Protein AF-A0A6I4V858-F1 (afdb_monomer)

Sequence (452 aa):
MNNLSTMLKEIQGYLSPAIIDSAQRCSDRLLAALPDRQQLENNRVLLAYGGGKDSSYMVAYVRYIQGIIWQQRGATFRLRVSTNRHAAMNDSVMENINRVYQSLAMHDDPLAKCLVVDGLQIRPFARHLPMPEAVRQQNRNDVLMNGHRFCADACSTFCNACNLSMVNSFGVAADYDSGVDVIITGDSPQEQAAYVAWARHLSRLFDAPVADKSRGFSGFLQTLDGVAERYFSDIYGADQLTPAHRITHQLARDPLFFNIYQDTAYEAGAHWALLSEFMRFRFDELMFSFSESDCGNPTLMAHLRGLRAETLLQRNYAEGIREYVRFALGLMVKKDFPPQLVDEMAARYQDDAAIQQQRQRAATFAIEAFGLSEDQLICMIYSPFLAHGQQLSHWLTRQRIALDEAAIRDLLDQRSEDSALARVLRFDPHKAVIQVNNGVLNDTVTEVISGR

Structure (mmCIF, N/CA/C/O backbone):
data_AF-A0A6I4V858-F1
#
_entry.id   AF-A0A6I4V858-F1
#
loop_
_atom_site.group_PDB
_atom_site.id
_atom_site.type_symbol
_atom_site.label_atom_id
_atom_site.label_alt_id
_atom_site.label_comp_id
_atom_site.label_asym_id
_atom_site.label_entity_id
_atom_site.label_seq_id
_atom_site.pdbx_PDB_ins_code
_atom_site.Cartn_x
_atom_site.Cartn_y
_atom_site.Cartn_z
_atom_site.occupancy
_atom_site.B_iso_or_equiv
_atom_site.auth_seq_id
_atom_site.auth_comp_id
_atom_site.auth_asym_id
_atom_site.auth_atom_id
_atom_site.pdbx_PDB_model_num
ATOM 1 N N . MET A 1 1 ? -4.911 -13.176 29.991 1.00 47.59 1 MET A N 1
ATOM 2 C CA . MET A 1 1 ? -5.047 -11.947 30.807 1.00 47.59 1 MET A CA 1
ATOM 3 C C . MET A 1 1 ? -5.231 -10.791 29.842 1.00 47.59 1 MET A C 1
ATOM 5 O O . MET A 1 1 ? -4.517 -10.760 28.851 1.00 47.59 1 MET A O 1
ATOM 9 N N . ASN A 1 2 ? -6.222 -9.922 30.054 1.00 64.62 2 ASN A N 1
ATOM 10 C CA . ASN A 1 2 ? -6.472 -8.795 29.154 1.00 64.62 2 ASN A CA 1
ATOM 11 C C . ASN A 1 2 ? -5.395 -7.716 29.377 1.00 64.62 2 ASN A C 1
ATOM 13 O O . ASN A 1 2 ? -5.450 -6.989 30.368 1.00 64.62 2 ASN A O 1
ATOM 17 N N . ASN A 1 3 ? -4.410 -7.639 28.479 1.00 84.00 3 ASN A N 1
ATOM 18 C CA . ASN A 1 3 ? -3.297 -6.685 28.565 1.00 84.00 3 ASN A CA 1
ATOM 19 C C . ASN A 1 3 ? -3.697 -5.253 28.157 1.00 84.00 3 ASN A C 1
ATOM 21 O O . ASN A 1 3 ? -2.893 -4.331 28.301 1.00 84.00 3 ASN A O 1
ATOM 25 N N . LEU A 1 4 ? -4.940 -5.047 27.702 1.00 87.44 4 LEU A N 1
ATOM 26 C CA . LEU A 1 4 ? -5.459 -3.755 27.247 1.00 87.44 4 LEU A CA 1
ATOM 27 C C . LEU A 1 4 ? -5.356 -2.667 28.324 1.00 87.44 4 LEU A C 1
ATOM 29 O O . LEU A 1 4 ? -4.954 -1.550 28.021 1.00 87.44 4 LEU A O 1
ATOM 33 N N . SER A 1 5 ? -5.651 -2.991 29.588 1.00 87.94 5 SER A N 1
ATOM 34 C CA . SER A 1 5 ? -5.566 -2.039 30.708 1.00 87.94 5 SER A CA 1
ATOM 35 C C . SER A 1 5 ? -4.149 -1.539 30.975 1.00 87.94 5 SER A C 1
ATOM 37 O O . SER A 1 5 ? -3.966 -0.378 31.334 1.00 87.94 5 SER A O 1
ATOM 39 N N . THR A 1 6 ? -3.158 -2.424 30.854 1.00 90.62 6 THR A N 1
ATOM 40 C CA . THR A 1 6 ? -1.747 -2.080 31.056 1.00 90.62 6 THR A CA 1
ATOM 41 C C . THR A 1 6 ? -1.259 -1.228 29.895 1.00 90.62 6 THR A C 1
ATOM 43 O O . THR A 1 6 ? -0.775 -0.124 30.123 1.00 90.62 6 THR A O 1
ATOM 46 N N . MET A 1 7 ? -1.512 -1.678 28.662 1.00 94.44 7 MET A N 1
ATOM 47 C CA . MET A 1 7 ? -1.173 -0.938 27.446 1.00 94.44 7 MET A CA 1
ATOM 48 C C . MET A 1 7 ? -1.775 0.473 27.454 1.00 94.44 7 MET A C 1
ATOM 50 O O . MET A 1 7 ? -1.073 1.433 27.156 1.00 94.44 7 MET A O 1
ATOM 54 N N . LEU A 1 8 ? -3.039 0.627 27.876 1.00 94.50 8 LEU A N 1
ATOM 55 C CA . LEU A 1 8 ? -3.699 1.933 27.950 1.00 94.50 8 LEU A CA 1
ATOM 56 C C . LEU A 1 8 ? -2.994 2.903 28.913 1.00 94.50 8 LEU A C 1
ATOM 58 O O . LEU A 1 8 ? -2.882 4.089 28.617 1.00 94.50 8 LEU A O 1
ATOM 62 N N . LYS A 1 9 ? -2.515 2.416 30.063 1.00 92.75 9 LYS A N 1
ATOM 63 C CA . LYS A 1 9 ? -1.767 3.251 31.016 1.00 92.75 9 LYS A CA 1
ATOM 64 C C . LYS A 1 9 ? -0.403 3.652 30.463 1.00 92.75 9 LYS A C 1
ATOM 66 O O . LYS A 1 9 ? 0.028 4.778 30.672 1.00 92.75 9 LYS A O 1
ATOM 71 N N . GLU A 1 10 ? 0.269 2.736 29.773 1.00 95.25 10 GLU A N 1
ATOM 72 C CA . GLU A 1 10 ? 1.595 2.980 29.207 1.00 95.25 10 GLU A CA 1
ATOM 73 C C . GLU A 1 10 ? 1.536 3.976 28.046 1.00 95.25 10 GLU A C 1
ATOM 75 O O . GLU A 1 10 ? 2.277 4.958 28.049 1.00 95.25 10 GLU A O 1
ATOM 80 N N . ILE A 1 11 ? 0.613 3.783 27.095 1.00 96.00 11 ILE A N 1
ATOM 81 C CA . ILE A 1 11 ? 0.484 4.663 25.928 1.00 96.00 11 ILE A CA 1
ATOM 82 C C . ILE A 1 11 ? 0.128 6.100 26.331 1.00 96.00 11 ILE A C 1
ATOM 84 O O . ILE A 1 11 ? 0.642 7.031 25.720 1.00 96.00 11 ILE A O 1
ATOM 88 N N . GLN A 1 12 ? -0.671 6.303 27.391 1.00 93.88 12 GLN A N 1
ATOM 89 C CA . GLN A 1 12 ? -1.050 7.635 27.889 1.00 93.88 12 GLN A CA 1
ATOM 90 C C . GLN A 1 12 ? 0.147 8.531 28.215 1.00 93.88 12 GLN A C 1
ATOM 92 O O . GLN A 1 12 ? 0.061 9.736 27.995 1.00 93.88 12 GLN A O 1
ATOM 97 N N . GLY A 1 13 ? 1.266 7.962 28.677 1.00 93.94 13 GLY A N 1
ATOM 98 C CA . GLY A 1 13 ? 2.492 8.720 28.950 1.00 93.94 13 GLY A CA 1
ATOM 99 C C . GLY A 1 13 ? 3.110 9.374 27.708 1.00 93.94 13 GLY A C 1
ATOM 100 O O . GLY A 1 13 ? 3.918 10.289 27.839 1.00 93.94 13 GLY A O 1
ATOM 101 N N . TYR A 1 14 ? 2.706 8.933 26.516 1.00 93.75 14 TYR A N 1
ATOM 102 C CA . TYR A 1 14 ? 3.199 9.400 25.221 1.00 93.75 14 TYR A CA 1
ATOM 103 C C . TYR A 1 14 ? 2.154 10.203 24.433 1.00 93.75 14 TYR A C 1
ATOM 105 O O . TYR A 1 14 ? 2.416 10.593 23.294 1.00 93.75 14 TYR A O 1
ATOM 113 N N . LEU A 1 15 ? 0.966 10.442 25.002 1.00 91.56 15 LEU A N 1
ATOM 114 C CA . LEU A 1 15 ? -0.102 11.216 24.369 1.00 91.56 15 LEU A CA 1
ATOM 115 C C . LEU A 1 15 ? -0.174 12.616 24.981 1.00 91.56 15 LEU A C 1
ATOM 117 O O . LEU A 1 15 ? -0.161 12.782 26.199 1.00 91.56 15 LEU A O 1
ATOM 121 N N . SER A 1 16 ? -0.309 13.639 24.137 1.00 89.56 16 SER A N 1
ATOM 122 C CA . SER A 1 16 ? -0.588 14.994 24.612 1.00 89.56 16 SER A CA 1
ATOM 123 C C . SER A 1 16 ? -2.021 15.099 25.162 1.00 89.56 16 SER A C 1
ATOM 125 O O . SER A 1 16 ? -2.900 14.337 24.738 1.00 89.56 16 SER A O 1
ATOM 127 N N . PRO A 1 17 ? -2.313 16.076 26.044 1.00 90.25 17 PRO A N 1
ATOM 128 C CA . PRO A 1 17 ? -3.675 16.319 26.522 1.00 90.25 17 PRO A CA 1
ATOM 129 C C . PRO A 1 17 ? -4.690 16.499 25.384 1.00 90.25 17 PRO A C 1
ATOM 131 O O . PRO A 1 17 ? -5.769 15.919 25.421 1.00 90.25 17 PRO A O 1
ATOM 134 N N . ALA A 1 18 ? -4.309 17.207 24.315 1.00 88.62 18 ALA A N 1
ATOM 135 C CA . ALA A 1 18 ? -5.162 17.403 23.143 1.00 88.62 18 ALA A CA 1
ATOM 136 C C . ALA A 1 18 ? -5.518 16.079 22.440 1.00 88.62 18 ALA A C 1
ATOM 138 O O . ALA A 1 18 ? -6.660 15.886 22.014 1.00 88.62 18 ALA A O 1
ATOM 139 N N . ILE A 1 19 ? -4.562 15.146 22.346 1.00 89.12 19 ILE A N 1
ATOM 140 C CA . ILE A 1 19 ? -4.803 13.817 21.771 1.00 89.12 19 ILE A CA 1
ATOM 141 C C . ILE A 1 19 ? -5.740 13.014 22.674 1.00 89.12 19 ILE A C 1
ATOM 143 O O . ILE A 1 19 ? -6.684 12.409 22.169 1.00 89.12 19 ILE A O 1
ATOM 147 N N . ILE A 1 20 ? -5.530 13.039 23.991 1.00 92.38 20 ILE A N 1
ATOM 148 C CA . ILE A 1 20 ? -6.396 12.346 24.955 1.00 92.38 20 ILE A CA 1
ATOM 149 C C . ILE A 1 20 ? -7.838 12.866 24.857 1.00 92.38 20 ILE A C 1
ATOM 151 O O . ILE A 1 20 ? -8.764 12.068 24.708 1.00 92.38 20 ILE A O 1
ATOM 155 N N . ASP A 1 21 ? -8.028 14.186 24.840 1.00 92.12 21 ASP A N 1
ATOM 156 C CA . ASP A 1 21 ? -9.349 14.809 24.718 1.00 92.12 21 ASP A CA 1
ATOM 157 C C . ASP A 1 21 ? -10.025 14.470 23.382 1.00 92.12 21 ASP A C 1
ATOM 159 O O . ASP A 1 21 ? -11.227 14.194 23.334 1.00 92.12 21 ASP A O 1
ATOM 163 N N . SER A 1 22 ? -9.259 14.466 22.283 1.00 91.38 22 SER A N 1
ATOM 164 C CA . SER A 1 22 ? -9.772 14.045 20.973 1.00 91.38 22 SER A CA 1
ATOM 165 C C . SER A 1 22 ? -10.219 12.587 20.974 1.00 91.38 22 SER A C 1
ATOM 167 O O . SER A 1 22 ? -11.292 12.279 20.458 1.00 91.38 22 SER A O 1
ATOM 169 N N . ALA A 1 23 ? -9.437 11.701 21.599 1.00 93.25 23 ALA A N 1
ATOM 170 C CA . ALA A 1 23 ? -9.737 10.279 21.664 1.00 93.25 23 ALA A CA 1
ATOM 171 C C . ALA A 1 23 ? -11.005 10.028 22.478 1.00 93.25 23 ALA A C 1
ATOM 173 O O . ALA A 1 23 ? -11.806 9.176 22.102 1.00 93.25 23 ALA A O 1
ATOM 174 N N . GLN A 1 24 ? -11.232 10.810 23.538 1.00 94.31 24 GLN A N 1
ATOM 175 C CA . GLN A 1 24 ? -12.459 10.729 24.318 1.00 94.31 24 GLN A CA 1
ATOM 176 C C . GLN A 1 24 ? -13.687 11.092 23.470 1.00 94.31 24 GLN A C 1
ATOM 178 O O . GLN A 1 24 ? -14.607 10.282 23.359 1.00 94.31 24 GLN A O 1
ATOM 183 N N . ARG A 1 25 ? -13.671 12.240 22.778 1.00 94.31 25 ARG A N 1
ATOM 184 C CA . ARG A 1 25 ? -14.773 12.637 21.877 1.00 94.31 25 ARG A CA 1
ATOM 185 C C . ARG A 1 25 ? -15.000 11.625 20.753 1.00 94.31 25 ARG A C 1
ATOM 187 O O . ARG A 1 25 ? -16.138 11.254 20.465 1.00 94.31 25 ARG A O 1
ATOM 194 N N . CYS A 1 26 ? -13.914 11.147 20.150 1.00 94.69 26 CYS A N 1
ATOM 195 C CA . CYS A 1 26 ? -13.964 10.150 19.088 1.00 94.69 26 CYS A CA 1
ATOM 196 C C . CYS A 1 26 ? -14.546 8.821 19.598 1.00 94.69 26 CYS A C 1
ATOM 198 O O . CYS A 1 26 ? -15.353 8.202 18.907 1.00 94.69 26 CYS A O 1
ATOM 200 N N . SER A 1 27 ? -14.223 8.417 20.833 1.00 95.38 27 SER A N 1
ATOM 201 C CA . SER A 1 27 ? -14.791 7.222 21.465 1.00 95.38 27 SER A CA 1
ATOM 202 C C . SER A 1 27 ? -16.308 7.321 21.655 1.00 95.38 27 SER A C 1
ATOM 204 O O . SER A 1 27 ? -17.023 6.376 21.318 1.00 95.38 27 SER A O 1
ATOM 206 N N . ASP A 1 28 ? -16.816 8.482 22.082 1.00 95.44 28 ASP A N 1
ATOM 207 C CA . ASP A 1 28 ? -18.252 8.722 22.253 1.00 95.44 28 ASP A CA 1
ATOM 208 C C . ASP A 1 28 ? -18.988 8.697 20.905 1.00 95.44 28 ASP A C 1
ATOM 210 O O . ASP A 1 28 ? -20.054 8.087 20.769 1.00 95.44 28 ASP A O 1
ATOM 214 N N . ARG A 1 29 ? -18.392 9.303 19.870 1.00 95.88 29 ARG A N 1
ATOM 215 C CA . ARG A 1 29 ? -18.940 9.297 18.507 1.00 95.88 29 ARG A CA 1
ATOM 216 C C . ARG A 1 29 ? -18.920 7.901 17.888 1.00 95.88 29 ARG A C 1
ATOM 218 O O . ARG A 1 29 ? -19.897 7.515 17.248 1.00 95.88 29 ARG A O 1
ATOM 225 N N . LEU A 1 30 ? -17.848 7.134 18.095 1.00 96.00 30 LEU A N 1
ATOM 226 C CA . LEU A 1 30 ? -17.758 5.755 17.618 1.00 96.00 30 LEU A CA 1
ATOM 227 C C . LEU A 1 30 ? -18.817 4.887 18.295 1.00 96.00 30 LEU A C 1
ATOM 229 O O . LEU A 1 30 ? -19.556 4.204 17.596 1.00 96.00 30 LEU A O 1
ATOM 233 N N . LEU A 1 31 ? -18.974 4.981 19.619 1.00 95.62 31 LEU A N 1
ATOM 234 C CA . LEU A 1 31 ? -20.040 4.293 20.355 1.00 95.62 31 LEU A CA 1
ATOM 235 C C . LEU A 1 31 ? -21.437 4.611 19.806 1.00 95.62 31 LEU A C 1
ATOM 237 O O . LEU A 1 31 ? -22.276 3.718 19.695 1.00 95.62 31 LEU A O 1
ATOM 241 N N . ALA A 1 32 ? -21.689 5.868 19.435 1.00 95.62 32 ALA A N 1
ATOM 242 C CA . ALA A 1 32 ? -22.945 6.260 18.806 1.00 95.62 32 ALA A CA 1
ATOM 243 C C . ALA A 1 32 ? -23.101 5.700 17.378 1.00 95.62 32 ALA A C 1
ATOM 245 O O . ALA A 1 32 ? -24.225 5.471 16.933 1.00 95.62 32 ALA A O 1
ATOM 246 N N . ALA A 1 33 ? -22.009 5.467 16.654 1.00 95.81 33 ALA A N 1
ATOM 247 C CA . ALA A 1 33 ? -22.030 4.956 15.285 1.00 95.81 33 ALA A CA 1
ATOM 248 C C . ALA A 1 33 ? -22.103 3.420 15.190 1.00 95.81 33 ALA A C 1
ATOM 250 O O . ALA A 1 33 ? -22.548 2.907 14.164 1.00 95.81 33 ALA A O 1
ATOM 251 N N . LEU A 1 34 ? -21.688 2.689 16.232 1.00 96.88 34 LEU A N 1
ATOM 252 C CA . LEU A 1 34 ? -21.724 1.224 16.248 1.00 96.88 34 LEU A CA 1
ATOM 253 C C . LEU A 1 34 ? -23.163 0.693 16.062 1.00 96.88 34 LEU A C 1
ATOM 255 O O . LEU A 1 34 ? -24.076 1.178 16.744 1.00 96.88 34 LEU A O 1
ATOM 259 N N . PRO A 1 35 ? -23.378 -0.305 15.180 1.00 95.25 35 PRO A N 1
ATOM 260 C CA . PRO A 1 35 ? -24.704 -0.886 14.961 1.00 95.25 35 PRO A CA 1
ATOM 261 C C . PRO A 1 35 ? -25.321 -1.549 16.199 1.00 95.25 35 PRO A C 1
ATOM 263 O O . PRO A 1 35 ? -26.494 -1.314 16.488 1.00 95.25 35 PRO A O 1
ATOM 266 N N . ASP A 1 36 ? -24.549 -2.339 16.952 1.00 95.94 36 ASP A N 1
ATOM 267 C CA . ASP A 1 36 ? -25.006 -2.964 18.198 1.00 95.94 36 ASP A CA 1
ATOM 268 C C . ASP A 1 36 ? -24.487 -2.185 19.410 1.00 95.94 36 ASP A C 1
ATOM 270 O O . ASP A 1 36 ? -23.359 -2.357 19.872 1.00 95.94 36 ASP A O 1
ATOM 274 N N . ARG A 1 37 ? -25.326 -1.296 19.938 1.00 94.12 37 ARG A N 1
ATOM 275 C CA . ARG A 1 37 ? -24.977 -0.459 21.095 1.00 94.12 37 ARG A CA 1
ATOM 276 C C . ARG A 1 37 ? -25.182 -1.159 22.438 1.00 94.12 37 ARG A C 1
ATOM 278 O O . ARG A 1 37 ? -24.780 -0.611 23.461 1.00 94.12 37 ARG A O 1
ATOM 285 N N . GLN A 1 38 ? -25.853 -2.312 22.454 1.00 92.06 38 GLN A N 1
ATOM 286 C CA . GLN A 1 38 ? -26.165 -3.044 23.683 1.00 92.06 38 GLN A CA 1
ATOM 287 C C . GLN A 1 38 ? -25.103 -4.103 23.980 1.00 92.06 38 GLN A C 1
ATOM 289 O O . GLN A 1 38 ? -24.687 -4.234 25.128 1.00 92.06 38 GLN A O 1
ATOM 294 N N . GLN A 1 39 ? -24.646 -4.817 22.951 1.00 95.69 39 GLN A N 1
ATOM 295 C CA . GLN A 1 39 ? -23.599 -5.835 23.031 1.00 95.69 39 GLN A CA 1
ATOM 296 C C . GLN A 1 39 ? -22.430 -5.411 22.142 1.00 95.69 39 GLN A C 1
ATOM 298 O O . GLN A 1 39 ? -22.326 -5.774 20.968 1.00 95.69 39 GLN A O 1
ATOM 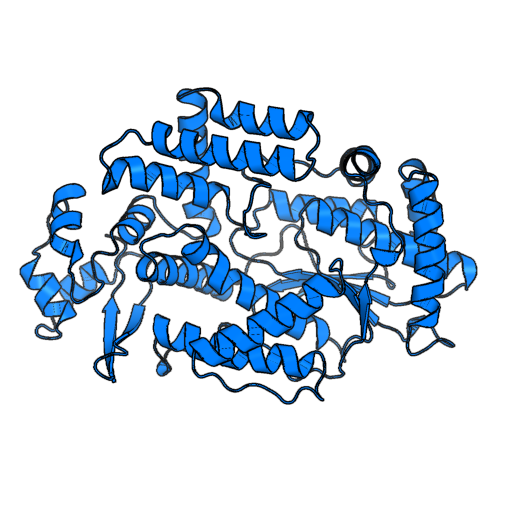303 N N . LEU A 1 40 ? -21.543 -4.588 22.704 1.00 96.88 40 LEU A N 1
ATOM 304 C CA . LEU A 1 40 ? -20.457 -3.956 21.954 1.00 96.88 40 LEU A CA 1
ATOM 305 C C . LEU A 1 40 ? -19.541 -4.984 21.274 1.00 96.88 40 LEU A C 1
ATOM 307 O O . LEU A 1 40 ? -19.065 -4.736 20.168 1.00 96.88 40 LEU A O 1
ATOM 311 N N . GLU A 1 41 ? -19.355 -6.147 21.891 1.00 95.75 41 GLU A N 1
ATOM 312 C CA . GLU A 1 41 ? -18.546 -7.269 21.417 1.00 95.75 41 GLU A CA 1
ATOM 313 C C . GLU A 1 41 ? -19.049 -7.928 20.124 1.00 95.75 41 GLU A C 1
ATOM 315 O O . GLU A 1 41 ? -18.290 -8.681 19.500 1.00 95.75 41 GLU A O 1
ATOM 320 N N . ASN A 1 42 ? -20.297 -7.658 19.722 1.00 95.88 42 ASN A N 1
ATOM 321 C CA . ASN A 1 42 ? -20.859 -8.126 18.456 1.00 95.88 42 ASN A CA 1
ATOM 322 C C . ASN A 1 42 ? -20.369 -7.293 17.270 1.00 95.8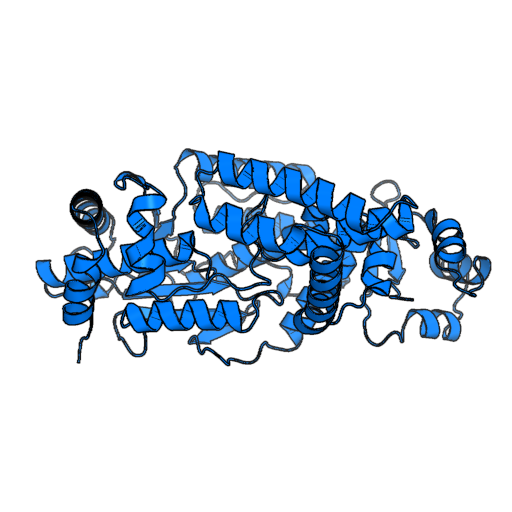8 42 ASN A C 1
ATOM 324 O O . ASN A 1 42 ? -20.331 -7.801 16.150 1.00 95.88 42 ASN A O 1
ATOM 328 N N . ASN A 1 43 ? -19.953 -6.047 17.513 1.00 97.62 43 ASN A N 1
ATOM 329 C CA . ASN A 1 43 ? -19.460 -5.175 16.457 1.00 97.62 43 ASN A CA 1
ATOM 330 C C . ASN A 1 43 ? -18.036 -5.554 16.055 1.00 97.62 43 ASN A C 1
ATOM 332 O O . ASN A 1 43 ? -17.148 -5.727 16.900 1.00 97.62 43 ASN A O 1
ATOM 336 N N . ARG A 1 44 ? -17.796 -5.598 14.747 1.00 97.94 44 ARG A N 1
ATOM 337 C CA . ARG A 1 44 ? -16.475 -5.788 14.148 1.00 97.94 44 ARG A CA 1
ATOM 338 C C . ARG A 1 44 ? -16.039 -4.527 13.426 1.00 97.94 44 ARG A C 1
ATOM 340 O O . ARG A 1 44 ? -16.703 -4.066 12.499 1.00 97.94 44 ARG A O 1
ATOM 347 N N . VAL A 1 45 ? -14.886 -4.014 13.828 1.00 98.19 45 VAL A N 1
ATOM 348 C CA . VAL A 1 45 ? -14.301 -2.788 13.286 1.00 98.19 45 VAL A CA 1
ATOM 349 C C . VAL A 1 45 ? -13.026 -3.143 12.532 1.00 98.19 45 VAL A C 1
ATOM 351 O O . VAL A 1 45 ? -12.115 -3.729 13.113 1.00 98.19 45 VAL A O 1
ATOM 354 N N . LEU A 1 46 ? -12.960 -2.807 11.246 1.00 98.19 46 LEU A N 1
ATOM 355 C CA . LEU A 1 46 ? -11.795 -2.999 10.386 1.00 98.19 46 LEU A CA 1
ATOM 356 C C . LEU A 1 46 ? -10.958 -1.722 10.311 1.00 98.19 46 LEU A C 1
ATOM 358 O O . LEU A 1 46 ? -11.486 -0.630 10.120 1.00 98.19 46 LEU A O 1
ATOM 362 N N . LEU A 1 47 ? -9.643 -1.887 10.386 1.00 96.56 47 LEU A N 1
ATOM 363 C CA . LEU A 1 47 ? -8.655 -0.856 10.114 1.00 96.56 47 LEU A CA 1
ATOM 364 C C . LEU A 1 47 ? -7.577 -1.421 9.180 1.00 96.56 47 LEU A C 1
ATOM 366 O O . LEU A 1 47 ? -7.002 -2.476 9.453 1.00 96.56 47 LEU A O 1
ATOM 370 N N . ALA A 1 48 ? -7.291 -0.725 8.082 1.00 93.69 48 ALA A N 1
ATOM 371 C CA . ALA A 1 48 ? -6.164 -1.071 7.221 1.00 93.69 48 ALA A CA 1
ATOM 372 C C . ALA A 1 48 ? -4.849 -0.557 7.817 1.00 93.69 48 ALA A C 1
ATOM 374 O O . ALA A 1 48 ? -4.789 0.554 8.345 1.00 93.69 48 ALA A O 1
ATOM 375 N N . TYR A 1 49 ? -3.788 -1.357 7.714 1.00 92.31 49 TYR A N 1
ATOM 376 C CA . TYR A 1 49 ? -2.477 -1.018 8.253 1.00 92.31 49 TYR A CA 1
ATOM 377 C C . TYR A 1 49 ? -1.346 -1.393 7.293 1.00 92.31 49 TYR A C 1
ATOM 379 O O . TYR A 1 49 ? -1.009 -2.565 7.143 1.00 92.31 49 TYR A O 1
ATOM 387 N N . GLY A 1 50 ? -0.739 -0.384 6.663 1.00 86.81 50 GLY A N 1
ATOM 388 C CA . GLY A 1 50 ? 0.343 -0.555 5.685 1.00 86.81 50 GLY A CA 1
ATOM 389 C C . GLY A 1 50 ? 1.760 -0.567 6.269 1.00 86.81 50 GLY A C 1
ATOM 390 O O . GLY A 1 50 ? 2.719 -0.689 5.518 1.00 86.81 50 GLY A O 1
ATOM 391 N N . GLY A 1 51 ? 1.930 -0.403 7.586 1.00 86.69 51 GLY A N 1
ATOM 392 C CA . GLY A 1 51 ? 3.255 -0.375 8.223 1.00 86.69 51 GLY A CA 1
ATOM 393 C C . GLY A 1 51 ? 4.019 0.948 8.095 1.00 86.69 51 GLY A C 1
ATOM 394 O O . GLY A 1 51 ? 5.159 1.033 8.538 1.00 86.69 51 GLY A O 1
ATOM 395 N N . GLY A 1 52 ? 3.408 1.992 7.528 1.00 83.44 52 GLY A N 1
ATOM 396 C CA . GLY A 1 52 ? 3.966 3.349 7.497 1.00 83.44 52 GLY A CA 1
ATOM 397 C C . GLY A 1 52 ? 3.689 4.141 8.781 1.00 83.44 52 GLY A C 1
ATOM 398 O O . GLY A 1 52 ? 2.871 3.723 9.609 1.00 83.44 52 GLY A O 1
ATOM 399 N N . LYS A 1 53 ? 4.320 5.318 8.926 1.00 82.25 53 LYS A N 1
ATOM 400 C CA . LYS A 1 53 ? 4.197 6.190 10.116 1.00 82.25 53 LYS A CA 1
ATOM 401 C C . LYS A 1 53 ? 2.741 6.541 10.454 1.00 82.25 53 LYS A C 1
ATOM 403 O O . LYS A 1 53 ? 2.315 6.367 11.592 1.00 82.25 53 LYS A O 1
ATOM 408 N N . ASP A 1 54 ? 1.969 6.950 9.448 1.00 81.25 54 ASP A N 1
ATOM 409 C CA . ASP A 1 54 ? 0.604 7.457 9.627 1.00 81.25 54 ASP A CA 1
ATOM 410 C C . ASP A 1 54 ? -0.350 6.325 9.964 1.00 81.25 54 ASP A C 1
ATOM 412 O O . ASP A 1 54 ? -1.070 6.373 10.957 1.00 81.25 54 ASP A O 1
ATOM 416 N N . SER A 1 55 ? -0.255 5.233 9.207 1.00 86.38 55 SER A N 1
ATOM 417 C CA . SER A 1 55 ? -1.032 4.033 9.489 1.00 86.38 55 SER A CA 1
ATOM 418 C C . SER A 1 55 ? -0.698 3.436 10.868 1.00 86.38 55 SER A C 1
ATOM 420 O O . SER A 1 55 ? -1.602 2.975 11.552 1.00 86.38 55 SER A O 1
ATOM 422 N N . SER A 1 56 ? 0.558 3.519 11.338 1.00 90.81 56 SER A N 1
ATOM 423 C CA . SER A 1 56 ? 0.943 3.059 12.687 1.00 90.81 56 SER A CA 1
ATOM 424 C C . SER A 1 56 ? 0.300 3.916 13.776 1.00 90.81 56 SER A C 1
ATOM 426 O O . SER A 1 56 ? -0.227 3.382 14.751 1.00 90.81 56 SER A O 1
ATOM 428 N N . TYR A 1 57 ? 0.275 5.239 13.583 1.00 89.12 57 TYR A N 1
ATOM 429 C CA . TYR A 1 57 ? -0.455 6.148 14.464 1.00 89.12 57 TYR A CA 1
ATOM 430 C C . TYR A 1 57 ? -1.952 5.819 14.505 1.00 89.12 57 TYR A C 1
ATOM 432 O O . TYR A 1 57 ? -2.522 5.732 15.591 1.00 89.12 57 TYR A O 1
ATOM 440 N N . MET A 1 58 ? -2.583 5.566 13.352 1.00 90.06 58 MET A N 1
ATOM 441 C CA . MET A 1 58 ? -3.999 5.190 13.300 1.00 90.06 58 MET A CA 1
ATOM 442 C C . MET A 1 58 ? -4.286 3.914 14.098 1.00 90.06 58 MET A C 1
ATOM 444 O O . MET A 1 58 ? -5.255 3.886 14.858 1.00 90.06 58 MET A O 1
ATOM 448 N N . VAL A 1 59 ? -3.446 2.875 13.976 1.00 94.81 59 VAL A N 1
ATOM 449 C CA . VAL A 1 59 ? -3.605 1.646 14.775 1.00 94.81 59 VAL A CA 1
ATOM 450 C C . VAL A 1 59 ? -3.512 1.958 16.265 1.00 94.81 59 VAL A C 1
ATOM 452 O O . VAL A 1 59 ? -4.392 1.546 17.022 1.00 94.81 59 VAL A O 1
ATOM 455 N N . ALA A 1 60 ? -2.505 2.725 16.687 1.00 95.44 60 ALA A N 1
ATOM 456 C CA . ALA A 1 60 ? -2.343 3.115 18.084 1.00 95.44 60 ALA A CA 1
ATOM 457 C C . ALA A 1 60 ? -3.543 3.912 18.612 1.00 95.44 60 ALA A C 1
ATOM 459 O O . ALA A 1 60 ? -4.045 3.630 19.698 1.00 95.44 60 ALA A O 1
ATOM 460 N N . TYR A 1 61 ? -4.047 4.860 17.824 1.00 94.44 61 TYR A N 1
ATOM 461 C CA . TYR A 1 61 ? -5.168 5.713 18.199 1.00 94.44 61 TYR A CA 1
ATOM 462 C C . TYR A 1 61 ? -6.486 4.934 18.312 1.00 94.44 61 TYR A C 1
ATOM 464 O O . TYR A 1 61 ? -7.197 5.050 19.310 1.00 94.44 61 TYR A O 1
ATOM 472 N N . VAL A 1 62 ? -6.795 4.066 17.343 1.00 96.06 62 VAL A N 1
ATOM 473 C CA . VAL A 1 62 ? -7.994 3.207 17.390 1.00 96.06 62 VAL A CA 1
ATOM 474 C C . VAL A 1 62 ? -7.907 2.206 18.537 1.00 96.06 62 VAL A C 1
ATOM 476 O O . VAL A 1 62 ? -8.895 1.967 19.233 1.00 96.06 62 VAL A O 1
ATOM 479 N N . ARG A 1 63 ? -6.721 1.645 18.779 1.00 97.00 63 ARG A N 1
ATOM 480 C CA . ARG A 1 63 ? -6.480 0.745 19.906 1.00 97.00 63 ARG A CA 1
ATOM 481 C C . ARG A 1 63 ? -6.632 1.460 21.253 1.00 97.00 63 ARG A C 1
ATOM 483 O O . ARG A 1 63 ? -7.196 0.886 22.184 1.0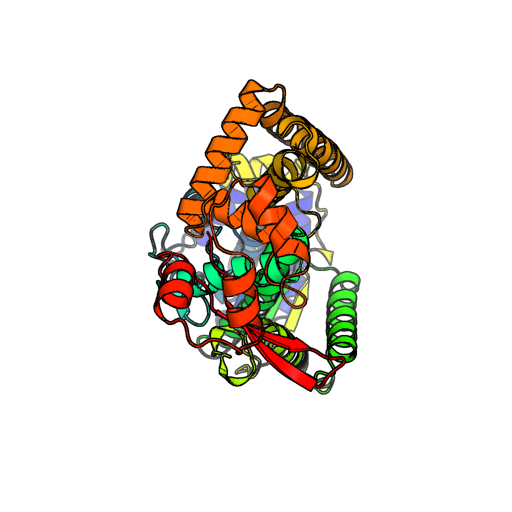0 97.00 63 ARG A O 1
ATOM 490 N N . TYR A 1 64 ? -6.200 2.716 21.342 1.00 96.75 64 TYR A N 1
ATOM 491 C CA . TYR A 1 64 ? -6.419 3.572 22.506 1.00 96.75 64 TYR A CA 1
ATOM 492 C C . TYR A 1 64 ? -7.918 3.830 22.742 1.00 96.75 64 TYR A C 1
ATOM 494 O O . TYR A 1 64 ? -8.411 3.596 23.845 1.00 96.75 64 TYR A O 1
ATOM 502 N N . ILE A 1 65 ? -8.675 4.185 21.695 1.00 96.12 65 ILE A N 1
ATOM 503 C CA . ILE A 1 65 ? -10.143 4.338 21.747 1.00 96.12 65 ILE A CA 1
ATOM 504 C C . ILE A 1 65 ? -10.830 3.047 22.209 1.00 96.12 65 ILE A C 1
ATOM 506 O O . ILE A 1 65 ? -11.714 3.088 23.067 1.00 96.12 65 ILE A O 1
ATOM 510 N N . GLN A 1 66 ? -10.414 1.893 21.679 1.00 97.31 66 GLN A N 1
ATOM 511 C CA . GLN A 1 66 ? -10.953 0.593 22.077 1.00 97.31 66 GLN A CA 1
ATOM 512 C C . GLN A 1 66 ? -10.798 0.363 23.589 1.00 97.31 66 GLN A C 1
ATOM 514 O O . GLN A 1 66 ? -11.727 -0.137 24.232 1.00 97.31 66 GLN A O 1
ATOM 519 N N . GLY A 1 67 ? -9.652 0.756 24.155 1.00 96.75 67 GLY A N 1
ATOM 520 C CA . GLY A 1 67 ? -9.378 0.670 25.586 1.00 96.75 67 GLY A CA 1
ATOM 521 C C . GLY A 1 67 ? -10.132 1.699 26.436 1.00 96.75 67 GLY A C 1
ATOM 522 O O . GLY A 1 67 ? -10.617 1.324 27.502 1.00 96.75 67 GLY A O 1
ATOM 523 N N . ILE A 1 68 ? -10.324 2.938 25.959 1.00 96.44 68 ILE A N 1
ATOM 524 C CA . ILE A 1 68 ? -11.205 3.930 26.612 1.00 96.44 68 ILE A CA 1
ATOM 525 C C . ILE A 1 68 ? -12.617 3.357 26.756 1.00 96.44 68 ILE A C 1
ATOM 527 O O . ILE A 1 68 ? -13.167 3.314 27.856 1.00 96.44 68 ILE A O 1
ATOM 531 N N . ILE A 1 69 ? -13.186 2.853 25.658 1.00 96.56 69 ILE A N 1
ATOM 532 C CA . ILE A 1 69 ? -14.538 2.279 25.649 1.00 96.56 69 ILE A CA 1
ATOM 533 C C . ILE A 1 69 ? -14.628 1.101 26.619 1.00 96.56 69 ILE A C 1
ATOM 535 O O . ILE A 1 69 ? -15.569 1.019 27.411 1.00 96.56 69 ILE A O 1
ATOM 539 N N . TRP A 1 70 ? -13.626 0.219 26.604 1.00 95.94 70 TRP A N 1
ATOM 540 C CA . TRP A 1 70 ? -13.572 -0.918 27.515 1.00 95.94 70 TRP A CA 1
ATOM 541 C C . TRP A 1 70 ? -13.557 -0.480 28.987 1.00 95.94 70 TRP A C 1
ATOM 543 O O . TRP A 1 70 ? -14.306 -1.035 29.787 1.00 95.94 70 TRP A O 1
ATOM 553 N N . GLN A 1 71 ? -12.777 0.546 29.350 1.00 94.50 71 GLN A N 1
ATOM 554 C CA . GLN A 1 71 ? -12.762 1.080 30.718 1.00 94.50 71 GLN A CA 1
ATOM 555 C C . GLN A 1 71 ? -14.106 1.686 31.138 1.00 94.50 71 GLN A C 1
ATOM 557 O O . GLN A 1 71 ? -14.499 1.559 32.295 1.00 94.50 71 GLN A O 1
ATOM 562 N N . GLN A 1 72 ? -14.814 2.331 30.211 1.00 93.69 72 GLN A N 1
ATOM 563 C CA . GLN A 1 72 ? -16.087 2.996 30.491 1.00 93.69 72 GLN A CA 1
ATOM 564 C C . GLN A 1 72 ? -17.279 2.038 30.562 1.00 93.69 72 GLN A C 1
ATOM 566 O O . GLN A 1 72 ? -18.232 2.293 31.298 1.00 93.69 72 GLN A O 1
ATOM 571 N N . ARG A 1 73 ? -17.269 0.967 29.759 1.00 94.56 73 ARG A N 1
ATOM 572 C CA . ARG A 1 73 ? -18.432 0.085 29.553 1.00 94.56 73 ARG A CA 1
ATOM 573 C C . ARG A 1 73 ? -18.228 -1.344 30.051 1.00 94.56 73 ARG A C 1
ATOM 575 O O . ARG A 1 73 ? -19.198 -2.086 30.132 1.00 94.56 73 ARG A O 1
ATOM 582 N N . GLY A 1 74 ? -16.994 -1.753 30.346 1.00 93.44 74 GLY A N 1
ATOM 583 C CA . GLY A 1 74 ? -16.638 -3.140 30.678 1.00 93.44 74 GLY A CA 1
ATOM 584 C C . GLY A 1 74 ? -16.606 -4.095 29.473 1.00 93.44 74 GLY A C 1
ATOM 585 O O . GLY A 1 74 ? -16.147 -5.228 29.603 1.00 93.44 74 GLY A O 1
ATOM 586 N N . ALA A 1 75 ? -17.043 -3.633 28.300 1.00 95.31 75 ALA A N 1
ATOM 587 C CA . ALA A 1 75 ? -17.033 -4.340 27.023 1.00 95.31 75 ALA A CA 1
ATOM 588 C C . ALA A 1 75 ? -16.639 -3.372 25.895 1.00 95.31 75 ALA A C 1
ATOM 590 O O . ALA A 1 75 ? -16.700 -2.154 26.061 1.00 95.31 75 ALA A O 1
ATOM 591 N N . THR A 1 76 ? -16.202 -3.903 24.754 1.00 97.31 76 THR A N 1
ATOM 592 C CA . THR A 1 76 ? -15.799 -3.104 23.587 1.00 97.31 76 THR A CA 1
ATOM 593 C C . THR A 1 76 ? -15.925 -3.925 22.303 1.00 97.31 76 THR A C 1
ATOM 595 O O . THR A 1 76 ? -16.115 -5.141 22.353 1.00 97.31 76 THR A O 1
ATOM 598 N N . PHE A 1 77 ? -15.820 -3.259 21.157 1.00 97.75 77 PHE A N 1
ATOM 599 C CA . PHE A 1 77 ? -15.879 -3.891 19.841 1.00 97.75 77 PHE A CA 1
ATOM 600 C C . PHE A 1 77 ? -14.661 -4.781 19.564 1.00 97.75 77 PHE A C 1
ATOM 602 O O . PHE A 1 77 ? -13.591 -4.613 20.156 1.00 97.75 77 PHE A O 1
ATOM 609 N N . ARG A 1 78 ? -14.797 -5.708 18.609 1.00 97.69 78 ARG A N 1
ATOM 610 C CA . ARG A 1 78 ? -13.685 -6.532 18.116 1.00 97.69 78 ARG A CA 1
ATOM 611 C C . ARG A 1 78 ? -12.951 -5.794 17.004 1.00 97.69 78 ARG A C 1
ATOM 613 O O . ARG A 1 78 ? -13.527 -5.516 15.952 1.00 97.69 78 ARG A O 1
ATOM 620 N N . LEU A 1 79 ? -11.677 -5.499 17.228 1.00 98.00 79 LEU A N 1
ATOM 621 C CA . LEU A 1 79 ? -10.817 -4.836 16.257 1.00 98.00 79 LEU A CA 1
ATOM 622 C C . LEU A 1 79 ? -10.209 -5.867 15.300 1.00 98.00 79 LEU A C 1
ATOM 624 O O . LEU A 1 79 ? -9.685 -6.899 15.716 1.00 98.00 79 LEU A O 1
ATOM 628 N N . ARG A 1 80 ? -10.244 -5.573 14.005 1.00 97.81 80 ARG A N 1
ATOM 629 C CA . ARG A 1 80 ? -9.534 -6.294 12.952 1.00 97.81 80 ARG A CA 1
ATOM 630 C C . ARG A 1 80 ? -8.577 -5.319 12.289 1.00 97.81 80 ARG A C 1
ATOM 632 O O . ARG A 1 80 ? -9.017 -4.334 11.708 1.00 97.81 80 ARG A O 1
ATOM 639 N N . VAL A 1 81 ? -7.286 -5.608 12.350 1.00 97.94 81 VAL A N 1
ATOM 640 C CA . VAL A 1 81 ? -6.268 -4.856 11.619 1.00 97.94 81 VAL A CA 1
ATOM 641 C C . VAL A 1 81 ? -5.766 -5.706 10.468 1.00 97.94 81 VAL A C 1
ATOM 643 O O . VAL A 1 81 ? -5.413 -6.867 10.670 1.00 97.94 81 VAL A O 1
ATOM 646 N N . SER A 1 82 ? -5.786 -5.148 9.261 1.00 96.88 82 SER A N 1
ATOM 647 C CA . SER A 1 82 ? -5.457 -5.864 8.031 1.00 96.88 82 SER A CA 1
ATOM 648 C C . SER A 1 82 ? -4.331 -5.174 7.273 1.00 96.88 82 SER A C 1
ATOM 650 O O . SER A 1 82 ? -4.443 -3.999 6.925 1.00 96.88 82 SER A O 1
ATOM 652 N N . THR A 1 83 ? -3.267 -5.915 6.987 1.00 95.69 83 THR A N 1
ATOM 653 C CA . THR A 1 83 ? -2.135 -5.453 6.181 1.00 95.69 83 THR A CA 1
ATOM 654 C C . THR A 1 83 ? -2.211 -6.047 4.781 1.00 95.69 83 THR A C 1
ATOM 656 O O . THR A 1 83 ? -2.093 -7.261 4.626 1.00 95.69 83 THR A O 1
ATOM 659 N N . ASN A 1 84 ? -2.368 -5.199 3.760 1.00 93.38 84 ASN A N 1
ATOM 660 C CA . ASN A 1 84 ? -2.181 -5.611 2.369 1.00 93.38 84 ASN A CA 1
ATOM 661 C C . ASN A 1 84 ? -0.695 -5.806 2.095 1.00 93.38 84 ASN A C 1
ATOM 663 O O . ASN A 1 84 ? 0.046 -4.825 2.030 1.00 93.38 84 ASN A O 1
ATOM 667 N N . ARG A 1 85 ? -0.256 -7.052 1.947 1.00 91.62 85 ARG A N 1
ATOM 668 C CA . ARG A 1 85 ? 1.153 -7.345 1.747 1.00 91.62 85 ARG A CA 1
ATOM 669 C C . ARG A 1 85 ? 1.483 -7.452 0.267 1.00 91.62 85 ARG A C 1
ATOM 671 O O . ARG A 1 85 ? 0.948 -8.291 -0.450 1.00 91.62 85 ARG A O 1
ATOM 678 N N . HIS A 1 86 ? 2.427 -6.622 -0.159 1.00 88.62 86 HIS A N 1
ATOM 679 C CA . HIS A 1 86 ? 3.013 -6.650 -1.496 1.00 88.62 86 HIS A CA 1
ATOM 680 C C . HIS A 1 86 ? 4.510 -6.967 -1.433 1.00 88.62 86 HIS A C 1
ATOM 682 O O . HIS A 1 86 ? 5.150 -6.795 -0.395 1.00 88.62 86 HIS A O 1
ATOM 688 N N . ALA A 1 87 ? 5.083 -7.392 -2.560 1.00 88.44 87 ALA A N 1
ATOM 689 C CA . ALA A 1 87 ? 6.490 -7.775 -2.717 1.00 88.44 87 ALA A CA 1
ATOM 690 C C . ALA A 1 87 ? 7.494 -6.760 -2.138 1.00 88.44 87 ALA A C 1
ATOM 692 O O . ALA A 1 87 ? 8.500 -7.145 -1.551 1.00 88.44 87 ALA A O 1
ATOM 693 N N . ALA A 1 88 ? 7.190 -5.464 -2.237 1.00 86.19 88 ALA A N 1
ATOM 694 C CA . ALA A 1 88 ? 8.059 -4.408 -1.715 1.00 86.19 88 ALA A CA 1
ATOM 695 C C . ALA A 1 88 ? 8.077 -4.255 -0.179 1.00 86.19 88 ALA A C 1
ATOM 697 O O . ALA A 1 88 ? 8.907 -3.516 0.348 1.00 86.19 88 ALA A O 1
ATOM 698 N N . MET A 1 89 ? 7.178 -4.919 0.556 1.00 88.44 89 MET A N 1
ATOM 699 C CA . MET A 1 89 ? 7.206 -4.921 2.022 1.00 88.44 89 MET A CA 1
ATOM 700 C C . MET A 1 89 ? 8.312 -5.859 2.520 1.00 88.44 89 MET A C 1
ATOM 702 O O . MET A 1 89 ? 8.090 -7.054 2.721 1.00 88.44 89 MET A O 1
ATOM 706 N N . ASN A 1 90 ? 9.512 -5.308 2.698 1.00 85.94 90 ASN A N 1
ATOM 707 C CA . ASN A 1 90 ? 10.687 -6.031 3.188 1.00 85.94 90 ASN A CA 1
ATOM 708 C C . ASN A 1 90 ? 10.580 -6.413 4.685 1.00 85.94 90 ASN A C 1
ATOM 710 O O . ASN A 1 90 ? 9.634 -6.026 5.380 1.00 85.94 90 ASN A O 1
ATOM 714 N N . ASP A 1 91 ? 11.569 -7.160 5.203 1.00 88.56 91 ASP A N 1
ATOM 715 C CA . ASP A 1 91 ? 11.586 -7.572 6.620 1.00 88.56 91 ASP A CA 1
ATOM 716 C C . ASP A 1 91 ? 11.547 -6.366 7.566 1.00 88.56 91 ASP A C 1
ATOM 718 O O . ASP A 1 91 ? 10.842 -6.420 8.567 1.00 88.56 91 ASP A O 1
ATOM 722 N N . SER A 1 92 ? 12.206 -5.249 7.227 1.00 88.56 92 SER A N 1
ATOM 723 C CA . SER A 1 92 ? 12.181 -4.022 8.035 1.00 88.56 92 SER A CA 1
ATOM 724 C C . SER A 1 92 ? 10.760 -3.471 8.223 1.00 88.56 92 SER A C 1
ATOM 726 O O . SER A 1 92 ? 10.401 -3.075 9.336 1.00 88.56 92 SER A O 1
ATOM 728 N N . VAL A 1 93 ? 9.927 -3.473 7.173 1.00 89.19 93 VAL A N 1
ATOM 729 C CA . VAL A 1 93 ? 8.516 -3.054 7.264 1.00 89.19 93 VAL A CA 1
ATOM 730 C C . VAL A 1 93 ? 7.712 -4.043 8.109 1.00 89.19 93 VAL A C 1
ATOM 732 O O . VAL A 1 93 ? 6.988 -3.630 9.016 1.00 89.19 93 VAL A O 1
ATOM 735 N N . MET A 1 94 ? 7.865 -5.347 7.865 1.00 92.56 94 MET A N 1
ATOM 736 C CA . MET A 1 94 ? 7.164 -6.385 8.634 1.00 92.56 94 MET A CA 1
ATOM 737 C C . MET A 1 94 ? 7.547 -6.358 10.119 1.00 92.56 94 MET A C 1
ATOM 739 O O . MET A 1 94 ? 6.710 -6.548 10.998 1.00 92.56 94 MET A O 1
ATOM 743 N N . GLU A 1 95 ? 8.804 -6.060 10.416 1.00 94.31 95 GLU A N 1
ATOM 744 C CA . GLU A 1 95 ? 9.320 -5.904 11.766 1.00 94.31 95 GLU A CA 1
ATOM 745 C C . GLU A 1 95 ? 8.815 -4.608 12.433 1.00 94.31 95 GLU A C 1
ATOM 747 O O . GLU A 1 95 ? 8.516 -4.619 13.625 1.00 94.31 95 GLU A O 1
ATOM 752 N N . ASN A 1 96 ? 8.636 -3.506 11.693 1.00 93.12 96 ASN A N 1
ATOM 753 C CA . ASN A 1 96 ? 7.945 -2.314 12.208 1.00 93.12 96 ASN A CA 1
ATOM 754 C C . ASN A 1 96 ? 6.496 -2.622 12.605 1.00 93.12 96 ASN A C 1
ATOM 756 O O . ASN A 1 96 ? 6.082 -2.265 13.707 1.00 93.12 96 ASN A O 1
ATOM 760 N N . ILE A 1 97 ? 5.752 -3.322 11.744 1.00 94.81 97 ILE A N 1
ATOM 761 C CA . ILE A 1 97 ? 4.380 -3.765 12.035 1.00 94.81 97 ILE A CA 1
ATOM 762 C C . ILE A 1 97 ? 4.360 -4.631 13.299 1.00 94.81 97 ILE A C 1
ATOM 764 O O . ILE A 1 97 ? 3.539 -4.419 14.190 1.00 94.81 97 ILE A O 1
ATOM 768 N N . ASN A 1 98 ? 5.304 -5.569 13.408 1.00 97.12 98 ASN A N 1
ATOM 769 C CA . ASN A 1 98 ? 5.440 -6.432 14.575 1.00 97.12 98 ASN A CA 1
ATOM 770 C C . ASN A 1 98 ? 5.722 -5.635 15.862 1.00 97.12 98 ASN A C 1
ATOM 772 O O . ASN A 1 98 ? 5.045 -5.849 16.864 1.00 97.12 98 ASN A O 1
ATOM 776 N N . ARG A 1 99 ? 6.661 -4.678 15.846 1.00 96.75 99 ARG A N 1
ATOM 777 C CA . ARG A 1 99 ? 6.936 -3.807 17.005 1.00 96.75 99 ARG A CA 1
ATOM 778 C C . ARG A 1 99 ? 5.704 -3.023 17.444 1.00 96.75 99 ARG A C 1
ATOM 780 O O . ARG A 1 99 ? 5.412 -2.974 18.635 1.00 96.75 99 ARG A O 1
ATOM 787 N N . VAL A 1 100 ? 4.951 -2.475 16.491 1.00 96.75 100 VAL A N 1
ATOM 788 C CA . VAL A 1 100 ? 3.709 -1.743 16.770 1.00 96.75 100 VAL A CA 1
ATOM 789 C C . VAL A 1 100 ? 2.672 -2.659 17.424 1.00 96.75 100 VAL A C 1
ATOM 791 O O . VAL A 1 100 ? 2.134 -2.313 18.475 1.00 96.75 100 VAL A O 1
ATOM 794 N N . TYR A 1 101 ? 2.430 -3.853 16.877 1.00 97.44 101 TYR A N 1
ATOM 795 C CA . TYR A 1 101 ? 1.508 -4.821 17.482 1.00 97.44 101 TYR A CA 1
ATOM 796 C C . TYR A 1 101 ? 1.945 -5.287 18.875 1.00 97.44 101 TYR A C 1
ATOM 798 O O . TYR A 1 101 ? 1.092 -5.470 19.749 1.00 97.44 101 TYR A O 1
ATOM 806 N N . GLN A 1 102 ? 3.249 -5.444 19.109 1.00 96.69 102 GLN A N 1
ATOM 807 C CA . GLN A 1 102 ? 3.800 -5.766 20.425 1.00 96.69 102 GLN A CA 1
ATOM 808 C C . GLN A 1 102 ? 3.559 -4.637 21.432 1.00 96.69 102 GLN A C 1
ATOM 810 O O . GLN A 1 102 ? 2.990 -4.895 22.492 1.00 96.69 102 GLN A O 1
ATOM 815 N N . SER A 1 103 ? 3.916 -3.393 21.095 1.00 96.88 103 SER A N 1
ATOM 816 C CA . SER A 1 103 ? 3.703 -2.228 21.968 1.00 96.88 103 SER A CA 1
ATOM 817 C C . SER A 1 103 ? 2.222 -1.986 22.274 1.00 96.88 103 SER A C 1
ATOM 819 O O . SER A 1 103 ? 1.869 -1.554 23.365 1.00 96.88 103 SER A O 1
ATOM 821 N N . LEU A 1 104 ? 1.334 -2.314 21.334 1.00 97.25 104 LEU A N 1
ATOM 822 C CA . LEU A 1 104 ? -0.117 -2.176 21.483 1.00 97.25 104 LEU A CA 1
ATOM 823 C C . LEU A 1 104 ? -0.808 -3.406 22.102 1.00 97.25 104 LEU A C 1
ATOM 825 O O . LEU A 1 104 ? -2.045 -3.453 22.178 1.00 97.25 104 LEU A O 1
ATOM 829 N N . ALA A 1 105 ? -0.022 -4.390 22.552 1.00 96.06 105 ALA A N 1
ATOM 830 C CA . ALA A 1 105 ? -0.486 -5.640 23.145 1.00 96.06 105 ALA A CA 1
ATOM 831 C C . ALA A 1 105 ? -1.579 -6.327 22.303 1.00 96.06 105 ALA A C 1
ATOM 833 O O . ALA A 1 105 ? -2.624 -6.711 22.827 1.00 96.06 105 ALA A O 1
ATOM 834 N N . MET A 1 106 ? -1.376 -6.400 20.984 1.00 95.81 106 MET A N 1
ATOM 835 C CA . MET A 1 106 ? -2.368 -6.916 20.030 1.00 95.81 106 MET A CA 1
ATOM 836 C C . MET A 1 106 ? -2.165 -8.390 19.674 1.00 95.81 106 MET A C 1
ATOM 838 O O . MET A 1 106 ? -3.090 -9.033 19.182 1.00 95.81 106 MET A O 1
ATOM 842 N N . HIS A 1 107 ? -0.971 -8.936 19.909 1.00 92.94 107 HIS A N 1
ATOM 843 C CA . HIS A 1 107 ? -0.741 -10.371 19.759 1.00 92.94 107 HIS A CA 1
ATOM 844 C C . HIS A 1 107 ? -1.537 -11.149 20.810 1.00 92.94 107 HIS A C 1
ATOM 846 O O . HIS A 1 107 ? -1.557 -10.771 21.981 1.00 92.94 107 HIS A O 1
ATOM 852 N N . ASP A 1 108 ? -2.186 -12.227 20.367 1.00 88.44 108 ASP A N 1
ATOM 853 C CA . ASP A 1 108 ? -2.970 -13.148 21.200 1.00 88.44 108 ASP A CA 1
ATOM 854 C C . ASP A 1 108 ? -4.094 -12.488 22.027 1.00 88.44 108 ASP A C 1
ATOM 856 O O . ASP A 1 108 ? -4.585 -13.064 23.002 1.00 88.44 108 ASP A O 1
ATOM 860 N N . ASP A 1 109 ? -4.541 -11.291 21.635 1.00 93.25 109 ASP A N 1
ATOM 861 C CA . ASP A 1 109 ? -5.664 -10.611 22.274 1.00 93.25 109 ASP A CA 1
ATOM 862 C C . ASP A 1 109 ? -7.001 -11.024 21.627 1.00 93.25 109 ASP A C 1
ATOM 864 O O . ASP A 1 109 ? -7.213 -10.774 20.440 1.00 93.25 109 ASP A O 1
ATOM 868 N N . PRO A 1 110 ? -7.967 -11.589 22.379 1.00 92.56 110 PRO A N 1
ATOM 869 C CA . PRO A 1 110 ? -9.294 -11.901 21.842 1.00 92.56 110 PRO A CA 1
ATOM 870 C C . PRO A 1 110 ? -10.060 -10.682 21.293 1.00 92.56 110 PRO A C 1
ATOM 872 O O . PRO A 1 110 ? -10.986 -10.862 20.498 1.00 92.56 110 PRO A O 1
ATOM 875 N N . LEU A 1 111 ? -9.706 -9.458 21.700 1.00 95.19 111 LEU A N 1
ATOM 876 C CA . LEU A 1 111 ? -10.326 -8.217 21.226 1.00 95.19 111 LEU A CA 1
ATOM 877 C C . LEU A 1 111 ? -9.673 -7.652 19.956 1.00 95.19 111 LEU A C 1
ATOM 879 O O . LEU A 1 111 ? -10.220 -6.708 19.380 1.00 95.19 111 LEU A O 1
ATOM 883 N N . ALA A 1 112 ? -8.538 -8.199 19.507 1.00 96.12 112 ALA A N 1
ATOM 884 C CA . ALA A 1 112 ? -7.814 -7.717 18.336 1.00 96.12 112 ALA A CA 1
ATOM 885 C C . ALA A 1 112 ? -7.313 -8.864 17.444 1.00 96.12 112 ALA A C 1
ATOM 887 O O . ALA A 1 112 ? -6.526 -9.709 17.853 1.00 96.12 112 ALA A O 1
ATOM 888 N N . LYS A 1 113 ? -7.716 -8.862 16.171 1.00 96.62 113 LYS A N 1
ATOM 889 C CA . LYS A 1 113 ? -7.166 -9.755 15.142 1.00 96.62 113 LYS A CA 1
ATOM 890 C C . LYS A 1 113 ? -6.181 -8.986 14.266 1.00 96.62 113 LYS A C 1
ATOM 892 O O . LYS A 1 113 ? -6.586 -8.042 13.593 1.00 96.62 113 LYS A O 1
ATOM 897 N N . CYS A 1 114 ? -4.926 -9.426 14.230 1.00 97.88 114 CYS A N 1
ATOM 898 C CA . CYS A 1 114 ? -3.901 -8.918 13.315 1.00 97.88 114 CYS A CA 1
ATOM 899 C C . CYS A 1 114 ? -3.807 -9.843 12.096 1.00 97.88 114 CYS A C 1
ATOM 901 O O . CYS A 1 114 ? -3.507 -11.029 12.250 1.00 97.88 114 CYS A O 1
ATOM 903 N N . LEU A 1 115 ? -4.082 -9.328 10.900 1.00 97.75 115 LEU A N 1
ATOM 904 C CA . LEU A 1 115 ? -4.193 -10.106 9.667 1.00 97.75 115 LEU A CA 1
ATOM 905 C C . LEU A 1 115 ? -3.260 -9.576 8.578 1.00 97.75 115 LEU A C 1
ATOM 907 O O . LEU A 1 115 ? -2.957 -8.385 8.515 1.00 97.75 115 LEU A O 1
ATOM 911 N N . VAL A 1 116 ? -2.859 -10.479 7.690 1.00 96.94 116 VAL A N 1
ATOM 912 C CA . VAL A 1 116 ? -2.160 -10.188 6.438 1.00 96.94 116 VAL A CA 1
ATOM 913 C C . VAL A 1 116 ? -3.012 -10.692 5.281 1.00 96.94 116 VAL A C 1
ATOM 915 O O . VAL A 1 116 ? -3.527 -11.812 5.335 1.00 96.94 116 VAL A O 1
ATOM 918 N N . VAL A 1 117 ? -3.140 -9.863 4.250 1.00 96.38 117 VAL A N 1
ATOM 919 C CA . VAL A 1 117 ? -3.753 -10.195 2.965 1.00 96.38 117 VAL A CA 1
ATOM 920 C C . VAL A 1 117 ? -2.634 -10.351 1.941 1.00 96.38 117 VAL A C 1
ATOM 922 O O . VAL A 1 117 ? -1.945 -9.385 1.628 1.00 96.38 117 VAL A O 1
ATOM 925 N N . ASP A 1 118 ? -2.451 -11.566 1.432 1.00 93.56 118 ASP A N 1
ATOM 926 C CA . ASP A 1 118 ? -1.530 -11.888 0.343 1.00 93.56 118 ASP A CA 1
ATOM 927 C C . ASP A 1 118 ? -2.364 -12.259 -0.894 1.00 93.56 118 ASP A C 1
ATOM 929 O O . ASP A 1 118 ? -2.794 -13.405 -1.065 1.00 93.56 118 ASP A O 1
ATOM 933 N N . GLY A 1 119 ? -2.652 -11.269 -1.743 1.00 90.50 119 GLY A N 1
ATOM 934 C CA . GLY A 1 119 ? -3.595 -11.427 -2.853 1.00 90.50 119 GLY A CA 1
ATOM 935 C C . GLY A 1 119 ? -5.012 -11.705 -2.343 1.00 90.50 119 GLY A C 1
ATOM 936 O O . GLY A 1 119 ? -5.635 -10.839 -1.740 1.00 90.50 119 GLY A O 1
ATOM 937 N N . LEU A 1 120 ? -5.521 -12.919 -2.566 1.00 92.12 120 LEU A N 1
ATOM 938 C CA . LEU A 1 120 ? -6.834 -13.358 -2.063 1.00 92.12 120 LEU A CA 1
ATOM 939 C C . LEU A 1 120 ? -6.747 -14.147 -0.747 1.00 92.12 120 LEU A C 1
ATOM 941 O O . LEU A 1 120 ? -7.769 -14.536 -0.185 1.00 92.12 120 LEU A O 1
ATOM 945 N N . GLN A 1 121 ? -5.537 -14.428 -0.258 1.00 94.12 121 GLN A N 1
ATOM 946 C CA . GLN A 1 121 ? -5.342 -15.230 0.942 1.00 94.12 121 GLN A CA 1
ATOM 947 C C . GLN A 1 121 ? -5.274 -14.339 2.185 1.00 94.12 121 GLN A C 1
ATOM 949 O O . GLN A 1 121 ? -4.421 -13.461 2.271 1.00 94.12 121 GLN A O 1
ATOM 954 N N . ILE A 1 122 ? -6.109 -14.624 3.187 1.00 96.31 122 ILE A N 1
ATOM 955 C CA . ILE A 1 122 ? -6.022 -14.000 4.514 1.00 96.31 122 ILE A CA 1
ATOM 956 C C . ILE A 1 122 ? -5.368 -14.963 5.493 1.00 96.31 122 ILE A C 1
ATOM 958 O O . ILE A 1 122 ? -5.759 -16.127 5.594 1.00 96.31 122 ILE A O 1
ATOM 962 N N . ARG A 1 123 ? -4.386 -14.467 6.247 1.00 96.12 123 ARG A N 1
ATOM 963 C CA . ARG A 1 123 ? -3.685 -15.229 7.287 1.00 96.12 123 ARG A CA 1
ATOM 964 C C . ARG A 1 123 ? -3.487 -14.378 8.542 1.00 96.12 123 ARG A C 1
ATOM 966 O O . ARG A 1 123 ? -3.397 -13.156 8.432 1.00 96.12 123 ARG A O 1
ATOM 973 N N . PRO A 1 124 ? -3.393 -14.987 9.737 1.00 96.75 124 PRO A N 1
ATOM 974 C CA . PRO A 1 124 ? -2.897 -14.286 10.915 1.00 96.75 124 PRO A CA 1
ATOM 975 C C . PRO A 1 124 ? -1.514 -13.688 10.649 1.00 96.75 124 PRO A C 1
ATOM 977 O O . PRO A 1 124 ? -0.671 -14.315 10.002 1.00 96.75 124 PRO A O 1
ATOM 980 N N . PHE A 1 125 ? -1.282 -12.477 11.148 1.00 97.06 125 PHE A N 1
ATOM 981 C CA . PHE A 1 125 ? 0.016 -11.834 11.031 1.00 97.06 125 PHE A CA 1
ATOM 982 C C . PHE A 1 125 ? 1.084 -12.622 11.797 1.00 97.06 125 PHE A C 1
ATOM 984 O O . PHE A 1 125 ? 0.920 -12.947 12.972 1.00 97.06 125 PHE A O 1
ATOM 991 N N . ALA A 1 126 ? 2.214 -12.851 11.136 1.00 95.44 126 ALA A N 1
ATOM 992 C CA . ALA A 1 126 ? 3.458 -13.272 11.758 1.00 95.44 126 ALA A CA 1
ATOM 993 C C . ALA A 1 126 ? 4.611 -12.546 11.060 1.00 95.44 126 ALA A C 1
ATOM 995 O O . ALA A 1 126 ? 4.610 -12.440 9.832 1.00 95.44 126 ALA A O 1
ATOM 996 N N . ARG A 1 127 ? 5.606 -12.077 11.827 1.00 93.50 127 ARG A N 1
ATOM 997 C CA . ARG A 1 127 ? 6.750 -11.316 11.293 1.00 93.50 127 ARG A CA 1
ATOM 998 C C . ARG A 1 127 ? 7.415 -12.024 10.108 1.00 93.50 127 ARG A C 1
ATOM 1000 O O . ARG A 1 127 ? 7.601 -11.426 9.058 1.00 93.50 127 ARG A O 1
ATOM 1007 N N . HIS A 1 128 ? 7.729 -13.309 10.274 1.00 94.44 128 HIS A N 1
ATOM 1008 C CA . HIS A 1 128 ? 8.452 -14.113 9.282 1.00 94.44 128 HIS A CA 1
ATOM 1009 C C . HIS A 1 128 ? 7.527 -15.001 8.439 1.00 94.44 128 HIS A C 1
ATOM 1011 O O . HIS A 1 128 ? 7.884 -16.116 8.064 1.00 94.44 128 HIS A O 1
ATOM 1017 N N . LEU A 1 129 ? 6.309 -14.534 8.156 1.00 92.06 129 LEU A N 1
ATOM 1018 C CA . LEU A 1 129 ? 5.368 -15.264 7.314 1.00 92.06 129 LEU A CA 1
ATOM 1019 C C . LEU A 1 129 ? 5.888 -15.315 5.861 1.00 92.06 129 LEU A C 1
ATOM 1021 O O . LEU A 1 129 ? 6.021 -14.257 5.241 1.00 92.06 129 LEU A O 1
ATOM 1025 N N . PRO A 1 130 ? 6.139 -16.488 5.251 1.00 91.88 130 PRO A N 1
ATOM 1026 C CA . PRO A 1 130 ? 6.590 -16.550 3.862 1.00 91.88 130 PRO A CA 1
ATOM 1027 C C . PRO A 1 130 ? 5.511 -16.024 2.903 1.00 91.88 130 PRO A C 1
ATOM 1029 O O . PRO A 1 130 ? 4.313 -16.292 3.078 1.00 91.88 130 PRO A O 1
ATOM 1032 N N . MET A 1 131 ? 5.936 -15.250 1.901 1.00 91.44 131 MET A N 1
ATOM 1033 C CA . MET A 1 131 ? 5.045 -14.768 0.842 1.00 91.44 131 MET A CA 1
ATOM 1034 C C . MET A 1 131 ? 4.666 -15.950 -0.051 1.00 91.44 131 MET A C 1
ATOM 1036 O O . MET A 1 131 ? 5.556 -16.724 -0.412 1.00 91.44 131 MET A O 1
ATOM 1040 N N . PRO A 1 132 ? 3.388 -16.119 -0.425 1.00 92.81 132 PRO A N 1
ATOM 1041 C CA . PRO A 1 132 ? 3.013 -17.144 -1.385 1.00 92.81 132 PRO A CA 1
ATOM 1042 C C . PRO A 1 132 ? 3.689 -16.877 -2.732 1.00 92.81 132 PRO A C 1
ATOM 1044 O O . PRO A 1 132 ? 3.666 -15.751 -3.229 1.00 92.81 132 PRO A O 1
ATOM 1047 N N . GLU A 1 133 ? 4.246 -17.919 -3.350 1.00 91.25 133 GLU A N 1
ATOM 1048 C CA . GLU A 1 133 ? 4.986 -17.776 -4.610 1.00 91.25 133 GLU A CA 1
ATOM 1049 C C . GLU A 1 133 ? 4.135 -17.154 -5.721 1.00 91.25 133 GLU A C 1
ATOM 1051 O O . GLU A 1 133 ? 4.610 -16.296 -6.457 1.00 91.25 133 GLU A O 1
ATOM 1056 N N . ALA A 1 134 ? 2.853 -17.521 -5.792 1.00 90.94 134 ALA A N 1
ATOM 1057 C CA . ALA A 1 134 ? 1.919 -16.951 -6.757 1.00 90.94 134 ALA A CA 1
ATOM 1058 C C . ALA A 1 134 ? 1.778 -15.425 -6.614 1.00 90.94 134 ALA A C 1
ATOM 1060 O O . ALA A 1 134 ? 1.715 -14.724 -7.617 1.00 90.94 134 ALA A O 1
ATOM 1061 N N . VAL A 1 135 ? 1.787 -14.897 -5.385 1.00 91.75 135 VAL A N 1
ATOM 1062 C CA . VAL A 1 135 ? 1.702 -13.449 -5.127 1.00 91.75 135 VAL A CA 1
ATOM 1063 C C . VAL A 1 135 ? 3.002 -12.757 -5.523 1.00 91.75 135 VAL A C 1
ATOM 1065 O O . VAL A 1 135 ? 2.968 -11.701 -6.151 1.00 91.75 135 VAL A O 1
ATOM 1068 N N . ARG A 1 136 ? 4.151 -13.378 -5.228 1.00 91.06 136 ARG A N 1
ATOM 1069 C CA . ARG A 1 136 ? 5.464 -12.870 -5.645 1.00 91.06 136 ARG A CA 1
ATOM 1070 C C . ARG A 1 136 ? 5.571 -12.781 -7.169 1.00 91.06 136 ARG A C 1
ATOM 1072 O O . ARG A 1 136 ? 5.958 -11.739 -7.693 1.00 91.06 136 ARG A O 1
ATOM 1079 N N . GLN A 1 137 ? 5.182 -13.844 -7.874 1.00 90.69 137 GLN A N 1
ATOM 1080 C CA . GLN A 1 137 ? 5.172 -13.877 -9.339 1.00 90.69 137 GLN A CA 1
ATOM 1081 C C . GLN A 1 137 ? 4.180 -12.873 -9.925 1.00 90.69 137 GLN A C 1
ATOM 1083 O O . GLN A 1 137 ? 4.519 -12.162 -10.865 1.00 90.69 137 GLN A O 1
ATOM 1088 N N . GLN A 1 138 ? 2.992 -12.745 -9.332 1.00 90.75 138 GLN A N 1
ATOM 1089 C CA . GLN A 1 138 ? 2.005 -11.755 -9.751 1.00 90.75 138 GLN A CA 1
ATOM 1090 C C . GLN A 1 138 ? 2.553 -10.327 -9.630 1.00 90.75 138 GLN A C 1
ATOM 1092 O O . GLN A 1 138 ? 2.540 -9.579 -10.598 1.00 90.75 138 GLN A O 1
ATOM 1097 N N . ASN A 1 139 ? 3.110 -9.957 -8.473 1.00 91.81 139 ASN A N 1
ATOM 1098 C CA . ASN A 1 139 ? 3.679 -8.623 -8.261 1.00 91.81 139 ASN A CA 1
ATOM 1099 C C . ASN A 1 139 ? 4.863 -8.336 -9.190 1.00 91.81 139 ASN A C 1
ATOM 1101 O O . ASN A 1 139 ? 4.994 -7.219 -9.688 1.00 91.81 139 ASN A O 1
ATOM 1105 N N . ARG A 1 140 ? 5.718 -9.335 -9.436 1.00 92.88 140 ARG A N 1
ATOM 1106 C CA . ARG A 1 140 ? 6.793 -9.242 -10.427 1.00 92.88 140 ARG A CA 1
ATOM 1107 C C . ARG A 1 140 ? 6.232 -8.934 -11.812 1.00 92.88 140 ARG A C 1
ATOM 1109 O O . ARG A 1 140 ? 6.707 -8.005 -12.466 1.00 92.88 140 ARG A O 1
ATOM 1116 N N . ASN A 1 141 ? 5.262 -9.730 -12.256 1.00 91.69 141 ASN A N 1
ATOM 1117 C CA . ASN A 1 141 ? 4.657 -9.576 -13.569 1.00 91.69 141 ASN A CA 1
ATOM 1118 C C . ASN A 1 141 ? 4.013 -8.198 -13.673 1.00 91.69 141 ASN A C 1
ATOM 1120 O O . ASN A 1 141 ? 4.348 -7.459 -14.584 1.00 91.69 141 ASN A O 1
ATOM 1124 N N . ASP A 1 142 ? 3.231 -7.773 -12.685 1.00 91.50 142 ASP A N 1
ATOM 1125 C CA . ASP A 1 142 ? 2.585 -6.461 -12.706 1.00 91.50 142 ASP A CA 1
ATOM 1126 C C . ASP A 1 142 ? 3.576 -5.308 -12.889 1.00 91.50 142 ASP A C 1
ATOM 1128 O O . ASP A 1 142 ? 3.296 -4.393 -13.664 1.00 91.50 142 ASP A O 1
ATOM 1132 N N . VAL A 1 143 ? 4.742 -5.365 -12.235 1.00 92.50 143 VAL A N 1
ATOM 1133 C CA . VAL A 1 143 ? 5.804 -4.363 -12.413 1.00 92.50 143 VAL A CA 1
ATOM 1134 C C . VAL A 1 143 ? 6.383 -4.408 -13.824 1.00 92.50 143 VAL A C 1
ATOM 1136 O O . VAL A 1 143 ? 6.486 -3.359 -14.453 1.00 92.50 143 VAL A O 1
ATOM 1139 N N . LEU A 1 144 ? 6.731 -5.591 -14.341 1.00 91.75 144 LEU A N 1
ATOM 1140 C CA . LEU A 1 144 ? 7.267 -5.738 -15.701 1.00 91.75 144 LEU A CA 1
ATOM 1141 C C . LEU A 1 144 ? 6.286 -5.203 -16.743 1.00 91.75 144 LEU A C 1
ATOM 1143 O O . LEU A 1 144 ? 6.634 -4.408 -17.611 1.00 91.75 144 LEU A O 1
ATOM 1147 N N . MET A 1 145 ? 5.037 -5.619 -16.622 1.00 88.31 145 MET A N 1
ATOM 1148 C CA . MET A 1 145 ? 3.987 -5.358 -17.590 1.00 88.31 145 MET A CA 1
ATOM 1149 C C . MET A 1 145 ? 3.628 -3.874 -17.618 1.00 88.31 145 MET A C 1
ATOM 1151 O O . MET A 1 145 ? 3.579 -3.260 -18.683 1.00 88.31 145 MET A O 1
ATOM 1155 N N . ASN A 1 146 ? 3.470 -3.262 -16.442 1.00 90.81 146 ASN A N 1
ATOM 1156 C CA . ASN A 1 146 ? 3.268 -1.821 -16.346 1.00 90.81 146 ASN A CA 1
ATOM 1157 C C . ASN A 1 146 ? 4.494 -1.029 -16.770 1.00 90.81 146 ASN A C 1
ATOM 1159 O O . ASN A 1 146 ? 4.364 -0.031 -17.475 1.00 90.81 146 ASN A O 1
ATOM 1163 N N . GLY A 1 147 ? 5.685 -1.457 -16.363 1.00 91.62 147 GLY A N 1
ATOM 1164 C CA . GLY A 1 147 ? 6.910 -0.771 -16.728 1.00 91.62 147 GLY A CA 1
ATOM 1165 C C . GLY A 1 147 ? 7.109 -0.749 -18.236 1.00 91.62 147 GLY A C 1
ATOM 1166 O O . GLY A 1 147 ? 7.407 0.306 -18.779 1.00 91.62 147 GLY A O 1
ATOM 1167 N N . HIS A 1 148 ? 6.838 -1.845 -18.939 1.00 90.31 148 HIS A N 1
ATOM 1168 C CA . HIS A 1 148 ? 6.831 -1.824 -20.398 1.00 90.31 148 HIS A CA 1
ATOM 1169 C C . HIS A 1 148 ? 5.703 -0.958 -20.963 1.00 90.31 148 HIS A C 1
ATOM 1171 O O . HIS A 1 148 ? 5.945 -0.116 -21.817 1.00 90.31 148 HIS A O 1
ATOM 1177 N N . ARG A 1 149 ? 4.470 -1.083 -20.460 1.00 88.00 149 ARG A N 1
ATOM 1178 C CA . ARG A 1 149 ? 3.334 -0.304 -20.978 1.00 88.00 149 ARG A CA 1
ATOM 1179 C C . ARG A 1 149 ? 3.533 1.211 -20.863 1.00 88.00 149 ARG A C 1
ATOM 1181 O O . ARG A 1 149 ? 3.070 1.953 -21.727 1.00 88.00 149 ARG A O 1
ATOM 1188 N N . PHE A 1 150 ? 4.206 1.661 -19.808 1.00 88.94 150 PHE A N 1
ATOM 1189 C CA . PHE A 1 150 ? 4.384 3.075 -19.480 1.00 88.94 150 PHE A CA 1
ATOM 1190 C C . PHE A 1 150 ? 5.833 3.558 -19.625 1.00 88.94 150 PHE A C 1
ATOM 1192 O O . PHE A 1 150 ? 6.193 4.588 -19.052 1.00 88.94 150 PHE A O 1
ATOM 1199 N N . CYS A 1 151 ? 6.679 2.831 -20.361 1.00 90.19 151 CYS A N 1
ATOM 1200 C CA . CYS A 1 151 ? 8.089 3.175 -20.574 1.00 90.19 151 CYS A CA 1
ATOM 1201 C C . CYS A 1 151 ? 8.846 3.481 -19.272 1.00 90.19 151 CYS A C 1
ATOM 1203 O O . CYS A 1 151 ? 9.622 4.437 -19.195 1.00 90.19 151 CYS A O 1
ATOM 1205 N N . ALA A 1 152 ? 8.572 2.697 -18.230 1.00 91.25 152 ALA A N 1
ATOM 1206 C CA . ALA A 1 152 ? 9.054 2.802 -16.860 1.00 91.25 152 ALA A CA 1
ATOM 1207 C C . ALA A 1 152 ? 8.729 4.140 -16.173 1.00 91.25 152 ALA A C 1
ATOM 1209 O O . ALA A 1 152 ? 9.525 4.643 -15.366 1.00 91.25 152 ALA A O 1
ATOM 1210 N N . ASP A 1 153 ? 7.621 4.802 -16.523 1.00 89.56 153 ASP A N 1
ATOM 1211 C CA . ASP A 1 153 ? 7.118 5.910 -15.709 1.00 89.56 153 ASP A CA 1
ATOM 1212 C C . ASP A 1 153 ? 6.917 5.420 -14.270 1.00 89.56 153 ASP A C 1
ATOM 1214 O O . ASP A 1 153 ? 6.223 4.433 -14.027 1.00 89.56 153 ASP A O 1
ATOM 1218 N N . ALA A 1 154 ? 7.571 6.080 -13.317 1.00 84.50 154 ALA A N 1
ATOM 1219 C CA . ALA A 1 154 ? 7.781 5.527 -11.985 1.00 84.50 154 ALA A CA 1
ATOM 1220 C C . ALA A 1 154 ? 6.457 5.296 -11.236 1.00 84.50 154 ALA A C 1
ATOM 1222 O O . ALA A 1 154 ? 6.259 4.239 -10.637 1.00 84.50 154 ALA A O 1
ATOM 1223 N N . CYS A 1 155 ? 5.532 6.255 -11.307 1.00 82.69 155 CYS A N 1
ATOM 1224 C CA . CYS A 1 155 ? 4.224 6.127 -10.674 1.00 82.69 155 CYS A CA 1
ATOM 1225 C C . CYS A 1 155 ? 3.400 5.033 -11.357 1.00 82.69 155 CYS A C 1
ATOM 1227 O O . CYS A 1 155 ? 2.925 4.120 -10.687 1.00 82.69 155 CYS A O 1
ATOM 1229 N N . SER A 1 156 ? 3.297 5.059 -12.684 1.00 87.06 156 SER A N 1
ATOM 1230 C CA . SER A 1 156 ? 2.486 4.082 -13.420 1.00 87.06 156 SER A CA 1
ATOM 1231 C C . SER A 1 156 ? 3.003 2.644 -13.262 1.00 87.06 156 SER A C 1
ATOM 1233 O O . SER A 1 156 ? 2.212 1.719 -13.094 1.00 87.06 156 SER A O 1
ATOM 1235 N N . THR A 1 157 ? 4.329 2.469 -13.231 1.00 89.81 157 THR A N 1
ATOM 1236 C CA . THR A 1 157 ? 5.011 1.169 -13.092 1.00 89.81 157 THR A CA 1
ATOM 1237 C C . THR A 1 157 ? 4.698 0.486 -11.764 1.00 89.81 157 THR A C 1
ATOM 1239 O O . THR A 1 157 ? 4.426 -0.711 -11.733 1.00 89.81 157 THR A O 1
ATOM 1242 N N . PHE A 1 158 ? 4.728 1.237 -10.659 1.00 87.94 158 PHE A N 1
ATOM 1243 C CA . PHE A 1 158 ? 4.643 0.654 -9.317 1.00 87.94 158 PHE A CA 1
ATOM 1244 C C . PHE A 1 158 ? 3.297 0.861 -8.616 1.00 87.94 158 PHE A C 1
ATOM 1246 O O . PHE A 1 158 ? 2.995 0.126 -7.677 1.00 87.94 158 PHE A O 1
ATOM 1253 N N . CYS A 1 159 ? 2.495 1.850 -9.023 1.00 85.19 159 CYS A N 1
ATOM 1254 C CA . CYS A 1 159 ? 1.306 2.254 -8.267 1.00 85.19 159 CYS A CA 1
ATOM 1255 C C . CYS A 1 159 ? 0.008 1.685 -8.830 1.00 85.19 159 CYS A C 1
ATOM 1257 O O . CYS A 1 159 ? -0.886 1.395 -8.047 1.00 85.19 159 CYS A O 1
ATOM 1259 N N . ASN A 1 160 ? -0.131 1.522 -10.150 1.00 87.69 160 ASN A N 1
ATOM 1260 C CA . ASN A 1 160 ? -1.430 1.195 -10.750 1.00 87.69 160 ASN A CA 1
ATOM 1261 C C . ASN A 1 160 ? -1.975 -0.155 -10.251 1.00 87.69 160 ASN A C 1
ATOM 1263 O O . ASN A 1 160 ? -3.027 -0.200 -9.611 1.00 87.69 160 ASN A O 1
ATOM 1267 N N . ALA A 1 161 ? -1.217 -1.238 -10.448 1.00 90.12 161 ALA A N 1
ATOM 1268 C CA . ALA A 1 161 ? -1.587 -2.559 -9.938 1.00 90.12 161 ALA A CA 1
ATOM 1269 C C . ALA A 1 161 ? -1.612 -2.608 -8.398 1.00 90.12 161 ALA A C 1
ATOM 1271 O O . ALA A 1 161 ? -2.494 -3.232 -7.809 1.00 90.12 161 ALA A O 1
ATOM 1272 N N . CYS A 1 162 ? -0.689 -1.903 -7.732 1.00 88.19 162 CYS A N 1
ATOM 1273 C CA . CYS A 1 162 ? -0.633 -1.838 -6.270 1.00 88.19 162 CYS A CA 1
ATOM 1274 C C . CYS A 1 162 ? -1.897 -1.200 -5.667 1.00 88.19 162 CYS A C 1
ATOM 1276 O O . CYS A 1 162 ? -2.449 -1.729 -4.706 1.00 88.19 162 CYS A O 1
ATOM 1278 N N . ASN A 1 163 ? -2.409 -0.120 -6.263 1.00 86.88 163 ASN A N 1
ATOM 1279 C CA . ASN A 1 163 ? -3.624 0.560 -5.819 1.00 86.88 163 ASN A CA 1
ATOM 1280 C C . ASN A 1 163 ? -4.866 -0.319 -6.006 1.00 86.88 163 ASN A C 1
ATOM 1282 O O . ASN A 1 163 ? -5.701 -0.390 -5.107 1.00 86.88 163 ASN A O 1
ATOM 1286 N N . LEU A 1 164 ? -4.981 -1.029 -7.135 1.00 92.12 164 LEU A N 1
ATOM 1287 C CA . LEU A 1 164 ? -6.077 -1.981 -7.357 1.00 92.12 164 LEU A CA 1
ATOM 1288 C C . LEU A 1 164 ? -6.008 -3.160 -6.374 1.00 92.12 164 LEU A C 1
ATOM 1290 O O . LEU A 1 164 ? -7.024 -3.539 -5.794 1.00 92.12 164 LEU A O 1
ATOM 1294 N N . SER A 1 165 ? -4.806 -3.685 -6.123 1.00 91.81 165 SER A N 1
ATOM 1295 C CA . SER A 1 165 ? -4.561 -4.711 -5.102 1.00 91.81 165 SER A CA 1
ATOM 1296 C C . SER A 1 165 ? -4.924 -4.218 -3.697 1.00 91.81 165 SER A C 1
ATOM 1298 O O . SER A 1 165 ? -5.596 -4.918 -2.941 1.00 91.81 165 SER A O 1
ATOM 1300 N N . MET A 1 166 ? -4.568 -2.976 -3.361 1.00 90.88 166 MET A N 1
ATOM 1301 C CA . MET A 1 166 ? -4.943 -2.338 -2.101 1.00 90.88 166 MET A CA 1
ATOM 1302 C C . MET A 1 166 ? -6.465 -2.234 -1.955 1.00 90.88 166 MET A C 1
ATOM 1304 O O . MET A 1 166 ? -6.996 -2.638 -0.922 1.00 90.88 166 MET A O 1
ATOM 1308 N N . VAL A 1 167 ? -7.188 -1.808 -2.992 1.00 92.69 167 VAL A N 1
ATOM 1309 C CA . VAL A 1 167 ? -8.659 -1.781 -2.971 1.00 92.69 167 VAL A CA 1
ATOM 1310 C C . VAL A 1 167 ? -9.237 -3.188 -2.794 1.00 92.69 167 VAL A C 1
ATOM 1312 O O . VAL A 1 167 ? -10.123 -3.382 -1.960 1.00 92.69 167 VAL A O 1
ATOM 1315 N N . ASN A 1 168 ? -8.715 -4.187 -3.515 1.00 95.44 168 ASN A N 1
ATOM 1316 C CA . ASN A 1 168 ? -9.135 -5.578 -3.338 1.00 95.44 168 ASN A CA 1
ATOM 1317 C C . ASN A 1 168 ? -8.917 -6.053 -1.897 1.00 95.44 168 ASN A C 1
ATOM 1319 O O . ASN A 1 168 ? -9.791 -6.696 -1.323 1.00 95.44 168 ASN A O 1
ATOM 1323 N N . SER A 1 169 ? -7.792 -5.683 -1.280 1.00 95.25 169 SER A N 1
ATOM 1324 C CA . SER A 1 169 ? -7.486 -6.063 0.098 1.00 95.25 169 SER A CA 1
ATOM 1325 C C . SER A 1 169 ? -8.528 -5.554 1.099 1.00 95.25 169 SER A C 1
ATOM 1327 O O . SER A 1 169 ? -8.833 -6.262 2.059 1.00 95.25 169 SER A O 1
ATOM 1329 N N . PHE A 1 170 ? -9.130 -4.380 0.859 1.00 94.44 170 PHE A N 1
ATOM 1330 C CA . PHE A 1 170 ? -10.247 -3.895 1.667 1.00 94.44 170 PHE A CA 1
ATOM 1331 C C . PHE A 1 170 ? -11.489 -4.761 1.482 1.00 94.44 170 PHE A C 1
ATOM 1333 O O . PHE A 1 170 ? -12.116 -5.109 2.476 1.00 94.44 170 PHE A O 1
ATOM 1340 N N . GLY A 1 171 ? -11.831 -5.138 0.247 1.00 95.75 171 GLY A N 1
ATOM 1341 C CA . GLY A 1 171 ? -12.955 -6.037 -0.031 1.00 95.75 171 GLY A CA 1
ATOM 1342 C C . GLY A 1 171 ? -12.777 -7.409 0.622 1.00 95.75 171 GLY A C 1
ATOM 1343 O O . GLY A 1 171 ? -13.634 -7.861 1.378 1.00 95.75 171 GLY A O 1
ATOM 1344 N N . VAL A 1 172 ? -11.609 -8.023 0.419 1.00 96.62 172 VAL A N 1
ATOM 1345 C CA . VAL A 1 172 ? -11.216 -9.314 1.004 1.00 96.62 172 VAL A CA 1
ATOM 1346 C C . VAL A 1 172 ? -11.248 -9.255 2.537 1.00 96.62 172 VAL A C 1
ATOM 1348 O O . VAL A 1 172 ? -11.867 -10.101 3.185 1.00 96.62 172 VAL A O 1
ATOM 1351 N N . ALA A 1 173 ? -10.645 -8.229 3.145 1.00 96.62 173 ALA A N 1
ATOM 1352 C CA . ALA A 1 173 ? -10.622 -8.075 4.599 1.00 96.62 173 ALA A CA 1
ATOM 1353 C C . ALA A 1 173 ? -11.984 -7.701 5.200 1.00 96.62 173 ALA A C 1
ATOM 1355 O O . ALA A 1 173 ? -12.247 -8.057 6.353 1.00 96.62 173 ALA A O 1
ATOM 1356 N N . ALA A 1 174 ? -12.832 -6.986 4.456 1.00 96.44 174 ALA A N 1
ATOM 1357 C CA . ALA A 1 174 ? -14.176 -6.629 4.885 1.00 96.44 174 ALA A CA 1
ATOM 1358 C C . ALA A 1 174 ? -15.108 -7.840 4.869 1.00 96.44 174 ALA A C 1
ATOM 1360 O O . ALA A 1 174 ? -15.849 -8.006 5.828 1.00 96.44 174 ALA A O 1
ATOM 1361 N N . ASP A 1 175 ? -15.038 -8.701 3.849 1.00 96.44 175 ASP A N 1
ATOM 1362 C CA . ASP A 1 175 ? -15.894 -9.889 3.718 1.00 96.44 175 ASP A CA 1
ATOM 1363 C C . ASP A 1 175 ? -15.521 -11.027 4.690 1.00 96.44 175 ASP A C 1
ATOM 1365 O O . ASP A 1 175 ? -16.373 -11.763 5.194 1.00 96.44 175 ASP A O 1
ATOM 1369 N N . TYR A 1 176 ? -14.235 -11.135 5.028 1.00 96.12 176 TYR A N 1
ATOM 1370 C CA . TYR A 1 176 ? -13.687 -12.224 5.834 1.00 96.12 176 TYR A CA 1
ATOM 1371 C C . TYR A 1 176 ? -14.434 -12.496 7.151 1.00 96.12 176 TYR A C 1
ATOM 1373 O O . TYR A 1 176 ? -14.754 -11.576 7.909 1.00 96.12 176 TYR A O 1
ATOM 1381 N N . ASP A 1 177 ? -14.625 -13.778 7.483 1.00 93.44 177 ASP A N 1
ATOM 1382 C CA . ASP A 1 177 ? -15.188 -14.236 8.764 1.00 93.44 177 ASP A CA 1
ATOM 1383 C C . ASP A 1 177 ? -16.523 -13.532 9.104 1.00 93.44 177 ASP A C 1
ATOM 1385 O O . ASP A 1 177 ? -16.696 -12.935 10.169 1.00 93.44 177 ASP A O 1
ATOM 1389 N N . SER A 1 178 ? -17.477 -13.621 8.167 1.00 91.06 178 SER A N 1
ATOM 1390 C CA . SER A 1 178 ? -18.853 -13.091 8.249 1.00 91.06 178 SER A CA 1
ATOM 1391 C C . SER A 1 178 ? -18.998 -11.563 8.183 1.00 91.06 178 SER A C 1
ATOM 1393 O O . SER A 1 178 ? -19.973 -11.021 8.721 1.00 91.06 178 SER A O 1
ATOM 1395 N N . GLY A 1 179 ? -18.065 -10.865 7.541 1.00 95.25 179 GLY A N 1
ATOM 1396 C CA . GLY A 1 179 ? -18.165 -9.423 7.347 1.00 95.25 179 GLY A CA 1
ATOM 1397 C C . GLY A 1 179 ? -17.660 -8.575 8.521 1.00 95.25 179 GLY A C 1
ATOM 1398 O O . GLY A 1 179 ? -17.438 -9.071 9.636 1.00 95.25 179 GLY A O 1
ATOM 1399 N N . VAL A 1 180 ? -17.553 -7.268 8.280 1.00 97.25 180 VAL A N 1
ATOM 1400 C CA . VAL A 1 180 ? -17.314 -6.226 9.294 1.00 97.25 180 VAL A CA 1
ATOM 1401 C C . VAL A 1 180 ? -18.429 -5.187 9.274 1.00 97.25 180 VAL A C 1
ATOM 1403 O O . VAL A 1 180 ? -19.092 -5.005 8.257 1.00 97.25 180 VAL A O 1
ATOM 1406 N N . ASP A 1 181 ? -18.644 -4.517 10.401 1.00 97.31 181 ASP A N 1
ATOM 1407 C CA . ASP A 1 181 ? -19.733 -3.552 10.567 1.00 97.31 181 ASP A CA 1
ATOM 1408 C C . ASP A 1 181 ? -19.266 -2.116 10.306 1.00 97.31 181 ASP A C 1
ATOM 1410 O O . ASP A 1 181 ? -20.026 -1.287 9.806 1.00 97.31 181 ASP A O 1
ATOM 1414 N N . VAL A 1 182 ? -18.002 -1.821 10.627 1.00 97.50 182 VAL A N 1
ATOM 1415 C CA . VAL A 1 182 ? -17.403 -0.490 10.477 1.00 97.50 182 VAL A CA 1
ATOM 1416 C C . VAL A 1 182 ? -16.006 -0.605 9.874 1.00 97.50 182 VAL A C 1
ATOM 1418 O O . VAL A 1 182 ? -15.219 -1.450 10.295 1.00 97.50 182 VAL A O 1
ATOM 1421 N N . ILE A 1 183 ? -15.676 0.278 8.933 1.00 96.69 183 ILE A N 1
ATOM 1422 C CA . ILE A 1 183 ? -14.309 0.537 8.470 1.00 96.69 183 ILE A CA 1
ATOM 1423 C C . ILE A 1 183 ? -13.866 1.888 9.026 1.00 96.69 183 ILE A C 1
ATOM 1425 O O . ILE A 1 183 ? -14.517 2.910 8.804 1.00 96.69 183 ILE A O 1
ATOM 1429 N N . ILE A 1 184 ? -12.741 1.894 9.734 1.00 94.94 184 ILE A N 1
ATOM 1430 C CA . ILE A 1 184 ? -12.079 3.122 10.159 1.00 94.94 184 ILE A CA 1
ATOM 1431 C C . ILE A 1 184 ? -11.269 3.678 8.991 1.00 94.94 184 ILE A C 1
ATOM 1433 O O . ILE A 1 184 ? -10.436 2.974 8.421 1.00 94.94 184 ILE A O 1
ATOM 1437 N N . THR A 1 185 ? -11.477 4.954 8.674 1.00 89.38 185 THR A N 1
ATOM 1438 C CA . THR A 1 185 ? -10.694 5.670 7.663 1.00 89.38 185 THR A CA 1
ATOM 1439 C C . THR A 1 185 ? -10.074 6.941 8.227 1.00 89.38 185 THR A C 1
ATOM 1441 O O . THR A 1 185 ? -10.619 7.586 9.132 1.00 89.38 185 THR A O 1
ATOM 1444 N N . GLY A 1 186 ? -8.908 7.276 7.675 1.00 82.31 186 GLY A N 1
ATOM 1445 C CA . GLY A 1 186 ? -8.251 8.547 7.900 1.00 82.31 186 GLY A CA 1
ATOM 1446 C C . GLY A 1 186 ? -8.790 9.682 7.019 1.00 82.31 186 GLY A C 1
ATOM 1447 O O . GLY A 1 186 ? -8.617 10.856 7.330 1.00 82.31 186 GLY A O 1
ATOM 1448 N N . ASP A 1 187 ? -9.477 9.321 5.938 1.00 82.44 187 ASP A N 1
ATOM 1449 C CA . ASP A 1 187 ? -9.810 10.219 4.842 1.00 82.44 187 ASP A CA 1
ATOM 1450 C C . ASP A 1 187 ? -10.953 11.163 5.213 1.00 82.44 187 ASP A C 1
ATOM 1452 O O . ASP A 1 187 ? -12.028 10.743 5.669 1.00 82.44 187 ASP A O 1
ATOM 1456 N N . SER A 1 188 ? -10.760 12.451 4.947 1.00 79.69 188 SER A N 1
ATOM 1457 C CA . SER A 1 188 ? -11.797 13.478 5.003 1.00 79.69 188 SER A CA 1
ATOM 1458 C C . SER A 1 188 ? -12.989 13.134 4.092 1.00 79.69 188 SER A C 1
ATOM 1460 O O . SER A 1 188 ? -12.842 12.424 3.093 1.00 79.69 188 SER A O 1
ATOM 1462 N N . PRO A 1 189 ? -14.197 13.661 4.371 1.00 82.25 189 PRO A N 1
ATOM 1463 C CA . PRO A 1 189 ? -15.332 13.506 3.459 1.00 82.25 189 PRO A CA 1
ATOM 1464 C C . PRO A 1 189 ? -15.029 13.978 2.027 1.00 82.25 189 PRO A C 1
ATOM 1466 O O . PRO A 1 189 ? -15.566 13.425 1.068 1.00 82.25 189 PRO A O 1
ATOM 1469 N N . GLN A 1 190 ? -14.158 14.982 1.872 1.00 81.81 190 GLN A N 1
ATOM 1470 C CA . GLN A 1 190 ? -13.702 15.474 0.575 1.00 81.81 190 GLN A CA 1
ATOM 1471 C C . GLN A 1 190 ? -12.834 14.440 -0.155 1.00 81.81 190 GLN A C 1
ATOM 1473 O O . GLN A 1 190 ? -13.065 14.196 -1.338 1.00 81.81 190 GLN A O 1
ATOM 1478 N N . GLU A 1 191 ? -11.886 13.800 0.533 1.00 81.50 191 GLU A N 1
ATOM 1479 C CA . GLU A 1 191 ? -11.051 12.727 -0.031 1.00 81.50 191 GLU A CA 1
ATOM 1480 C C . GLU A 1 191 ? -11.892 11.505 -0.408 1.00 81.50 191 GLU A C 1
ATOM 1482 O O . GLU A 1 191 ? -11.779 10.995 -1.522 1.00 81.50 191 GLU A O 1
ATOM 1487 N N . GLN A 1 192 ? -12.833 11.100 0.448 1.00 83.75 192 GLN A N 1
ATOM 1488 C CA . GLN A 1 192 ? -13.771 10.016 0.136 1.00 83.75 192 GLN A CA 1
ATOM 1489 C C . GLN A 1 192 ? -14.604 10.325 -1.118 1.00 83.75 192 GLN A C 1
ATOM 1491 O O . GLN A 1 192 ? -14.744 9.485 -2.012 1.00 83.75 192 GLN A O 1
ATOM 1496 N N . ALA A 1 193 ? -15.125 11.552 -1.233 1.00 86.31 193 ALA A N 1
ATOM 1497 C CA . ALA A 1 193 ? -15.845 11.989 -2.426 1.00 86.31 193 ALA A CA 1
ATOM 1498 C C . ALA A 1 193 ? -14.940 12.013 -3.671 1.00 86.31 193 ALA A C 1
ATOM 1500 O O . ALA A 1 193 ? -15.392 11.649 -4.762 1.00 86.31 193 ALA A O 1
ATOM 1501 N N . ALA A 1 194 ? -13.669 12.394 -3.511 1.00 85.44 194 ALA A N 1
ATOM 1502 C CA . ALA A 1 194 ? -12.677 12.375 -4.577 1.00 85.44 194 ALA A CA 1
ATOM 1503 C C . ALA A 1 194 ? -12.394 10.946 -5.065 1.00 85.44 194 ALA A C 1
ATOM 1505 O O . ALA A 1 194 ? -12.403 10.731 -6.276 1.00 85.44 194 ALA A O 1
ATOM 1506 N N . TYR A 1 195 ? -12.256 9.955 -4.175 1.00 85.50 195 TYR A N 1
ATOM 1507 C CA . TYR A 1 195 ? -12.093 8.547 -4.567 1.00 85.50 195 TYR A CA 1
ATOM 1508 C C . TYR A 1 195 ? -13.289 8.022 -5.366 1.00 85.50 195 TYR A C 1
ATOM 1510 O O . TYR A 1 195 ? -13.116 7.370 -6.397 1.00 85.50 195 TYR A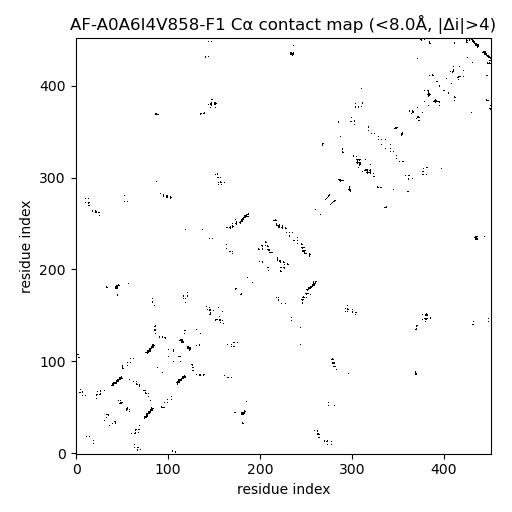 O 1
ATOM 1518 N N . VAL A 1 196 ? -14.515 8.352 -4.952 1.00 88.06 196 VAL A N 1
ATOM 1519 C CA . VAL A 1 196 ? -15.728 7.963 -5.691 1.00 88.06 196 VAL A CA 1
ATOM 1520 C C . VAL A 1 196 ? -15.787 8.642 -7.064 1.00 88.06 196 VAL A C 1
ATOM 1522 O O . VAL A 1 196 ? -16.157 8.013 -8.060 1.00 88.06 196 VAL A O 1
ATOM 1525 N N . ALA A 1 197 ? -15.439 9.928 -7.144 1.00 88.06 197 ALA A N 1
ATOM 1526 C CA . ALA A 1 197 ? -15.386 10.654 -8.409 1.00 88.06 197 ALA A CA 1
ATOM 1527 C C . ALA A 1 197 ? -14.306 10.087 -9.344 1.00 88.06 197 ALA A C 1
ATOM 1529 O O . ALA A 1 197 ? -14.561 9.914 -10.538 1.00 88.06 197 ALA A O 1
ATOM 1530 N N . TRP A 1 198 ? -13.143 9.742 -8.792 1.00 87.38 198 TRP A N 1
ATOM 1531 C CA . TRP A 1 198 ? -12.036 9.106 -9.495 1.00 87.38 198 TRP A CA 1
ATOM 1532 C C . TRP A 1 198 ? -12.424 7.730 -10.043 1.00 87.38 198 TRP A C 1
ATOM 1534 O O . TRP A 1 198 ? -12.267 7.503 -11.239 1.00 87.38 198 TRP A O 1
ATOM 1544 N N . ALA A 1 199 ? -13.052 6.860 -9.245 1.00 88.50 199 ALA A N 1
ATOM 1545 C CA . ALA A 1 199 ? -13.526 5.551 -9.708 1.00 88.50 199 ALA A CA 1
ATOM 1546 C C . ALA A 1 199 ? -14.514 5.669 -10.887 1.00 88.50 199 ALA A C 1
ATOM 1548 O O . ALA A 1 199 ? -14.411 4.946 -11.880 1.00 88.50 199 ALA A O 1
ATOM 1549 N N . ARG A 1 200 ? -15.438 6.640 -10.834 1.00 89.56 200 ARG A N 1
ATOM 1550 C CA . ARG A 1 200 ? -16.367 6.931 -11.945 1.00 89.56 200 ARG A CA 1
ATOM 1551 C C . ARG A 1 200 ? -15.671 7.522 -13.166 1.00 89.56 200 ARG A C 1
ATOM 1553 O O . ARG A 1 200 ? -16.113 7.309 -14.293 1.00 89.56 200 ARG A O 1
ATOM 1560 N N . HIS A 1 201 ? -14.636 8.331 -12.962 1.00 89.19 201 HIS A N 1
ATOM 1561 C CA . HIS A 1 201 ? -13.827 8.849 -14.057 1.00 89.19 201 HIS A CA 1
ATOM 1562 C C . HIS A 1 201 ? -13.080 7.713 -14.761 1.00 89.19 201 HIS A C 1
ATOM 1564 O O . HIS A 1 201 ? -13.210 7.599 -15.976 1.00 89.19 201 HIS A O 1
ATOM 1570 N N . LEU A 1 202 ? -12.413 6.835 -14.007 1.00 88.56 202 LEU A N 1
ATOM 1571 C CA . LEU A 1 202 ? -11.751 5.650 -14.550 1.00 88.56 202 LEU A CA 1
ATOM 1572 C C . LEU A 1 202 ? -12.727 4.735 -15.283 1.00 88.56 202 LEU A C 1
ATOM 1574 O O . LEU A 1 202 ? -12.435 4.306 -16.390 1.00 88.56 202 LEU A O 1
ATOM 1578 N N . SER A 1 203 ? -13.918 4.508 -14.728 1.00 90.69 203 SER A N 1
ATOM 1579 C CA . SER A 1 203 ? -14.917 3.670 -15.400 1.00 90.69 203 SER A CA 1
ATOM 1580 C C . SER A 1 203 ? -15.307 4.218 -16.772 1.00 90.69 203 SER A C 1
ATOM 1582 O O . SER A 1 203 ? -15.428 3.460 -17.723 1.00 90.69 203 SER A O 1
ATOM 1584 N N . ARG A 1 204 ? -15.439 5.544 -16.909 1.00 91.31 204 ARG A N 1
ATOM 1585 C CA . ARG A 1 204 ? -15.687 6.178 -18.215 1.00 91.31 204 ARG A CA 1
ATOM 1586 C C . ARG A 1 204 ? -14.481 6.102 -19.146 1.00 91.31 204 ARG A C 1
ATOM 1588 O O . ARG A 1 204 ? -14.671 5.962 -20.345 1.00 91.31 204 ARG A O 1
ATOM 1595 N N . LEU A 1 205 ? -13.269 6.225 -18.607 1.00 89.25 205 LEU A N 1
ATOM 1596 C CA . LEU A 1 205 ? -12.035 6.153 -19.388 1.00 89.25 205 LEU A CA 1
ATOM 1597 C C . LEU A 1 205 ? -11.819 4.756 -19.989 1.00 89.25 205 LEU A C 1
ATOM 1599 O O . LEU A 1 205 ? -11.378 4.655 -21.126 1.00 89.25 205 LEU A O 1
ATOM 1603 N N . PHE A 1 206 ? -12.154 3.707 -19.236 1.00 87.06 206 PHE A N 1
ATOM 1604 C CA . PHE A 1 206 ? -11.961 2.305 -19.620 1.00 87.06 206 PHE A CA 1
ATOM 1605 C C . PHE A 1 206 ? -13.215 1.629 -20.200 1.00 87.06 206 PHE A C 1
ATOM 1607 O O . PHE A 1 206 ? -13.200 0.419 -20.413 1.00 87.06 206 PHE A O 1
ATOM 1614 N N . ASP A 1 207 ? -14.309 2.371 -20.408 1.00 90.38 207 ASP A N 1
ATOM 1615 C CA . ASP A 1 207 ? -15.622 1.814 -20.782 1.00 90.38 207 ASP A CA 1
ATOM 1616 C C . ASP A 1 207 ? -16.020 0.602 -19.904 1.00 90.38 207 ASP A C 1
ATOM 1618 O O . ASP A 1 207 ? -16.371 -0.496 -20.355 1.00 90.38 207 ASP A O 1
ATOM 1622 N N . ALA A 1 208 ? -15.869 0.794 -18.592 1.00 90.44 208 ALA A N 1
ATOM 1623 C CA . ALA A 1 208 ? -16.170 -0.189 -17.565 1.00 90.44 208 ALA A CA 1
ATOM 1624 C C . ALA A 1 208 ? -17.553 0.069 -16.940 1.00 90.44 208 ALA A C 1
ATOM 1626 O O . ALA A 1 208 ? -17.977 1.225 -16.801 1.00 90.44 208 ALA A O 1
ATOM 1627 N N . PRO A 1 209 ? -18.267 -0.991 -16.520 1.00 86.12 209 PRO A N 1
ATOM 1628 C CA . PRO A 1 209 ? -19.571 -0.847 -15.891 1.00 86.12 209 PRO A CA 1
ATOM 1629 C C . PRO A 1 209 ? -19.468 -0.092 -14.560 1.00 86.12 209 PRO A C 1
ATOM 1631 O O . PRO A 1 209 ? -18.582 -0.337 -13.746 1.00 86.12 209 PRO A O 1
ATOM 1634 N N . VAL A 1 210 ? -20.432 0.796 -14.313 1.00 85.06 210 VAL A N 1
ATOM 1635 C CA . VAL A 1 210 ? -20.571 1.508 -13.037 1.00 85.06 210 VAL A CA 1
ATOM 1636 C C . VAL A 1 210 ? -21.699 0.867 -12.239 1.00 85.06 210 VAL A C 1
ATOM 1638 O O . VAL A 1 210 ? -22.806 0.696 -12.750 1.00 85.06 210 VAL A O 1
ATOM 1641 N N . ALA A 1 211 ? -21.432 0.523 -10.981 1.00 84.12 211 ALA A N 1
ATOM 1642 C CA . ALA A 1 211 ? -22.450 -0.040 -10.102 1.00 84.12 211 ALA A CA 1
ATOM 1643 C C . ALA A 1 211 ? -23.488 1.011 -9.672 1.00 84.12 211 ALA A C 1
ATOM 1645 O O . ALA A 1 211 ? -23.229 2.219 -9.670 1.00 84.12 211 ALA A O 1
ATOM 1646 N N . ASP A 1 212 ? -24.665 0.544 -9.247 1.00 75.88 212 ASP A N 1
ATOM 1647 C CA . ASP A 1 212 ? -25.678 1.423 -8.666 1.00 75.88 212 ASP A CA 1
ATOM 1648 C C . ASP A 1 212 ? -25.163 2.062 -7.362 1.00 75.88 212 ASP A C 1
ATOM 1650 O O . ASP A 1 212 ? -24.588 1.399 -6.495 1.00 75.88 212 ASP A O 1
ATOM 1654 N N . LYS A 1 213 ? -25.410 3.368 -7.209 1.00 69.81 213 LYS A N 1
ATOM 1655 C CA . LYS A 1 213 ? -25.032 4.166 -6.036 1.00 69.81 213 LYS A CA 1
ATOM 1656 C C . LYS A 1 213 ? -25.669 3.649 -4.744 1.00 69.81 213 LYS A C 1
ATOM 1658 O O . LYS A 1 213 ? -25.132 3.917 -3.674 1.00 69.81 213 LYS A O 1
ATOM 1663 N N . SER A 1 214 ? -26.792 2.935 -4.836 1.00 70.38 214 SER A N 1
ATOM 1664 C CA . SER A 1 214 ? -27.507 2.365 -3.687 1.00 70.38 214 SER A CA 1
ATOM 1665 C C . SER A 1 214 ? -26.702 1.302 -2.919 1.00 70.38 214 SER A C 1
ATOM 1667 O O . SER A 1 214 ? -27.009 1.036 -1.761 1.00 70.38 214 SER A O 1
ATOM 1669 N N . ARG A 1 215 ? -25.649 0.729 -3.523 1.00 77.69 215 ARG A N 1
ATOM 1670 C CA . ARG A 1 215 ? -24.864 -0.396 -2.978 1.00 77.69 215 ARG A CA 1
ATOM 1671 C C . ARG A 1 215 ? -23.682 -0.002 -2.082 1.00 77.69 215 ARG A C 1
ATOM 1673 O O . ARG A 1 215 ? -22.801 -0.823 -1.858 1.00 77.69 215 ARG A O 1
ATOM 1680 N N . GLY A 1 216 ? -23.609 1.251 -1.628 1.00 87.62 216 GLY A N 1
ATOM 1681 C CA . GLY A 1 216 ? -22.591 1.697 -0.669 1.00 87.62 216 GLY A CA 1
ATOM 1682 C C . GLY A 1 216 ? -21.157 1.315 -1.066 1.00 87.62 216 GLY A C 1
ATOM 1683 O O . GLY A 1 216 ? -20.709 1.605 -2.180 1.00 87.62 216 GLY A O 1
ATOM 1684 N N . PHE A 1 217 ? -20.440 0.660 -0.149 1.00 91.62 217 PHE A N 1
ATOM 1685 C CA . PHE A 1 217 ? -19.054 0.247 -0.360 1.00 91.62 217 PHE A CA 1
ATOM 1686 C C . PHE A 1 217 ? -18.920 -0.897 -1.369 1.00 91.62 217 PHE A C 1
ATOM 1688 O O . PHE A 1 217 ? -18.061 -0.833 -2.248 1.00 91.62 217 PHE A O 1
ATOM 1695 N N . SER A 1 218 ? -19.813 -1.887 -1.329 1.00 93.50 218 SER A N 1
ATOM 1696 C CA . SER A 1 218 ? -19.867 -2.964 -2.325 1.00 93.50 218 SER A CA 1
ATOM 1697 C C . SER A 1 218 ? -20.036 -2.417 -3.747 1.00 93.50 218 SER A C 1
ATOM 1699 O O . SER A 1 218 ? -19.410 -2.905 -4.686 1.00 93.50 218 SER A O 1
ATOM 1701 N N . GLY A 1 219 ? -20.823 -1.349 -3.923 1.00 93.06 219 GLY A N 1
ATOM 1702 C CA . GLY A 1 219 ? -20.966 -0.651 -5.205 1.00 93.06 219 GLY A CA 1
ATOM 1703 C C . GLY A 1 219 ? -19.681 0.047 -5.665 1.00 93.06 219 GLY A C 1
ATOM 1704 O O . GLY A 1 219 ? -19.333 0.007 -6.849 1.00 93.06 219 GLY A O 1
ATOM 1705 N N . PHE A 1 220 ? -18.939 0.658 -4.737 1.00 93.00 220 PHE A N 1
ATOM 1706 C CA . PHE A 1 220 ? -17.623 1.231 -5.032 1.00 93.00 220 PHE A CA 1
ATOM 1707 C C . PHE A 1 220 ? -16.628 0.151 -5.484 1.00 93.00 220 PHE A C 1
ATOM 1709 O O . PHE A 1 220 ? -16.008 0.303 -6.538 1.00 93.00 220 PHE A O 1
ATOM 1716 N N . LEU A 1 221 ? -16.547 -0.964 -4.753 1.00 95.25 221 LEU A N 1
ATOM 1717 C CA . LEU A 1 221 ? -15.695 -2.105 -5.101 1.00 95.25 221 LEU A CA 1
ATOM 1718 C C . LEU A 1 221 ? -16.084 -2.717 -6.451 1.00 95.25 221 LEU A C 1
ATOM 1720 O O . LEU A 1 221 ? -15.210 -2.982 -7.265 1.00 95.25 221 LEU A O 1
ATOM 1724 N N . GLN A 1 222 ? -17.382 -2.869 -6.730 1.00 95.56 222 GLN A N 1
ATOM 1725 C CA . GLN A 1 222 ? -17.878 -3.399 -8.004 1.00 95.56 222 GLN A CA 1
ATOM 1726 C C . GLN A 1 222 ? -17.496 -2.495 -9.186 1.00 95.56 222 GLN A C 1
ATOM 1728 O O . GLN A 1 222 ? -17.141 -2.980 -10.256 1.00 95.56 222 GLN A O 1
ATOM 1733 N N . THR A 1 223 ? -17.559 -1.176 -8.996 1.00 94.62 223 THR A N 1
ATOM 1734 C CA . THR A 1 223 ? -17.148 -0.208 -10.024 1.00 94.62 223 THR A CA 1
ATOM 1735 C C . THR A 1 223 ? -15.652 -0.338 -10.321 1.00 94.62 223 THR A C 1
ATOM 1737 O O . THR A 1 223 ? -15.246 -0.358 -11.481 1.00 94.62 223 THR A O 1
ATOM 1740 N N . LEU A 1 224 ? -14.821 -0.471 -9.282 1.00 95.38 224 LEU A N 1
ATOM 1741 C CA . LEU A 1 224 ? -13.384 -0.661 -9.460 1.00 95.38 224 LEU A CA 1
ATOM 1742 C C . LEU A 1 224 ? -13.020 -2.053 -9.984 1.00 95.38 224 LEU A C 1
ATOM 1744 O O . LEU A 1 224 ? -12.035 -2.151 -10.706 1.00 95.38 224 LEU A O 1
ATOM 1748 N N . ASP A 1 225 ? -13.795 -3.101 -9.692 1.00 96.44 225 ASP A N 1
ATOM 1749 C CA . ASP A 1 225 ? -13.595 -4.429 -10.291 1.00 96.44 225 ASP A CA 1
ATOM 1750 C C . ASP A 1 225 ? -13.728 -4.372 -11.816 1.00 96.44 225 ASP A C 1
ATOM 1752 O O . ASP A 1 225 ? -12.869 -4.886 -12.527 1.00 96.44 225 ASP A O 1
ATOM 1756 N N . GLY A 1 226 ? -14.744 -3.667 -12.327 1.00 95.19 226 GLY A N 1
ATOM 1757 C CA . GLY A 1 226 ? -14.897 -3.449 -13.767 1.00 95.19 226 GLY A CA 1
ATOM 1758 C C . GLY A 1 226 ? -13.712 -2.689 -14.374 1.00 95.19 226 GLY A C 1
ATOM 1759 O O . GLY A 1 226 ? -13.247 -3.029 -15.461 1.00 95.19 226 GLY A O 1
ATOM 1760 N N . VAL A 1 227 ? -13.187 -1.683 -13.666 1.00 94.69 227 VAL A N 1
ATOM 1761 C CA . VAL A 1 227 ? -11.967 -0.972 -14.085 1.00 94.69 227 VAL A CA 1
ATOM 1762 C C . VAL A 1 227 ? -10.759 -1.907 -14.082 1.00 94.69 227 VAL A C 1
ATOM 1764 O O . VAL A 1 227 ? -10.007 -1.907 -15.052 1.00 94.69 227 VAL A O 1
ATOM 1767 N N . ALA A 1 228 ? -10.575 -2.706 -13.028 1.00 95.00 228 ALA A N 1
ATOM 1768 C CA . ALA A 1 228 ? -9.469 -3.649 -12.906 1.00 95.00 228 ALA A CA 1
ATOM 1769 C C . ALA A 1 228 ? -9.503 -4.687 -14.034 1.00 95.00 228 ALA A C 1
ATOM 1771 O O . ALA A 1 228 ? -8.490 -4.909 -14.690 1.00 95.00 228 ALA A O 1
ATOM 1772 N N . GLU A 1 229 ? -10.677 -5.249 -14.326 1.00 95.31 229 GLU A N 1
ATOM 1773 C CA . GLU A 1 229 ? -10.888 -6.180 -15.434 1.00 95.31 229 GLU A CA 1
ATOM 1774 C C . GLU A 1 229 ? -10.460 -5.581 -16.778 1.00 95.31 229 GLU A C 1
ATOM 1776 O O . GLU A 1 229 ? -9.695 -6.212 -17.506 1.00 95.31 229 GLU A O 1
ATOM 1781 N N . ARG A 1 230 ? -10.896 -4.356 -17.101 1.00 93.88 230 ARG A N 1
ATOM 1782 C CA . ARG A 1 230 ? -10.511 -3.673 -18.349 1.00 93.88 230 ARG A CA 1
ATOM 1783 C C . ARG A 1 230 ? -9.020 -3.371 -18.400 1.00 93.88 230 ARG A C 1
ATOM 1785 O O . ARG A 1 230 ? -8.349 -3.734 -19.358 1.00 93.88 230 ARG A O 1
ATOM 1792 N N . TYR A 1 231 ? -8.498 -2.774 -17.338 1.00 92.50 231 TYR A N 1
ATOM 1793 C CA . TYR A 1 231 ? -7.098 -2.390 -17.239 1.00 92.50 231 TYR A CA 1
ATOM 1794 C C . TYR A 1 231 ? -6.149 -3.592 -17.359 1.00 92.50 231 TYR A C 1
ATOM 1796 O O . TYR A 1 231 ? -5.184 -3.541 -18.120 1.00 92.50 231 TYR A O 1
ATOM 1804 N N . PHE A 1 232 ? -6.423 -4.692 -16.654 1.00 91.88 232 PHE A N 1
ATOM 1805 C CA . PHE A 1 232 ? -5.593 -5.888 -16.754 1.00 91.88 232 PHE A CA 1
ATOM 1806 C C . PHE A 1 232 ? -5.818 -6.637 -18.072 1.00 91.88 232 PHE A C 1
ATOM 1808 O O . PHE A 1 232 ? -4.863 -7.221 -18.573 1.00 91.88 232 PHE A O 1
ATOM 1815 N N . SER A 1 233 ? -7.014 -6.585 -18.676 1.00 91.06 233 SER A N 1
ATOM 1816 C CA . SER A 1 233 ? -7.242 -7.151 -20.019 1.00 91.06 233 SER A CA 1
ATOM 1817 C C . SER A 1 233 ? -6.403 -6.442 -21.077 1.00 91.06 233 SER A C 1
ATOM 1819 O O . SER A 1 233 ? -5.844 -7.102 -21.944 1.00 91.06 233 SER A O 1
ATOM 1821 N N . ASP A 1 234 ? -6.278 -5.116 -20.989 1.00 87.50 234 ASP A N 1
ATOM 1822 C CA . ASP A 1 234 ? -5.474 -4.319 -21.924 1.00 87.50 234 ASP A CA 1
ATOM 1823 C C . ASP A 1 234 ? -3.968 -4.600 -21.808 1.00 87.50 234 ASP A C 1
ATOM 1825 O O . ASP A 1 234 ? -3.216 -4.358 -22.753 1.00 87.50 234 ASP A O 1
ATOM 1829 N N . ILE A 1 235 ? -3.524 -5.066 -20.637 1.00 86.44 235 ILE A N 1
ATOM 1830 C CA . ILE A 1 235 ? -2.118 -5.349 -20.335 1.00 86.44 235 ILE A CA 1
ATOM 1831 C C . ILE A 1 235 ? -1.767 -6.816 -20.615 1.00 86.44 235 ILE A C 1
ATOM 1833 O O . ILE A 1 235 ? -0.733 -7.099 -21.217 1.00 86.44 235 ILE A O 1
ATOM 1837 N N . TYR A 1 236 ? -2.586 -7.751 -20.138 1.00 85.31 236 TYR A N 1
ATOM 1838 C CA . TYR A 1 236 ? -2.299 -9.187 -20.163 1.00 85.31 236 TYR A CA 1
ATOM 1839 C C . TYR A 1 236 ? -3.029 -9.941 -21.276 1.00 85.31 236 TYR A C 1
ATOM 1841 O O . TYR A 1 236 ? -2.578 -11.021 -21.652 1.00 85.31 236 TYR A O 1
ATOM 1849 N N . GLY A 1 237 ? -4.128 -9.396 -21.797 1.00 86.38 237 GLY A N 1
ATOM 1850 C CA . GLY A 1 237 ? -5.111 -10.138 -22.583 1.00 86.38 237 GLY A CA 1
ATOM 1851 C C . GLY A 1 237 ? -6.277 -10.620 -21.736 1.00 86.38 237 GLY A C 1
ATOM 1852 O O . GLY A 1 237 ? -6.116 -11.017 -20.580 1.00 86.38 237 GLY A O 1
ATOM 1853 N N . ALA A 1 238 ? -7.476 -10.594 -22.317 1.00 86.06 238 ALA A N 1
ATOM 1854 C CA . ALA A 1 238 ? -8.707 -10.973 -21.621 1.00 86.06 238 ALA A CA 1
ATOM 1855 C C . ALA A 1 238 ? -8.734 -12.460 -21.207 1.00 86.06 238 ALA A C 1
ATOM 1857 O O . ALA A 1 238 ? -9.347 -12.814 -20.202 1.00 86.06 238 ALA A O 1
ATOM 1858 N N . ASP A 1 239 ? -8.052 -13.332 -21.952 1.00 85.94 239 ASP A N 1
ATOM 1859 C CA . ASP A 1 239 ? -7.914 -14.771 -21.689 1.00 85.94 239 ASP A CA 1
ATOM 1860 C C . ASP A 1 239 ? -6.870 -15.099 -20.604 1.00 85.94 239 ASP A C 1
ATOM 1862 O O . ASP A 1 239 ? -6.859 -16.215 -20.085 1.00 85.94 239 ASP A O 1
ATOM 1866 N N . GLN A 1 240 ? -6.013 -14.139 -20.241 1.00 84.94 240 GLN A N 1
ATOM 1867 C CA . GLN A 1 240 ? -4.949 -14.296 -19.241 1.00 84.94 240 GLN A CA 1
ATOM 1868 C C . GLN A 1 240 ? -5.322 -13.720 -17.866 1.00 84.94 240 GLN A C 1
ATOM 1870 O O . GLN A 1 240 ? -4.501 -13.697 -16.942 1.00 84.94 240 GLN A O 1
ATOM 1875 N N . LEU A 1 241 ? -6.558 -13.243 -17.693 1.00 88.25 241 LEU A N 1
ATOM 1876 C CA . LEU A 1 241 ? -7.011 -12.739 -16.404 1.00 88.25 241 LEU A CA 1
ATOM 1877 C C . LEU A 1 241 ? -7.139 -13.858 -15.369 1.00 88.25 241 LEU A C 1
ATOM 1879 O O . LEU A 1 241 ? -7.778 -14.885 -15.589 1.00 88.25 241 LEU A O 1
ATOM 1883 N N . THR A 1 242 ? -6.586 -13.611 -14.184 1.00 90.06 242 THR A N 1
ATOM 1884 C CA . THR A 1 242 ? -6.715 -14.495 -13.025 1.00 90.06 242 THR A CA 1
ATOM 1885 C C . THR A 1 242 ? -7.603 -13.839 -11.964 1.00 90.06 242 THR A C 1
ATOM 1887 O O . THR A 1 242 ? -7.787 -12.618 -11.981 1.00 90.06 242 THR A O 1
ATOM 1890 N N . PRO A 1 243 ? -8.111 -14.597 -10.974 1.00 92.12 243 PRO A N 1
ATOM 1891 C CA . PRO A 1 243 ? -8.820 -14.011 -9.836 1.00 92.12 243 PRO A CA 1
ATOM 1892 C C . PRO A 1 243 ? -8.007 -12.957 -9.065 1.00 92.12 243 PRO A C 1
ATOM 1894 O O . PRO A 1 243 ? -8.595 -12.102 -8.413 1.00 92.12 243 PRO A O 1
ATOM 1897 N N . ALA A 1 244 ? -6.671 -12.981 -9.147 1.00 88.94 244 ALA A N 1
ATOM 1898 C CA . ALA A 1 244 ? -5.814 -11.987 -8.500 1.00 88.94 244 ALA A CA 1
ATOM 1899 C C . ALA A 1 244 ? -5.900 -10.591 -9.152 1.00 88.94 244 ALA A C 1
ATOM 1901 O O . ALA A 1 244 ? -5.569 -9.604 -8.502 1.00 88.94 244 ALA A O 1
ATOM 1902 N N . HIS A 1 245 ? -6.378 -10.503 -10.400 1.00 93.00 245 HIS A N 1
ATOM 1903 C CA . HIS A 1 245 ? -6.637 -9.245 -11.111 1.00 93.00 245 HIS A CA 1
ATOM 1904 C C . HIS A 1 245 ? -8.031 -8.659 -10.825 1.00 93.00 245 HIS A C 1
ATOM 1906 O O . HIS A 1 245 ? -8.383 -7.614 -11.369 1.00 93.00 245 HIS A O 1
ATOM 1912 N N . ARG A 1 246 ? -8.847 -9.340 -10.012 1.00 94.94 246 ARG A N 1
ATOM 1913 C CA . ARG A 1 246 ? -10.231 -8.958 -9.704 1.00 94.94 246 ARG A CA 1
ATOM 1914 C C . ARG A 1 246 ? -10.348 -8.370 -8.303 1.00 94.94 246 ARG A C 1
ATOM 1916 O O . ARG A 1 246 ? -9.501 -8.609 -7.442 1.00 94.94 246 ARG A O 1
ATOM 1923 N N . ILE A 1 247 ? -11.418 -7.615 -8.075 1.00 96.25 247 ILE A N 1
ATOM 1924 C CA . ILE A 1 247 ? -11.743 -6.998 -6.789 1.00 96.25 247 ILE A CA 1
ATOM 1925 C C . ILE A 1 247 ? -12.945 -7.709 -6.164 1.00 96.25 247 ILE A C 1
ATOM 1927 O O . ILE A 1 247 ? -14.030 -7.795 -6.738 1.00 96.25 247 ILE A O 1
ATOM 1931 N N . THR A 1 248 ? -12.759 -8.182 -4.935 1.00 95.50 248 THR A N 1
ATOM 1932 C CA . THR A 1 248 ? -13.819 -8.777 -4.118 1.00 95.50 248 THR A CA 1
ATOM 1933 C C . THR A 1 248 ? -14.825 -7.699 -3.746 1.00 95.50 248 THR A C 1
ATOM 1935 O O . THR A 1 248 ? -14.506 -6.800 -2.978 1.00 95.50 248 THR A O 1
ATOM 1938 N N . HIS A 1 249 ? -16.038 -7.784 -4.290 1.00 94.06 249 HIS A N 1
ATOM 1939 C CA . HIS A 1 249 ? -17.059 -6.743 -4.132 1.00 94.06 249 HIS A CA 1
ATOM 1940 C C . HIS A 1 249 ? -18.392 -7.252 -3.560 1.00 94.06 249 HIS A C 1
ATOM 1942 O O . HIS A 1 249 ? -19.272 -6.450 -3.256 1.00 94.06 249 HIS A O 1
ATOM 1948 N N . GLN A 1 250 ? -18.581 -8.571 -3.452 1.00 91.81 250 GLN A N 1
ATOM 1949 C CA . GLN A 1 250 ? -19.783 -9.178 -2.872 1.00 91.81 250 GLN A CA 1
ATOM 1950 C C . GLN A 1 250 ? -19.546 -9.418 -1.385 1.00 91.81 250 GLN A C 1
ATOM 1952 O O . GLN A 1 250 ? -19.137 -10.503 -0.989 1.00 91.81 250 GLN A O 1
ATOM 1957 N N . LEU A 1 251 ? -19.746 -8.376 -0.582 1.00 94.06 251 LEU A N 1
ATOM 1958 C CA . LEU A 1 251 ? -19.491 -8.438 0.852 1.00 94.06 251 LEU A CA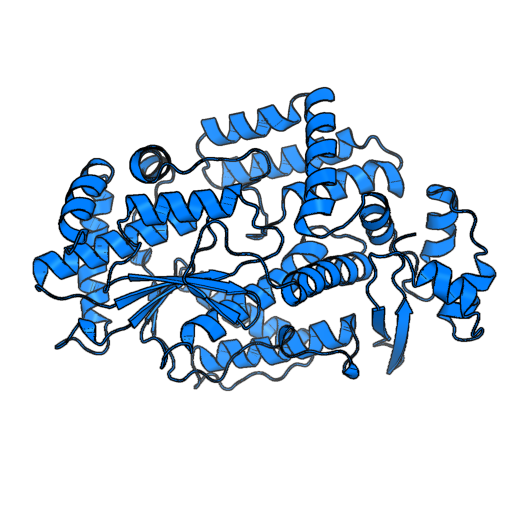 1
ATOM 1959 C C . LEU A 1 251 ? -20.667 -9.091 1.587 1.00 94.06 251 LEU A C 1
ATOM 1961 O O . LEU A 1 251 ? -21.829 -8.838 1.265 1.00 94.06 251 LEU A O 1
ATOM 1965 N N . ALA A 1 252 ? -20.379 -9.854 2.643 1.00 92.44 252 ALA A N 1
ATOM 1966 C CA . ALA A 1 252 ? -21.387 -10.430 3.536 1.00 92.44 252 ALA A CA 1
ATOM 1967 C C . ALA A 1 252 ? -22.329 -9.374 4.149 1.00 92.44 252 ALA A C 1
ATOM 1969 O O . ALA A 1 252 ? -23.466 -9.684 4.508 1.00 92.44 252 ALA A O 1
ATOM 1970 N N . ARG A 1 253 ? -21.845 -8.135 4.299 1.00 91.25 253 ARG A N 1
ATOM 1971 C CA . ARG A 1 253 ? -22.609 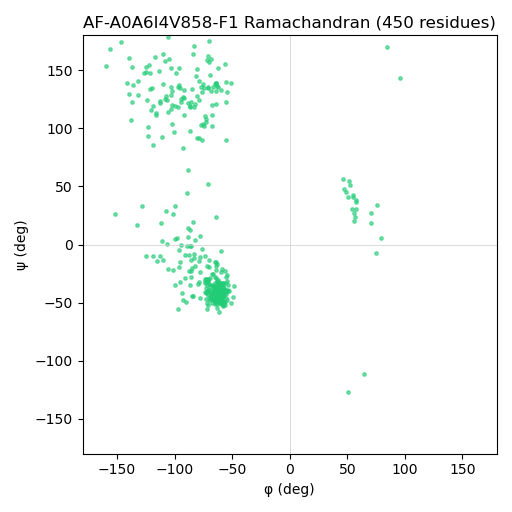-6.934 4.657 1.00 91.25 253 ARG A CA 1
ATOM 1972 C C . ARG A 1 253 ? -21.832 -5.685 4.237 1.00 91.25 253 ARG A C 1
ATOM 1974 O O . ARG A 1 253 ? -20.603 -5.720 4.203 1.00 91.25 253 ARG A O 1
ATOM 1981 N N . ASP A 1 254 ? -22.535 -4.588 3.973 1.00 92.56 254 ASP A N 1
ATOM 1982 C CA . ASP A 1 254 ? -21.902 -3.298 3.687 1.00 92.56 254 ASP A CA 1
ATOM 1983 C C . ASP A 1 254 ? -21.509 -2.572 4.987 1.00 92.56 254 ASP A C 1
ATOM 1985 O O . ASP A 1 254 ? -22.386 -2.291 5.810 1.00 92.56 254 ASP A O 1
ATOM 1989 N N . PRO A 1 255 ? -20.219 -2.246 5.189 1.00 95.06 255 PRO A N 1
ATOM 1990 C CA . PRO A 1 255 ? -19.765 -1.572 6.398 1.00 95.06 255 PRO A CA 1
ATOM 1991 C C . PRO A 1 255 ? -20.014 -0.059 6.367 1.00 95.06 255 PRO A C 1
ATOM 1993 O O . PRO A 1 255 ? -19.953 0.593 5.321 1.00 95.06 255 PRO A O 1
ATOM 1996 N N . LEU A 1 256 ? -20.202 0.524 7.552 1.00 93.69 256 LEU A N 1
ATOM 1997 C CA . LEU A 1 256 ? -20.185 1.972 7.758 1.00 93.69 256 LEU A CA 1
ATOM 1998 C C . LEU A 1 256 ? -18.742 2.499 7.705 1.00 93.69 256 LEU A C 1
ATOM 2000 O O . LEU A 1 256 ? -17.858 1.962 8.366 1.00 93.69 256 LEU A O 1
ATOM 2004 N N . PHE A 1 257 ? -18.507 3.600 6.995 1.00 91.75 257 PHE A N 1
ATOM 2005 C CA . PHE A 1 257 ? -17.231 4.316 7.054 1.00 91.75 257 PHE A CA 1
ATOM 2006 C C . PHE A 1 257 ? -17.228 5.310 8.213 1.00 91.75 257 PHE A C 1
ATOM 2008 O O . PHE A 1 257 ? -18.062 6.213 8.278 1.00 91.75 257 PHE A O 1
ATOM 2015 N N . PHE A 1 258 ? -16.264 5.160 9.117 1.00 93.69 258 PHE A N 1
ATOM 2016 C CA . PHE A 1 258 ? -16.080 6.046 10.257 1.00 93.69 258 PHE A CA 1
ATOM 2017 C C . PHE A 1 258 ? -14.740 6.775 10.142 1.00 93.69 258 PHE A C 1
ATOM 2019 O O . PHE A 1 258 ? -13.671 6.178 10.264 1.00 93.69 258 PHE A O 1
ATOM 2026 N N . ASN A 1 259 ? -14.802 8.085 9.910 1.00 90.44 259 ASN A N 1
ATOM 2027 C CA . ASN A 1 259 ? -13.620 8.942 9.890 1.00 90.44 259 ASN A CA 1
ATOM 2028 C C . ASN A 1 259 ? -13.185 9.254 11.331 1.00 90.44 259 ASN A C 1
ATOM 2030 O O . ASN A 1 259 ? -13.994 9.772 12.102 1.00 90.44 259 ASN A O 1
ATOM 2034 N N . ILE A 1 260 ? -11.929 8.968 11.686 1.00 85.88 260 ILE A N 1
ATOM 2035 C CA . ILE A 1 260 ? -11.366 9.252 13.021 1.00 85.88 260 ILE A CA 1
ATOM 2036 C C . ILE A 1 260 ? -10.762 10.655 13.170 1.00 85.88 260 ILE A C 1
ATOM 2038 O O . ILE A 1 260 ? -10.695 11.152 14.292 1.00 85.88 260 ILE A O 1
ATOM 2042 N N . TYR A 1 261 ? -10.366 11.308 12.073 1.00 75.50 261 TYR A N 1
ATOM 2043 C CA . TYR A 1 261 ? -9.669 12.596 12.104 1.00 75.50 261 TYR A CA 1
ATOM 2044 C C . TYR A 1 261 ? -10.565 13.825 12.242 1.00 75.50 261 TYR A C 1
ATOM 2046 O O . TYR A 1 261 ? -10.060 14.918 12.480 1.00 75.50 261 TYR A O 1
ATOM 2054 N N . GLN A 1 262 ? -11.890 13.669 12.157 1.00 75.25 262 GLN A N 1
ATOM 2055 C CA . GLN A 1 262 ? -12.824 14.769 12.440 1.00 75.25 262 GLN A CA 1
ATOM 2056 C C . GLN A 1 262 ? -12.597 15.406 13.823 1.00 75.25 262 GLN A C 1
ATOM 2058 O O . GLN A 1 262 ? -12.909 16.579 14.006 1.00 75.25 262 GLN A O 1
ATOM 2063 N N . ASP A 1 263 ? -12.041 14.648 14.775 1.00 67.81 263 ASP A N 1
ATOM 2064 C CA . ASP A 1 263 ? -11.869 15.071 16.166 1.00 67.81 263 ASP A CA 1
ATOM 2065 C C . ASP A 1 263 ? -10.404 15.320 16.576 1.00 67.81 263 ASP A C 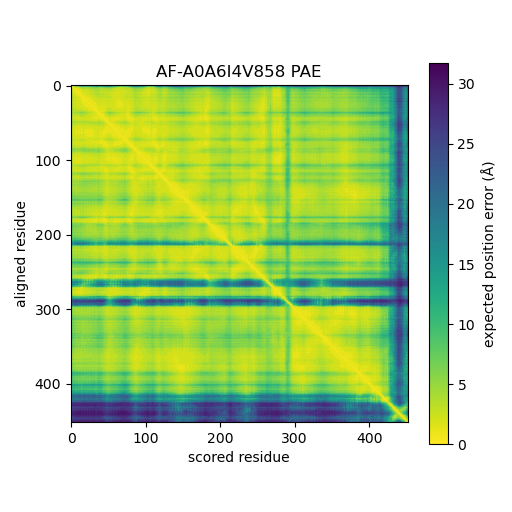1
ATOM 2067 O O . ASP A 1 263 ? -10.167 15.891 17.648 1.00 67.81 263 ASP A O 1
ATOM 2071 N N . THR A 1 264 ? -9.427 14.892 15.766 1.00 63.06 264 THR A N 1
ATOM 2072 C CA . THR A 1 264 ? -7.988 14.938 16.087 1.00 63.06 264 THR A CA 1
ATOM 2073 C C . THR A 1 264 ? -7.320 16.218 15.599 1.00 63.06 264 THR A C 1
ATOM 2075 O O . THR A 1 264 ? -7.404 16.561 14.421 1.00 63.06 264 THR A O 1
ATOM 2078 N N . ALA A 1 265 ? -6.529 16.843 16.467 1.00 58.72 265 ALA A N 1
ATOM 2079 C CA . ALA A 1 265 ? -5.475 17.757 16.046 1.00 58.72 265 ALA A CA 1
ATOM 2080 C C . ALA A 1 265 ? -4.258 16.919 15.618 1.00 58.72 265 ALA A C 1
ATOM 2082 O O . ALA A 1 265 ? -3.464 16.507 16.462 1.00 58.72 265 ALA A O 1
ATOM 2083 N N . TYR A 1 266 ? -4.160 16.575 14.331 1.00 61.69 266 TYR A N 1
ATOM 2084 C CA . TYR A 1 266 ? -2.964 15.915 13.807 1.00 61.69 266 TYR A CA 1
ATOM 2085 C C . TYR A 1 266 ? -1.855 16.964 13.671 1.00 61.69 266 TYR A C 1
ATOM 2087 O O . TYR A 1 266 ? -1.872 17.782 12.755 1.00 61.69 266 TYR A O 1
ATOM 2095 N N . GLU A 1 267 ? -0.907 16.948 14.603 1.00 64.56 267 GLU A N 1
ATOM 2096 C CA . GLU A 1 267 ? 0.314 17.750 14.544 1.00 64.56 267 GLU A CA 1
ATOM 2097 C C . GLU A 1 267 ? 1.493 16.781 14.446 1.00 64.56 267 GLU A C 1
ATOM 2099 O O . GLU A 1 267 ? 1.757 16.022 15.380 1.00 64.56 267 GLU A O 1
ATOM 2104 N N . ALA A 1 268 ? 2.203 16.779 13.313 1.00 56.09 268 ALA A N 1
ATOM 2105 C CA . ALA A 1 268 ? 3.217 15.767 12.998 1.00 56.09 268 ALA A CA 1
ATOM 2106 C C . ALA A 1 268 ? 4.290 15.615 14.098 1.00 56.09 268 ALA A C 1
ATOM 2108 O O . ALA A 1 268 ? 4.740 14.502 14.381 1.00 56.09 268 ALA A O 1
ATOM 2109 N N . GLY A 1 269 ? 4.654 16.714 14.771 1.00 60.97 269 GLY A N 1
ATOM 2110 C CA . GLY A 1 269 ? 5.596 16.710 15.894 1.00 60.97 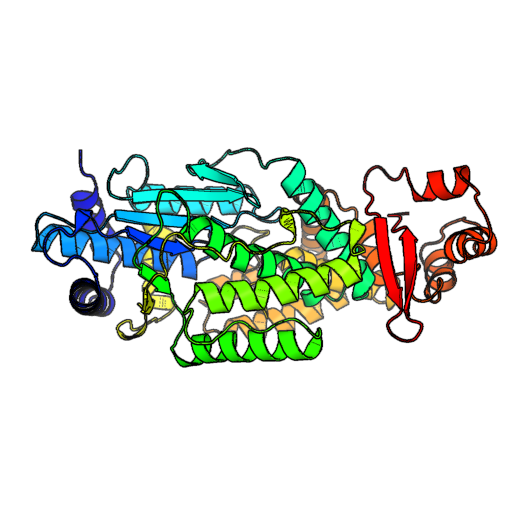269 GLY A CA 1
ATOM 2111 C C . GLY A 1 269 ? 5.051 16.086 17.187 1.00 60.97 269 GLY A C 1
ATOM 2112 O O . GLY A 1 269 ? 5.806 15.451 17.923 1.00 60.97 269 GLY A O 1
ATOM 2113 N N . ALA A 1 270 ? 3.745 16.192 17.453 1.00 68.81 270 ALA A N 1
ATOM 2114 C CA . ALA A 1 270 ? 3.126 15.731 18.700 1.00 68.81 270 ALA A CA 1
ATOM 2115 C C . ALA A 1 270 ? 3.091 14.198 18.841 1.00 68.81 270 ALA A C 1
ATOM 2117 O O . ALA A 1 270 ? 2.830 13.676 19.924 1.00 68.81 270 ALA A O 1
ATOM 2118 N N . HIS A 1 271 ? 3.354 13.464 17.757 1.00 78.00 271 HIS A N 1
ATOM 2119 C CA . HIS A 1 271 ? 3.277 12.003 17.711 1.00 78.00 271 HIS A CA 1
ATOM 2120 C C . HIS A 1 271 ? 4.649 11.320 17.669 1.00 78.00 271 HIS A C 1
ATOM 2122 O O . HIS A 1 271 ? 4.719 10.090 17.636 1.00 78.00 271 HIS A O 1
ATOM 2128 N N . TRP A 1 272 ? 5.748 12.082 17.679 1.00 80.94 272 TRP A N 1
ATOM 2129 C CA . TRP A 1 272 ? 7.083 11.516 17.487 1.00 80.94 272 TRP A CA 1
ATOM 2130 C C . TRP A 1 272 ? 7.492 10.547 18.602 1.00 80.94 272 TRP A C 1
ATOM 2132 O O . TRP A 1 272 ? 7.936 9.438 18.302 1.00 80.94 272 TRP A O 1
ATOM 2142 N N . ALA A 1 273 ? 7.298 10.912 19.874 1.00 87.75 273 ALA A N 1
ATOM 2143 C CA . ALA A 1 273 ? 7.631 10.041 21.007 1.00 87.75 273 ALA A CA 1
ATOM 2144 C C . ALA A 1 273 ? 6.754 8.775 21.027 1.00 87.75 273 ALA A C 1
ATOM 2146 O O . ALA A 1 273 ? 7.247 7.667 21.231 1.00 87.75 273 ALA A O 1
ATOM 2147 N N . LEU A 1 274 ? 5.462 8.910 20.708 1.00 90.94 274 LEU A N 1
ATOM 2148 C CA . LEU A 1 274 ? 4.560 7.769 20.538 1.00 90.94 274 LEU A CA 1
ATOM 2149 C C . LEU A 1 274 ? 5.065 6.800 19.452 1.00 90.94 274 LEU A C 1
ATOM 2151 O O . LEU A 1 274 ? 5.075 5.586 19.652 1.00 90.94 274 LEU A O 1
ATOM 2155 N N . LEU A 1 275 ? 5.500 7.329 18.307 1.00 88.25 275 LEU A N 1
ATOM 2156 C CA . LEU A 1 275 ? 5.980 6.535 17.178 1.00 88.25 275 LEU A CA 1
ATOM 2157 C C . LEU A 1 275 ? 7.342 5.878 17.454 1.00 88.25 275 LEU A C 1
ATOM 2159 O O . LEU A 1 275 ? 7.503 4.671 17.283 1.00 88.25 275 LEU A O 1
ATOM 2163 N N . SER A 1 276 ? 8.325 6.662 17.881 1.00 88.50 276 SER A N 1
ATOM 2164 C CA . SER A 1 276 ? 9.724 6.237 17.992 1.00 88.50 276 SER A CA 1
ATOM 2165 C C . SER A 1 276 ? 10.074 5.566 19.322 1.00 88.50 276 SER A C 1
ATOM 2167 O O . SER A 1 276 ? 10.874 4.631 19.329 1.00 88.50 276 SER A O 1
ATOM 2169 N N . GLU A 1 277 ? 9.477 5.989 20.438 1.00 93.12 277 GLU A N 1
ATOM 2170 C CA . GLU A 1 277 ? 9.813 5.481 21.774 1.00 93.12 277 GLU A CA 1
ATOM 2171 C C . GLU A 1 277 ? 8.839 4.384 22.211 1.00 93.12 277 GLU A C 1
ATOM 2173 O O . GLU A 1 277 ? 9.265 3.261 22.491 1.00 93.12 277 GLU A O 1
ATOM 2178 N N . PHE A 1 278 ? 7.531 4.670 22.209 1.00 95.56 278 PHE A N 1
ATOM 2179 C CA . PHE A 1 278 ? 6.514 3.702 22.635 1.00 95.56 278 PHE A CA 1
ATOM 2180 C C . PHE A 1 278 ? 6.341 2.570 21.615 1.00 95.56 278 PHE A C 1
ATOM 2182 O O . PHE A 1 278 ? 6.516 1.396 21.944 1.00 95.56 278 PHE A O 1
ATOM 2189 N N . MET A 1 279 ? 6.056 2.908 20.352 1.00 95.12 279 MET A N 1
ATOM 2190 C CA . MET A 1 279 ? 5.898 1.923 19.272 1.00 95.12 279 MET A CA 1
ATOM 2191 C C . MET A 1 279 ? 7.228 1.390 18.725 1.00 95.12 279 MET A C 1
ATOM 2193 O O . MET A 1 279 ? 7.237 0.419 17.969 1.00 95.12 279 MET A O 1
ATOM 2197 N N . ARG A 1 280 ? 8.358 2.005 19.105 1.00 94.00 280 ARG A N 1
ATOM 2198 C CA . ARG A 1 280 ? 9.711 1.610 18.674 1.00 94.00 280 ARG A CA 1
ATOM 2199 C C . ARG A 1 280 ? 9.861 1.545 17.152 1.00 94.00 280 ARG A C 1
ATOM 2201 O O . ARG A 1 280 ? 10.635 0.738 16.632 1.00 94.00 280 ARG A O 1
ATOM 2208 N N . PHE A 1 281 ? 9.114 2.374 16.430 1.00 89.94 281 PHE A N 1
ATOM 2209 C CA . PHE A 1 281 ? 9.153 2.429 14.977 1.00 89.94 281 PHE A CA 1
ATOM 2210 C C . PHE A 1 281 ? 10.533 2.894 14.498 1.00 89.94 281 PHE A C 1
ATOM 2212 O O . PHE A 1 281 ? 11.136 3.799 15.079 1.00 89.94 281 PHE A O 1
ATOM 2219 N N . ARG A 1 282 ? 11.050 2.272 13.435 1.00 87.56 282 ARG A N 1
ATOM 2220 C CA . ARG A 1 282 ? 12.371 2.575 12.868 1.00 87.56 282 ARG A CA 1
ATOM 2221 C C . ARG A 1 282 ? 12.251 2.999 11.415 1.00 87.56 282 ARG A C 1
ATOM 2223 O O . ARG A 1 282 ? 11.591 2.330 10.625 1.00 87.56 282 ARG A O 1
ATOM 2230 N N . PHE A 1 283 ? 12.941 4.080 11.070 1.00 80.12 283 PHE A N 1
ATOM 2231 C CA . PHE A 1 283 ? 13.073 4.544 9.697 1.00 80.12 283 PHE A CA 1
ATOM 2232 C C . PHE A 1 283 ? 14.253 3.821 9.041 1.00 80.12 283 PHE A C 1
ATOM 2234 O O . PHE A 1 283 ? 15.410 4.160 9.260 1.00 80.12 283 PHE A O 1
ATOM 2241 N N . ASP A 1 284 ? 13.943 2.764 8.294 1.00 77.62 284 ASP A N 1
ATOM 2242 C CA . ASP A 1 284 ? 14.916 1.943 7.568 1.00 77.62 284 ASP A CA 1
ATOM 2243 C C . ASP A 1 284 ? 15.521 2.688 6.354 1.00 77.62 284 ASP A C 1
ATOM 2245 O O . ASP A 1 284 ? 14.998 3.708 5.897 1.00 77.62 284 ASP A O 1
ATOM 2249 N N . GLU A 1 285 ? 16.655 2.196 5.846 1.00 72.31 285 GLU A N 1
ATOM 2250 C CA . GLU A 1 285 ? 17.422 2.819 4.762 1.00 72.31 285 GLU A CA 1
ATOM 2251 C C . GLU A 1 285 ? 16.751 2.736 3.380 1.00 72.31 285 GLU A C 1
ATOM 2253 O O . GLU A 1 285 ? 16.935 3.639 2.560 1.00 72.31 285 GLU A O 1
ATOM 2258 N N . LEU A 1 286 ? 15.973 1.678 3.131 1.00 67.56 286 LEU A N 1
ATOM 2259 C CA . LEU A 1 286 ? 15.134 1.496 1.943 1.00 67.56 286 LEU A CA 1
ATOM 2260 C C . LEU A 1 286 ? 13.774 2.174 2.105 1.00 67.56 286 LEU A C 1
ATOM 2262 O O . LEU A 1 286 ? 13.104 2.444 1.105 1.00 67.56 286 LEU A O 1
ATOM 2266 N N . MET A 1 287 ? 13.366 2.455 3.345 1.00 67.31 287 MET A N 1
ATOM 2267 C CA . MET A 1 287 ? 12.160 3.212 3.626 1.00 67.31 287 MET A CA 1
ATOM 2268 C C . MET A 1 287 ? 12.353 4.653 3.162 1.00 67.31 287 MET A C 1
ATOM 2270 O O . MET A 1 287 ? 13.016 5.476 3.795 1.00 67.31 287 MET A O 1
ATOM 2274 N N . PHE A 1 288 ? 11.766 4.931 2.011 1.00 54.72 288 PHE A N 1
ATOM 2275 C CA . PHE A 1 288 ? 11.636 6.253 1.444 1.00 54.72 288 PHE A CA 1
ATOM 2276 C C . PHE A 1 288 ? 10.198 6.706 1.707 1.00 54.72 288 PHE A C 1
ATOM 2278 O O . PHE A 1 288 ? 9.278 6.256 1.045 1.00 54.72 288 PHE A O 1
ATOM 2285 N N . SER A 1 289 ? 9.949 7.589 2.665 1.00 49.50 289 SER A N 1
ATOM 2286 C CA . SER A 1 289 ? 8.585 8.102 2.896 1.00 49.50 289 SER A CA 1
ATOM 2287 C C . SER A 1 289 ? 8.307 9.343 2.046 1.00 49.50 289 SER A C 1
ATOM 2289 O O . SER A 1 289 ? 7.798 10.347 2.537 1.00 49.50 289 SER A O 1
ATOM 2291 N N . PHE A 1 290 ? 8.693 9.289 0.771 1.00 55.28 290 PHE A N 1
ATOM 2292 C CA . PHE A 1 290 ? 8.398 10.317 -0.219 1.00 55.28 290 PHE A CA 1
ATOM 2293 C C . PHE A 1 290 ? 7.661 9.667 -1.353 1.00 55.28 290 PHE A C 1
ATOM 2295 O O . PHE A 1 290 ? 8.262 9.025 -2.215 1.00 55.28 290 PHE A O 1
ATOM 2302 N N . SER A 1 291 ? 6.363 9.831 -1.385 1.00 40.16 291 SER A N 1
ATOM 2303 C CA . SER A 1 291 ? 5.646 9.343 -2.529 1.00 40.16 291 SER A CA 1
ATOM 2304 C C . SER A 1 291 ? 4.579 10.382 -2.881 1.00 40.16 291 SER A C 1
ATOM 2306 O O . SER A 1 291 ? 3.913 10.967 -2.017 1.00 40.16 291 SER A O 1
ATOM 2308 N N . GLU A 1 292 ? 4.574 10.755 -4.166 1.00 37.69 292 GLU A N 1
ATOM 2309 C CA . GLU A 1 292 ? 3.580 11.643 -4.788 1.00 37.69 292 GLU A CA 1
ATOM 2310 C C . GLU A 1 292 ? 2.173 11.032 -4.682 1.00 37.69 292 GLU A C 1
ATOM 2312 O O . GLU A 1 292 ? 1.193 11.740 -4.480 1.00 37.69 292 GLU A O 1
ATOM 2317 N N . SER A 1 293 ? 2.115 9.706 -4.772 1.00 46.03 293 SER A N 1
ATOM 2318 C CA . SER A 1 293 ? 1.045 8.776 -4.391 1.00 46.03 293 SER A CA 1
ATOM 2319 C C . SER A 1 293 ? 1.519 8.015 -3.154 1.00 46.03 293 SER A C 1
ATOM 2321 O O . SER A 1 293 ? 2.718 7.942 -3.007 1.00 46.03 293 SER A O 1
ATOM 2323 N N . ASP A 1 294 ? 0.722 7.416 -2.272 1.00 52.12 294 ASP A N 1
ATOM 2324 C CA . ASP A 1 294 ? 1.241 6.573 -1.162 1.00 52.12 294 ASP A CA 1
ATOM 2325 C C . ASP A 1 294 ? 1.833 5.221 -1.653 1.00 52.12 294 ASP A C 1
ATOM 2327 O O . ASP A 1 294 ? 1.453 4.137 -1.219 1.00 52.12 294 ASP A O 1
ATOM 2331 N N . CYS A 1 295 ? 2.745 5.278 -2.629 1.00 58.47 295 CYS A N 1
ATOM 2332 C CA . CYS A 1 295 ? 3.392 4.155 -3.291 1.00 58.47 295 CYS A CA 1
ATOM 2333 C C . CYS A 1 295 ? 4.393 3.451 -2.373 1.00 58.47 295 CYS A C 1
ATOM 2335 O O . CYS A 1 295 ? 5.263 4.084 -1.779 1.00 58.47 295 CYS A O 1
ATOM 2337 N N . GLY A 1 296 ? 4.354 2.118 -2.364 1.00 61.59 296 GLY A N 1
ATOM 2338 C CA . GLY A 1 296 ? 5.279 1.275 -1.605 1.00 61.59 296 GLY A CA 1
ATOM 2339 C C . GLY A 1 296 ? 6.682 1.083 -2.207 1.00 61.59 296 GLY A C 1
ATOM 2340 O O . GLY A 1 296 ? 7.421 0.256 -1.688 1.00 61.59 296 GLY A O 1
ATOM 2341 N N . ASN A 1 297 ? 7.067 1.780 -3.293 1.00 77.75 297 ASN A N 1
ATOM 2342 C CA . ASN A 1 297 ? 8.339 1.556 -4.023 1.00 77.75 297 ASN A CA 1
ATOM 2343 C C . ASN A 1 297 ? 9.262 2.775 -4.297 1.00 77.75 297 ASN A C 1
ATOM 2345 O O . ASN A 1 297 ? 9.956 2.799 -5.318 1.00 77.75 297 ASN A O 1
ATOM 2349 N N . PRO A 1 298 ? 9.347 3.801 -3.444 1.00 80.31 298 PRO A N 1
ATOM 2350 C CA . PRO A 1 298 ? 10.028 5.048 -3.801 1.00 80.31 298 PRO A CA 1
ATOM 2351 C C . PRO A 1 298 ? 11.552 4.939 -3.999 1.00 80.31 298 PRO A C 1
ATOM 2353 O O . PRO A 1 298 ? 12.108 5.693 -4.799 1.00 80.31 298 PRO A O 1
ATOM 2356 N N . THR A 1 299 ? 12.220 3.958 -3.385 1.00 87.19 299 THR A N 1
ATOM 2357 C CA . THR A 1 299 ? 13.629 3.629 -3.683 1.00 87.19 299 THR A CA 1
ATOM 2358 C C . THR A 1 299 ? 13.810 3.166 -5.134 1.00 87.19 299 THR A C 1
ATOM 2360 O O . THR A 1 299 ? 14.712 3.636 -5.828 1.00 87.19 299 THR A O 1
ATOM 2363 N N . LEU A 1 300 ? 12.917 2.309 -5.644 1.00 90.75 300 LEU A N 1
ATOM 2364 C CA . LEU A 1 300 ? 12.952 1.876 -7.047 1.00 90.75 300 LEU A CA 1
ATOM 2365 C C . LEU A 1 300 ? 12.522 2.991 -8.004 1.00 90.75 300 LEU A C 1
ATOM 2367 O O . LEU A 1 300 ? 13.057 3.092 -9.105 1.00 90.75 300 LEU A O 1
ATOM 2371 N N . MET A 1 301 ? 11.608 3.869 -7.584 1.00 89.69 301 MET A N 1
ATOM 2372 C CA . MET A 1 301 ? 11.246 5.057 -8.364 1.00 89.69 301 MET A CA 1
ATOM 2373 C C . MET A 1 301 ? 12.455 5.979 -8.572 1.00 89.69 301 MET A C 1
ATOM 2375 O O . MET A 1 301 ? 12.712 6.397 -9.703 1.00 89.69 301 MET A O 1
ATOM 2379 N N . ALA A 1 302 ? 13.228 6.251 -7.513 1.00 90.19 302 ALA A N 1
ATOM 2380 C CA . ALA A 1 302 ? 14.483 6.997 -7.613 1.00 90.19 302 ALA A CA 1
ATOM 2381 C C . ALA A 1 302 ? 15.468 6.280 -8.546 1.00 90.19 302 ALA A C 1
ATOM 2383 O O . ALA A 1 302 ? 16.021 6.886 -9.464 1.00 90.19 302 ALA A O 1
ATOM 2384 N N . HIS A 1 303 ? 15.624 4.970 -8.364 1.00 94.62 303 HIS A N 1
ATOM 2385 C CA . HIS A 1 303 ? 16.524 4.158 -9.169 1.00 94.62 303 HIS A CA 1
ATOM 2386 C C . HIS A 1 303 ? 16.194 4.207 -10.670 1.00 94.62 303 HIS A C 1
ATOM 2388 O O . HIS A 1 303 ? 17.084 4.475 -11.475 1.00 94.62 303 HIS A O 1
ATOM 2394 N N . LEU A 1 304 ? 14.916 4.087 -11.056 1.00 94.12 304 LEU A N 1
ATOM 2395 C CA . LEU A 1 304 ? 14.473 4.240 -12.449 1.00 94.12 304 LEU A CA 1
ATOM 2396 C C . LEU A 1 304 ? 14.774 5.630 -13.024 1.00 94.12 304 LEU A C 1
ATOM 2398 O O . LEU A 1 304 ? 15.059 5.753 -14.216 1.00 94.12 304 LEU A O 1
ATOM 2402 N N . ARG A 1 305 ? 14.723 6.696 -12.212 1.00 92.69 305 ARG A N 1
ATOM 2403 C CA . ARG A 1 305 ? 15.113 8.048 -12.655 1.00 92.69 305 ARG A CA 1
ATOM 2404 C C . ARG A 1 305 ? 16.610 8.119 -12.951 1.00 92.69 305 ARG A C 1
ATOM 2406 O O . ARG A 1 305 ? 16.982 8.646 -13.999 1.00 92.69 305 ARG A O 1
ATOM 2413 N N . GLY A 1 306 ? 17.441 7.547 -12.081 1.00 96.31 306 GLY A N 1
ATOM 2414 C CA . GLY A 1 306 ? 18.885 7.445 -12.299 1.00 96.31 306 GLY A CA 1
ATOM 2415 C C . GLY A 1 306 ? 19.233 6.606 -13.532 1.00 96.31 306 GLY A C 1
ATOM 2416 O O . GLY A 1 306 ? 19.960 7.075 -14.407 1.00 96.31 306 GLY A O 1
ATOM 2417 N N . LEU A 1 307 ? 18.656 5.405 -13.658 1.00 97.06 307 LEU A N 1
ATOM 2418 C CA . LEU A 1 307 ? 18.875 4.517 -14.806 1.00 97.06 307 LEU A CA 1
ATOM 2419 C C . LEU A 1 307 ? 18.418 5.159 -16.117 1.00 97.06 307 LEU A C 1
ATOM 2421 O O . LEU A 1 307 ? 19.104 5.040 -17.130 1.00 97.06 307 LEU A O 1
ATOM 2425 N N . ARG A 1 308 ? 17.293 5.885 -16.122 1.00 96.06 308 ARG A N 1
ATOM 2426 C CA . ARG A 1 308 ? 16.830 6.612 -17.313 1.00 96.06 308 ARG A CA 1
ATOM 2427 C C . ARG A 1 308 ? 17.796 7.727 -17.705 1.00 96.06 308 ARG A C 1
ATOM 2429 O O . ARG A 1 308 ? 18.068 7.890 -18.894 1.00 96.06 308 ARG A O 1
ATOM 2436 N N . ALA A 1 309 ? 18.303 8.485 -16.732 1.00 96.69 309 ALA A N 1
ATOM 2437 C CA . ALA A 1 309 ? 19.294 9.525 -16.988 1.00 96.69 309 ALA A CA 1
ATOM 2438 C C . ALA A 1 309 ? 20.562 8.932 -17.621 1.00 96.69 309 ALA A C 1
ATOM 2440 O O . ALA A 1 309 ? 21.004 9.422 -18.657 1.00 96.69 309 ALA A O 1
ATOM 2441 N N . GLU A 1 310 ? 21.076 7.842 -17.050 1.00 96.81 310 GLU A N 1
ATOM 2442 C CA . GLU A 1 310 ? 22.268 7.134 -17.529 1.00 96.81 310 GLU A CA 1
ATOM 2443 C C . GLU A 1 310 ? 22.082 6.540 -18.926 1.00 96.81 310 GLU A C 1
ATOM 2445 O O . GLU A 1 310 ? 22.842 6.817 -19.854 1.00 96.81 310 GLU A O 1
ATOM 2450 N N . THR A 1 311 ? 21.041 5.732 -19.094 1.00 94.06 311 THR A N 1
ATOM 2451 C CA . THR A 1 311 ? 20.930 4.860 -20.261 1.00 94.06 311 THR A CA 1
ATOM 2452 C C . THR A 1 311 ? 20.213 5.527 -21.422 1.00 94.06 311 THR A C 1
ATOM 2454 O O . THR A 1 311 ? 20.727 5.501 -22.538 1.00 94.06 311 THR A O 1
ATOM 2457 N N . LEU A 1 312 ? 19.050 6.139 -21.200 1.00 92.62 312 LEU A N 1
ATOM 2458 C CA . LEU A 1 312 ? 18.236 6.716 -22.271 1.00 92.62 312 LEU A CA 1
ATOM 2459 C C . LEU A 1 312 ? 18.691 8.137 -22.622 1.00 92.62 312 LEU A C 1
ATOM 2461 O O . LEU A 1 312 ? 18.816 8.470 -23.799 1.00 92.62 312 LEU A O 1
ATOM 2465 N N . LEU A 1 313 ? 18.961 8.962 -21.605 1.00 94.44 313 LEU A N 1
ATOM 2466 C CA . LEU A 1 313 ? 19.308 10.378 -21.783 1.00 94.44 313 LEU A CA 1
ATOM 2467 C C . LEU A 1 313 ? 20.816 10.633 -21.914 1.00 94.44 313 LEU A C 1
ATOM 2469 O O . LEU A 1 313 ? 21.195 11.752 -22.249 1.00 94.44 313 LEU A O 1
ATOM 2473 N N . GLN A 1 314 ? 21.661 9.620 -21.680 1.00 94.50 314 GLN A N 1
ATOM 2474 C CA . GLN A 1 314 ? 23.126 9.710 -21.790 1.00 94.50 314 GLN A CA 1
ATOM 2475 C C . GLN A 1 314 ? 23.731 10.799 -20.882 1.00 94.50 314 GLN A C 1
ATOM 2477 O O . GLN A 1 314 ? 24.680 11.492 -21.248 1.00 94.50 314 GLN A O 1
ATOM 2482 N N . ARG A 1 315 ? 23.147 10.957 -19.694 1.00 96.56 315 ARG A N 1
ATOM 2483 C CA . ARG A 1 315 ? 23.607 11.818 -18.597 1.00 96.56 315 ARG A CA 1
ATOM 2484 C C . ARG A 1 315 ? 24.205 10.958 -17.485 1.00 96.56 315 ARG A C 1
ATOM 2486 O O . ARG A 1 315 ? 24.198 9.738 -17.567 1.00 96.56 315 ARG A O 1
ATOM 2493 N N . ASN A 1 316 ? 24.699 11.560 -16.409 1.00 96.50 316 ASN A N 1
ATOM 2494 C CA . ASN A 1 316 ? 25.154 10.777 -15.259 1.00 96.50 316 ASN A CA 1
ATOM 2495 C C . ASN A 1 316 ? 23.965 10.238 -14.444 1.00 96.50 316 ASN A C 1
ATOM 2497 O O . ASN A 1 316 ? 23.033 10.988 -14.147 1.00 96.50 316 ASN A O 1
ATOM 2501 N N . TYR A 1 317 ? 24.036 8.981 -13.986 1.00 97.50 317 TYR A N 1
ATOM 2502 C CA . TYR A 1 317 ? 23.051 8.387 -13.063 1.00 97.50 317 TYR A CA 1
ATOM 2503 C C . TYR A 1 317 ? 22.773 9.305 -11.858 1.00 97.50 317 TYR A C 1
ATOM 2505 O O . TYR A 1 317 ? 21.624 9.581 -11.505 1.00 97.50 317 TYR A O 1
ATOM 2513 N N . ALA A 1 318 ? 23.843 9.847 -11.268 1.00 97.19 318 ALA A N 1
ATOM 2514 C CA . ALA A 1 318 ? 23.771 10.707 -10.095 1.00 97.19 318 ALA A CA 1
ATOM 2515 C C . ALA A 1 318 ? 23.056 12.043 -10.347 1.00 97.19 318 ALA A C 1
ATOM 2517 O O . ALA A 1 318 ? 22.459 12.598 -9.427 1.00 97.19 318 ALA A O 1
ATOM 2518 N N . GLU A 1 319 ? 23.068 12.571 -11.574 1.00 95.69 319 GLU A N 1
ATOM 2519 C CA . GLU A 1 319 ? 22.292 13.772 -11.902 1.00 95.69 319 GLU A CA 1
ATOM 2520 C C . GLU A 1 319 ? 20.787 13.498 -11.834 1.00 95.69 319 GLU A C 1
ATOM 2522 O O . GLU A 1 319 ? 20.061 14.261 -11.198 1.00 95.69 319 GLU A O 1
ATOM 2527 N N . GLY A 1 320 ? 20.332 12.383 -12.419 1.00 93.81 320 GLY A N 1
ATOM 2528 C CA . GLY A 1 320 ? 18.922 11.982 -12.376 1.00 93.81 320 GLY A CA 1
ATOM 2529 C C . GLY A 1 320 ? 18.426 11.736 -10.949 1.00 93.81 320 GLY A C 1
ATOM 2530 O O . GLY A 1 320 ? 17.317 12.133 -10.590 1.00 93.81 320 GLY A O 1
ATOM 2531 N N . ILE A 1 321 ? 19.276 11.149 -10.102 1.00 94.38 321 ILE A N 1
ATOM 2532 C CA . ILE A 1 321 ? 18.976 10.963 -8.679 1.00 94.38 321 ILE A CA 1
ATOM 2533 C C . ILE A 1 321 ? 18.860 12.302 -7.948 1.00 94.38 321 ILE A C 1
ATOM 2535 O O . ILE A 1 321 ? 17.880 12.519 -7.240 1.00 94.38 321 ILE A O 1
ATOM 2539 N N . ARG A 1 322 ? 19.810 13.227 -8.132 1.00 94.12 322 ARG A N 1
ATOM 2540 C CA . ARG A 1 322 ? 19.777 14.540 -7.462 1.00 94.12 322 ARG A CA 1
ATOM 2541 C C . ARG A 1 322 ? 18.536 15.354 -7.817 1.00 94.12 322 ARG A C 1
ATOM 2543 O O . ARG A 1 322 ? 17.999 16.045 -6.952 1.00 94.12 322 ARG A O 1
ATOM 2550 N N . GLU A 1 323 ? 18.080 15.288 -9.067 1.00 91.19 323 GLU A N 1
ATOM 2551 C CA . GLU A 1 323 ? 16.832 15.930 -9.500 1.00 91.19 323 GLU A CA 1
ATOM 2552 C C . GLU A 1 323 ? 15.627 15.374 -8.732 1.00 91.19 323 GLU A C 1
ATOM 2554 O O . GLU A 1 323 ? 14.850 16.143 -8.161 1.00 91.19 323 GLU A O 1
ATOM 2559 N N . TYR A 1 324 ? 15.516 14.045 -8.651 1.00 88.06 324 TYR A N 1
ATOM 2560 C CA . TYR A 1 324 ? 14.434 13.386 -7.925 1.00 88.06 324 TYR A CA 1
ATOM 2561 C C . TYR A 1 324 ? 14.482 13.664 -6.416 1.00 88.06 324 TYR A C 1
ATOM 2563 O O . TYR A 1 324 ? 13.463 13.999 -5.817 1.00 88.06 324 TYR A O 1
ATOM 2571 N N . VAL A 1 325 ? 15.666 13.599 -5.800 1.00 88.88 325 VAL A N 1
ATOM 2572 C CA . VAL A 1 325 ? 15.858 13.861 -4.364 1.00 88.88 325 VAL A CA 1
ATOM 2573 C C . VAL A 1 325 ? 15.488 15.298 -4.007 1.00 88.88 325 VAL A C 1
ATOM 2575 O O . VAL A 1 325 ? 14.806 15.518 -3.010 1.00 88.88 325 VAL A O 1
ATOM 2578 N N . ARG A 1 326 ? 15.869 16.287 -4.827 1.00 90.62 326 ARG A N 1
ATOM 2579 C CA . ARG A 1 326 ? 15.495 17.693 -4.596 1.00 90.62 326 ARG A CA 1
ATOM 2580 C C . ARG A 1 326 ? 13.981 17.875 -4.591 1.00 90.62 326 ARG A C 1
ATOM 2582 O O . ARG A 1 326 ? 13.444 18.562 -3.725 1.00 90.62 326 ARG A O 1
ATOM 2589 N N . PHE A 1 327 ? 13.307 17.260 -5.558 1.00 86.31 327 PHE A N 1
ATOM 2590 C CA . PHE A 1 327 ? 11.853 17.271 -5.633 1.00 86.31 327 PHE A CA 1
ATOM 2591 C C . PHE A 1 327 ? 11.220 16.605 -4.399 1.00 86.31 327 PHE A C 1
ATOM 2593 O O . PHE A 1 327 ? 10.356 17.198 -3.751 1.00 86.31 327 PHE A O 1
ATOM 2600 N N . ALA A 1 328 ? 11.706 15.420 -4.026 1.00 83.19 328 ALA A N 1
ATOM 2601 C CA . ALA A 1 328 ? 11.229 14.662 -2.875 1.00 83.19 328 ALA A CA 1
ATOM 2602 C C . ALA A 1 328 ? 11.393 15.443 -1.555 1.00 83.19 328 ALA A C 1
ATOM 2604 O O . ALA A 1 328 ? 10.422 15.615 -0.819 1.00 83.19 328 ALA A O 1
ATOM 2605 N N . LEU A 1 329 ? 12.578 16.001 -1.284 1.00 87.00 329 LEU A N 1
ATOM 2606 C CA . LEU A 1 329 ? 12.843 16.828 -0.096 1.00 87.00 329 LEU A CA 1
ATOM 2607 C C . LEU A 1 329 ? 11.924 18.056 -0.028 1.00 87.00 329 LEU A C 1
ATOM 2609 O O . LEU A 1 329 ? 11.400 18.375 1.039 1.00 87.00 329 LEU A O 1
ATOM 2613 N N . GLY A 1 330 ? 11.644 18.697 -1.168 1.00 87.44 330 GLY A N 1
ATOM 2614 C CA . GLY A 1 330 ? 10.672 19.791 -1.236 1.00 87.44 330 GLY A CA 1
ATOM 2615 C C . GLY A 1 330 ? 9.253 19.366 -0.839 1.00 87.44 330 GLY A C 1
ATOM 2616 O O . GLY A 1 330 ? 8.569 20.093 -0.116 1.00 87.44 330 GLY A O 1
ATOM 2617 N N . LEU A 1 331 ? 8.810 18.174 -1.257 1.00 82.69 331 LEU A N 1
ATOM 2618 C CA . LEU A 1 331 ? 7.513 17.621 -0.849 1.00 82.69 331 LEU A CA 1
ATOM 2619 C C . LEU A 1 331 ? 7.452 17.304 0.646 1.00 82.69 331 LEU A C 1
ATOM 2621 O O . LEU A 1 331 ? 6.424 17.551 1.269 1.00 82.69 331 LEU A O 1
ATOM 2625 N N . MET A 1 332 ? 8.533 16.781 1.219 1.00 81.00 332 MET A N 1
ATOM 2626 C CA . MET A 1 332 ? 8.646 16.495 2.653 1.00 81.00 332 MET A CA 1
ATOM 2627 C C . MET A 1 332 ? 8.404 17.736 3.507 1.00 81.00 332 MET A C 1
ATOM 2629 O O . MET A 1 332 ? 7.586 17.712 4.422 1.00 81.00 332 MET A O 1
ATOM 2633 N N . VAL A 1 333 ? 9.087 18.832 3.164 1.00 84.19 333 VAL A N 1
ATOM 2634 C CA . VAL A 1 333 ? 8.940 20.119 3.851 1.00 84.19 333 VAL A CA 1
ATOM 2635 C C . VAL A 1 333 ? 7.511 20.636 3.695 1.00 84.19 333 VAL A C 1
ATOM 2637 O O . VAL A 1 333 ? 6.900 21.073 4.664 1.00 84.19 333 VAL A O 1
ATOM 2640 N N . LYS A 1 334 ? 6.931 20.523 2.493 1.00 83.25 334 LYS A N 1
ATOM 2641 C CA . LYS A 1 334 ? 5.536 20.915 2.245 1.00 83.25 334 LYS A CA 1
ATOM 2642 C C . LYS A 1 334 ? 4.529 20.082 3.051 1.00 83.25 334 LYS A C 1
ATOM 2644 O O . LYS A 1 334 ? 3.477 20.602 3.408 1.00 83.25 334 LYS A O 1
ATOM 2649 N N . LYS A 1 335 ? 4.830 18.806 3.307 1.00 74.56 335 LYS A N 1
ATOM 2650 C CA . LYS A 1 335 ? 4.017 17.884 4.118 1.00 74.56 335 LYS A CA 1
ATOM 2651 C C . LYS A 1 335 ? 4.339 17.959 5.624 1.00 74.56 335 LYS A C 1
ATOM 2653 O O . LYS A 1 335 ? 3.910 17.074 6.356 1.00 74.56 335 LYS A O 1
ATOM 2658 N N . ASP A 1 336 ? 5.086 18.973 6.070 1.00 76.62 336 ASP A N 1
ATOM 2659 C CA . ASP A 1 336 ? 5.438 19.216 7.479 1.00 76.62 336 ASP A CA 1
ATOM 2660 C C . ASP A 1 336 ? 6.109 18.011 8.169 1.00 76.62 336 ASP A C 1
ATOM 2662 O O . ASP A 1 336 ? 5.791 17.619 9.292 1.00 76.62 336 ASP A O 1
ATOM 2666 N N . PHE A 1 337 ? 7.034 17.356 7.459 1.00 76.44 337 PHE A N 1
ATOM 2667 C CA . PHE A 1 337 ? 7.814 16.269 8.047 1.00 76.44 337 PHE A CA 1
ATOM 2668 C C . PHE A 1 337 ? 8.790 16.808 9.110 1.00 76.44 337 PHE A C 1
ATOM 2670 O O . PHE A 1 337 ? 9.357 17.888 8.921 1.00 76.44 337 PHE A O 1
ATOM 2677 N N . PRO A 1 338 ? 9.067 16.044 10.189 1.00 77.50 338 PRO A N 1
ATOM 2678 C CA . PRO A 1 338 ? 10.050 16.438 11.193 1.00 77.50 338 PRO A CA 1
ATOM 2679 C C . PRO A 1 338 ? 11.418 16.749 10.558 1.00 77.50 338 PRO A C 1
ATOM 2681 O O . PRO A 1 338 ? 11.918 15.909 9.805 1.00 77.50 338 PRO A O 1
ATOM 2684 N N . PRO A 1 339 ? 12.067 17.888 10.881 1.00 83.50 339 PRO A N 1
ATOM 2685 C CA . PRO A 1 339 ? 13.326 18.296 10.249 1.00 83.50 339 PRO A CA 1
ATOM 2686 C C . PRO A 1 339 ? 14.428 17.234 10.309 1.00 83.50 339 PRO A C 1
ATOM 2688 O O . PRO A 1 339 ? 15.097 16.983 9.316 1.00 83.50 339 PRO A O 1
ATOM 2691 N N . GLN A 1 340 ? 14.538 16.527 11.438 1.00 79.81 340 GLN A N 1
ATOM 2692 C CA . GLN A 1 340 ? 15.507 15.441 11.624 1.00 79.81 340 GLN A CA 1
ATOM 2693 C C . GLN A 1 340 ? 15.348 14.331 10.576 1.00 79.81 340 GLN A C 1
ATOM 2695 O O . GLN A 1 340 ? 16.335 13.823 10.059 1.00 79.81 340 GLN A O 1
ATOM 2700 N N . LEU A 1 341 ? 14.108 13.992 10.211 1.00 78.69 341 LEU A N 1
ATOM 2701 C CA . LEU A 1 341 ? 13.830 12.978 9.197 1.00 78.69 341 LEU A CA 1
ATOM 2702 C C . LEU A 1 341 ? 14.146 13.491 7.782 1.00 78.69 341 LEU A C 1
ATOM 2704 O O . LEU A 1 341 ? 14.575 12.716 6.928 1.00 78.69 341 LEU A O 1
ATOM 2708 N N . VAL A 1 342 ? 13.957 14.791 7.527 1.00 84.75 342 VAL A N 1
ATOM 2709 C CA . VAL A 1 342 ? 14.371 15.431 6.267 1.00 84.75 342 VAL A CA 1
ATOM 2710 C C . VAL A 1 342 ? 15.894 15.380 6.123 1.00 84.75 342 VAL A C 1
ATOM 2712 O O . VAL A 1 342 ? 16.392 14.982 5.068 1.00 84.75 342 VAL A O 1
ATOM 2715 N N . ASP A 1 343 ? 16.625 15.706 7.190 1.00 87.62 343 ASP A N 1
ATOM 2716 C CA . ASP A 1 343 ? 18.089 15.682 7.227 1.00 87.62 343 ASP A CA 1
ATOM 2717 C C . ASP A 1 343 ? 18.639 14.258 7.064 1.00 87.62 343 ASP A C 1
ATOM 2719 O O . ASP A 1 343 ? 19.528 14.025 6.242 1.00 87.62 343 ASP A O 1
ATOM 2723 N N . GLU A 1 344 ? 18.066 13.282 7.779 1.00 84.62 344 GLU A N 1
ATOM 2724 C CA . GLU A 1 344 ? 18.398 11.861 7.624 1.00 84.62 344 GLU A CA 1
ATOM 2725 C C . GLU A 1 344 ? 18.219 11.394 6.178 1.00 84.62 344 GLU A C 1
ATOM 2727 O O . GLU A 1 344 ? 19.040 10.629 5.667 1.00 84.62 344 GLU A O 1
ATOM 2732 N N . MET A 1 345 ? 17.172 11.863 5.492 1.00 84.62 345 MET A N 1
ATOM 2733 C CA . MET A 1 345 ? 16.963 11.509 4.094 1.00 84.62 345 MET A CA 1
ATOM 2734 C C . MET A 1 345 ? 17.925 12.208 3.144 1.00 84.62 345 MET A C 1
ATOM 2736 O O . MET A 1 345 ? 18.420 11.569 2.213 1.00 84.62 345 MET A O 1
ATOM 2740 N N . ALA A 1 346 ? 18.210 13.490 3.368 1.00 89.38 346 ALA A N 1
ATOM 2741 C CA . ALA A 1 346 ? 19.179 14.234 2.574 1.00 89.38 346 ALA A CA 1
ATOM 2742 C C . ALA A 1 346 ? 20.579 13.602 2.664 1.00 89.38 346 ALA A C 1
ATOM 2744 O O . ALA A 1 346 ? 21.253 13.451 1.642 1.00 89.38 346 ALA A O 1
ATOM 2745 N N . ALA A 1 347 ? 20.976 13.140 3.855 1.00 90.31 347 ALA A N 1
ATOM 2746 C CA . ALA A 1 347 ? 22.262 12.488 4.096 1.00 90.31 347 ALA A CA 1
ATOM 2747 C C . ALA A 1 347 ? 22.477 11.233 3.229 1.00 90.31 347 ALA A C 1
ATOM 2749 O O . ALA A 1 347 ? 23.592 10.978 2.775 1.00 90.31 347 ALA A O 1
ATOM 2750 N N . ARG A 1 348 ? 21.412 10.479 2.906 1.00 88.62 348 ARG A N 1
ATOM 2751 C CA . ARG A 1 348 ? 21.504 9.273 2.054 1.00 88.62 348 ARG A CA 1
ATOM 2752 C C . ARG A 1 348 ? 21.931 9.568 0.608 1.00 88.62 348 ARG A C 1
ATOM 2754 O O . ARG A 1 348 ? 22.295 8.638 -0.105 1.00 88.62 348 ARG A O 1
ATOM 2761 N N . TYR A 1 349 ? 21.882 10.833 0.180 1.00 91.56 349 TYR A N 1
ATOM 2762 C CA . TYR A 1 349 ? 22.147 11.282 -1.196 1.00 91.56 349 TYR A CA 1
ATOM 2763 C C . TYR A 1 349 ? 23.086 12.492 -1.264 1.00 91.56 349 TYR A C 1
ATOM 2765 O O . TYR A 1 349 ? 23.133 13.187 -2.281 1.00 91.56 349 TYR A O 1
ATOM 2773 N N . GLN A 1 350 ? 23.810 12.767 -0.178 1.00 92.94 350 GLN A N 1
ATOM 2774 C CA . GLN A 1 350 ? 24.597 13.990 -0.008 1.00 92.94 350 GLN A CA 1
ATOM 2775 C C . GLN A 1 350 ? 25.732 14.148 -1.037 1.00 92.94 350 GLN A C 1
ATOM 2777 O O . GLN A 1 350 ? 26.076 15.267 -1.415 1.00 92.94 350 GLN A O 1
ATOM 2782 N N . ASP A 1 351 ? 26.302 13.038 -1.511 1.00 95.44 351 ASP A N 1
ATOM 2783 C CA . ASP A 1 351 ? 27.445 13.002 -2.422 1.00 95.44 351 ASP A CA 1
ATOM 2784 C C . ASP A 1 351 ? 27.372 11.800 -3.387 1.00 95.44 351 ASP A C 1
ATOM 2786 O O . ASP A 1 351 ? 26.469 10.962 -3.305 1.00 95.44 351 ASP A O 1
ATOM 2790 N N . ASP A 1 352 ? 28.306 11.727 -4.343 1.00 95.62 352 ASP A N 1
ATOM 2791 C CA . ASP A 1 352 ? 28.335 10.650 -5.345 1.00 95.62 352 ASP A CA 1
ATOM 2792 C C . ASP A 1 352 ? 28.559 9.260 -4.727 1.00 95.62 352 ASP A C 1
ATOM 2794 O O . ASP A 1 352 ? 28.036 8.272 -5.245 1.00 95.62 352 ASP A O 1
ATOM 2798 N N . ALA A 1 353 ? 29.292 9.163 -3.612 1.00 96.62 353 ALA A N 1
ATOM 2799 C CA . ALA A 1 353 ? 29.533 7.888 -2.942 1.00 96.62 353 ALA A CA 1
ATOM 2800 C C . ALA A 1 353 ? 28.253 7.371 -2.267 1.00 96.62 353 ALA A C 1
ATOM 2802 O O . ALA A 1 353 ? 27.906 6.198 -2.418 1.00 96.62 353 ALA A O 1
ATOM 2803 N N . ALA A 1 354 ? 27.510 8.255 -1.597 1.00 94.38 354 ALA A N 1
ATOM 2804 C CA . ALA A 1 354 ? 26.208 7.955 -1.017 1.00 94.38 354 ALA A CA 1
ATOM 2805 C C . ALA A 1 354 ? 25.203 7.543 -2.106 1.00 94.38 354 ALA A C 1
ATOM 2807 O O . ALA A 1 354 ? 24.547 6.509 -1.986 1.00 94.38 354 ALA A O 1
ATOM 2808 N N . ILE A 1 355 ? 25.149 8.273 -3.228 1.00 95.94 355 ILE A N 1
ATOM 2809 C CA . ILE A 1 355 ? 24.301 7.919 -4.378 1.00 95.94 355 ILE A CA 1
ATOM 2810 C C . ILE A 1 355 ? 24.660 6.536 -4.938 1.00 95.94 355 ILE A C 1
ATOM 2812 O O . ILE A 1 355 ? 23.763 5.746 -5.245 1.00 95.94 355 ILE A O 1
ATOM 2816 N N . GLN A 1 356 ? 25.949 6.215 -5.051 1.00 96.38 356 GLN A N 1
ATOM 2817 C CA . GLN A 1 356 ? 26.389 4.906 -5.528 1.00 96.38 356 GLN A CA 1
ATOM 2818 C C . GLN A 1 356 ? 26.003 3.782 -4.558 1.00 96.38 356 GLN A C 1
ATOM 2820 O O . GLN A 1 356 ? 25.581 2.708 -4.992 1.00 96.38 356 GLN A O 1
ATOM 2825 N N . GLN A 1 357 ? 26.076 4.030 -3.249 1.00 95.00 357 GLN A N 1
ATOM 2826 C CA . GLN A 1 357 ? 25.583 3.095 -2.241 1.00 95.00 357 GLN A CA 1
ATOM 2827 C C . GLN A 1 357 ? 24.067 2.877 -2.374 1.00 95.00 357 GLN A C 1
ATOM 2829 O O . GLN A 1 357 ? 23.601 1.740 -2.304 1.00 95.00 357 GLN A O 1
ATOM 2834 N N . GLN A 1 358 ? 23.292 3.937 -2.630 1.00 93.38 358 GLN A N 1
ATOM 2835 C CA . GLN A 1 358 ? 21.850 3.813 -2.868 1.00 93.38 358 GLN A CA 1
ATOM 2836 C C . GLN A 1 358 ? 21.531 3.063 -4.162 1.00 93.38 358 GLN A C 1
ATOM 2838 O O . GLN A 1 358 ? 20.582 2.284 -4.178 1.00 93.38 358 GLN A O 1
ATOM 2843 N N . ARG A 1 359 ? 22.336 3.218 -5.224 1.00 96.12 359 ARG A N 1
ATOM 2844 C CA . ARG A 1 359 ? 22.203 2.399 -6.441 1.00 96.12 359 ARG A CA 1
ATOM 2845 C C . ARG A 1 359 ? 22.340 0.913 -6.116 1.00 96.12 359 ARG A C 1
ATOM 2847 O O . ARG A 1 359 ? 21.465 0.137 -6.480 1.00 96.12 359 ARG A O 1
ATOM 2854 N N . GLN A 1 360 ? 23.387 0.531 -5.381 1.00 96.12 360 GLN A N 1
ATOM 2855 C CA . GLN A 1 360 ? 23.600 -0.864 -4.981 1.00 96.12 360 GLN A CA 1
ATOM 2856 C C . GLN A 1 360 ? 22.430 -1.401 -4.149 1.00 96.12 360 GLN A C 1
ATOM 2858 O O . GLN A 1 360 ? 21.926 -2.485 -4.427 1.00 96.12 360 GLN A O 1
ATOM 2863 N N . ARG A 1 361 ? 21.951 -0.625 -3.170 1.00 94.06 361 ARG A N 1
ATOM 2864 C CA . ARG A 1 361 ? 20.791 -0.997 -2.345 1.00 94.06 361 ARG A CA 1
ATOM 2865 C C . ARG A 1 361 ? 19.522 -1.170 -3.175 1.00 94.06 361 ARG A C 1
ATOM 2867 O O . ARG A 1 361 ? 18.805 -2.145 -2.977 1.00 94.06 361 ARG A O 1
ATOM 2874 N N . ALA A 1 362 ? 19.254 -0.256 -4.105 1.00 94.38 362 ALA A N 1
ATOM 2875 C CA . ALA A 1 362 ? 18.085 -0.329 -4.971 1.00 94.38 362 ALA A CA 1
ATOM 2876 C C . ALA A 1 362 ? 18.144 -1.529 -5.927 1.00 94.38 362 ALA A C 1
ATOM 2878 O O . ALA A 1 362 ? 17.136 -2.213 -6.088 1.00 94.38 362 ALA A O 1
ATOM 2879 N N . ALA A 1 363 ? 19.314 -1.820 -6.503 1.00 95.69 363 ALA A N 1
ATOM 2880 C CA . ALA A 1 363 ? 19.519 -2.984 -7.360 1.00 95.69 363 ALA A CA 1
ATOM 2881 C C . ALA A 1 363 ? 19.316 -4.298 -6.586 1.00 95.69 363 ALA A C 1
ATOM 2883 O O . ALA A 1 363 ? 18.573 -5.170 -7.035 1.00 95.69 363 ALA A O 1
ATOM 2884 N N . THR A 1 364 ? 19.894 -4.418 -5.386 1.00 95.06 364 THR A N 1
ATOM 2885 C CA . THR A 1 364 ? 19.661 -5.570 -4.501 1.00 95.06 364 THR A CA 1
ATOM 2886 C C . THR A 1 364 ? 18.182 -5.703 -4.150 1.00 95.06 364 THR A C 1
ATOM 2888 O O . THR A 1 364 ? 17.612 -6.781 -4.287 1.00 95.06 364 THR A O 1
ATOM 2891 N N . PHE A 1 365 ? 17.528 -4.602 -3.774 1.00 93.69 365 PHE A N 1
ATOM 2892 C CA . PHE A 1 365 ? 16.111 -4.605 -3.428 1.00 93.69 365 PHE A CA 1
ATOM 2893 C C . PHE A 1 365 ? 15.214 -5.018 -4.605 1.00 93.69 365 PHE A C 1
ATOM 2895 O O . PHE A 1 365 ? 14.272 -5.783 -4.410 1.00 93.69 365 PHE A O 1
ATOM 2902 N N . ALA A 1 366 ? 15.513 -4.576 -5.831 1.00 94.19 366 ALA A N 1
ATOM 2903 C CA . ALA A 1 366 ? 14.780 -4.988 -7.029 1.00 94.19 366 ALA A CA 1
ATOM 2904 C C . ALA A 1 366 ? 14.830 -6.514 -7.229 1.00 94.19 366 ALA A C 1
ATOM 2906 O O . ALA A 1 366 ? 13.805 -7.138 -7.526 1.00 94.19 366 ALA A O 1
ATOM 2907 N N . ILE A 1 367 ? 15.997 -7.122 -6.996 1.00 93.88 367 ILE A N 1
ATOM 2908 C CA . ILE A 1 367 ? 16.199 -8.572 -7.077 1.00 93.88 367 ILE A CA 1
ATOM 2909 C C . ILE A 1 367 ? 15.494 -9.289 -5.920 1.00 93.88 367 ILE A C 1
ATOM 2911 O O . ILE A 1 367 ? 14.793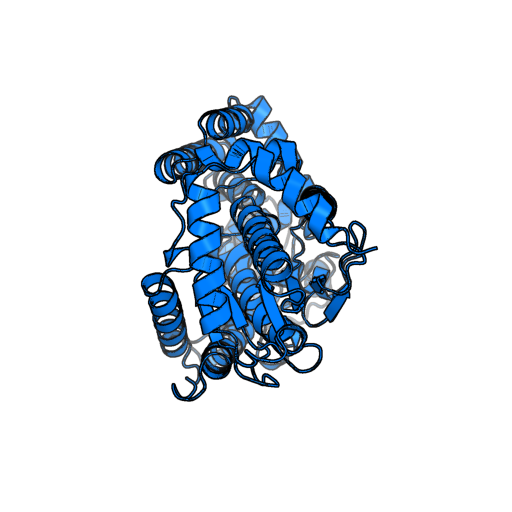 -10.271 -6.140 1.00 93.88 367 ILE A O 1
ATOM 2915 N N . GLU A 1 368 ? 15.639 -8.823 -4.686 1.00 91.88 368 GLU A N 1
ATOM 2916 C CA . GLU A 1 368 ? 15.072 -9.514 -3.524 1.00 91.88 368 GLU A CA 1
ATOM 2917 C C . GLU A 1 368 ? 13.540 -9.450 -3.492 1.00 91.88 368 GLU A C 1
ATOM 2919 O O . GLU A 1 368 ? 12.883 -10.467 -3.260 1.00 91.88 368 GLU A O 1
ATOM 2924 N N . ALA A 1 369 ? 12.965 -8.274 -3.756 1.00 90.38 369 ALA A N 1
ATOM 2925 C CA . ALA A 1 369 ? 11.523 -8.065 -3.697 1.00 90.38 369 ALA A CA 1
ATOM 2926 C C . ALA A 1 369 ? 10.813 -8.618 -4.940 1.00 90.38 369 ALA A C 1
ATOM 2928 O O . ALA A 1 369 ? 9.804 -9.312 -4.824 1.00 90.38 369 ALA A O 1
ATOM 2929 N N . PHE A 1 370 ? 11.343 -8.341 -6.135 1.00 91.50 370 PHE A N 1
ATOM 2930 C CA . PHE A 1 370 ? 10.660 -8.637 -7.399 1.00 91.50 370 PHE A CA 1
ATOM 2931 C C . PHE A 1 370 ? 11.424 -9.617 -8.297 1.00 91.50 370 PHE A C 1
ATOM 2933 O O . PHE A 1 370 ? 10.876 -10.099 -9.288 1.00 91.50 370 PHE A O 1
ATOM 2940 N N . GLY A 1 371 ? 12.680 -9.941 -7.980 1.00 92.75 371 GLY A N 1
ATOM 2941 C CA . GLY A 1 371 ? 13.583 -10.705 -8.846 1.00 92.75 371 GLY A CA 1
ATOM 2942 C C . GLY A 1 371 ? 14.059 -9.925 -10.074 1.00 92.75 371 GLY A C 1
ATOM 2943 O O . GLY A 1 371 ? 14.424 -10.552 -11.066 1.00 92.75 371 GLY A O 1
ATOM 2944 N N . LEU A 1 372 ? 13.957 -8.598 -10.080 1.00 93.12 372 LEU A N 1
ATOM 2945 C CA . LEU A 1 372 ? 14.245 -7.774 -11.253 1.00 93.12 372 LEU A CA 1
ATOM 2946 C C . LEU A 1 372 ? 15.702 -7.315 -11.248 1.00 93.12 372 LEU A C 1
ATOM 2948 O O . LEU A 1 372 ? 16.151 -6.732 -10.264 1.00 93.12 372 LEU A O 1
ATOM 2952 N N . SER A 1 373 ? 16.431 -7.553 -12.340 1.00 93.31 373 SER A N 1
ATOM 2953 C CA . SER A 1 373 ? 17.784 -7.008 -12.521 1.00 93.31 373 SER A CA 1
ATOM 2954 C C . SER A 1 373 ? 17.751 -5.582 -13.084 1.00 93.31 373 SER A C 1
ATOM 2956 O O . SER A 1 373 ? 16.742 -5.157 -13.651 1.00 93.31 373 SER A O 1
ATOM 2958 N N . GLU A 1 374 ? 18.868 -4.846 -12.985 1.00 93.50 374 GLU A N 1
ATOM 2959 C CA . GLU A 1 374 ? 18.994 -3.525 -13.625 1.00 93.50 374 GLU A CA 1
ATOM 2960 C C . GLU A 1 374 ? 18.734 -3.600 -15.139 1.00 93.50 374 GLU A C 1
ATOM 2962 O O . GLU A 1 374 ? 18.033 -2.740 -15.664 1.00 93.50 374 GLU A O 1
ATOM 2967 N N . ASP A 1 375 ? 19.199 -4.648 -15.828 1.00 90.56 375 ASP A N 1
ATOM 2968 C CA . ASP A 1 375 ? 18.960 -4.833 -17.268 1.00 90.56 375 ASP A CA 1
ATOM 2969 C C . ASP A 1 375 ? 17.461 -4.885 -17.596 1.00 90.56 375 ASP A C 1
ATOM 2971 O O . ASP A 1 375 ? 17.011 -4.301 -18.582 1.00 90.56 375 ASP A O 1
ATOM 2975 N N . GLN A 1 376 ? 16.660 -5.512 -16.732 1.00 89.69 376 GLN A N 1
ATOM 2976 C CA . GLN A 1 376 ? 15.206 -5.569 -16.889 1.00 89.69 376 GLN A CA 1
ATOM 2977 C C . GLN A 1 376 ? 14.555 -4.212 -16.626 1.00 89.69 376 GLN A C 1
ATOM 2979 O O . GLN A 1 376 ? 13.665 -3.795 -17.368 1.00 89.69 376 GLN A O 1
ATOM 2984 N N . LEU A 1 377 ? 15.031 -3.486 -15.611 1.00 95.00 377 LEU A N 1
ATOM 2985 C CA . LEU A 1 377 ? 14.598 -2.112 -15.357 1.00 95.00 377 LEU A CA 1
ATOM 2986 C C . LEU A 1 377 ? 14.920 -1.192 -16.548 1.00 95.00 377 LEU A C 1
ATOM 2988 O O . LEU A 1 377 ? 14.088 -0.374 -16.941 1.00 95.00 377 LEU A O 1
ATOM 2992 N N . ILE A 1 378 ? 16.093 -1.358 -17.163 1.00 95.00 378 ILE A N 1
ATOM 2993 C CA . ILE A 1 378 ? 16.513 -0.633 -18.367 1.00 95.00 378 ILE A CA 1
ATOM 2994 C C . ILE A 1 378 ? 15.659 -1.045 -19.569 1.00 95.00 378 ILE A C 1
ATOM 2996 O O . ILE A 1 378 ? 15.195 -0.177 -20.307 1.00 95.00 378 ILE A O 1
ATOM 3000 N N . CYS A 1 379 ? 15.377 -2.334 -19.750 1.00 92.94 379 CYS A N 1
ATOM 3001 C CA . CYS A 1 379 ? 14.492 -2.815 -20.810 1.00 92.94 379 CYS A CA 1
ATOM 3002 C C . CYS A 1 379 ? 13.102 -2.158 -20.721 1.00 92.94 379 CYS A C 1
ATOM 3004 O O . CYS A 1 379 ? 12.596 -1.662 -21.728 1.00 92.94 379 CYS A O 1
ATOM 3006 N N . MET A 1 380 ? 12.527 -2.030 -19.518 1.00 94.31 380 MET A N 1
ATOM 3007 C CA . MET A 1 380 ? 11.274 -1.288 -19.307 1.00 94.31 380 MET A CA 1
ATOM 3008 C C . MET A 1 380 ? 11.395 0.196 -19.688 1.00 94.31 380 MET A C 1
ATOM 3010 O O . MET A 1 380 ? 10.481 0.749 -20.293 1.00 94.31 380 MET A O 1
ATOM 3014 N N . ILE A 1 381 ? 12.521 0.856 -19.387 1.00 95.12 381 ILE A N 1
ATOM 3015 C CA . ILE A 1 381 ? 12.743 2.272 -19.743 1.00 95.12 381 ILE A CA 1
ATOM 3016 C C . ILE A 1 381 ? 12.676 2.486 -21.258 1.00 95.12 381 ILE A C 1
ATOM 3018 O O . ILE A 1 381 ? 12.092 3.472 -21.708 1.00 95.12 381 ILE A O 1
ATOM 3022 N N . TYR A 1 382 ? 13.269 1.579 -22.033 1.00 93.12 382 TYR A N 1
ATOM 3023 C CA . TYR A 1 382 ? 13.236 1.647 -23.494 1.00 93.12 382 TYR A CA 1
ATOM 3024 C C . TYR A 1 382 ? 11.916 1.146 -24.076 1.00 93.12 382 TYR A C 1
ATOM 3026 O O . TYR A 1 382 ? 11.493 1.632 -25.121 1.00 93.12 382 TYR A O 1
ATOM 3034 N N . SER A 1 383 ? 11.285 0.170 -23.419 1.00 91.12 383 SER A N 1
ATOM 3035 C CA . SER A 1 383 ? 10.097 -0.531 -23.910 1.00 91.12 383 SER A CA 1
ATOM 3036 C C . SER A 1 383 ? 10.232 -0.968 -25.375 1.00 91.12 383 SER A C 1
ATOM 3038 O O . SER A 1 383 ? 9.411 -0.602 -26.219 1.00 91.12 383 SER A O 1
ATOM 3040 N N . PRO A 1 384 ? 11.283 -1.747 -25.701 1.00 88.69 384 PRO A N 1
ATOM 3041 C CA . PRO A 1 384 ? 11.745 -1.948 -27.072 1.00 88.69 384 PRO A CA 1
ATOM 3042 C C . PRO A 1 384 ? 10.737 -2.646 -27.979 1.00 88.69 384 PRO A C 1
ATOM 3044 O O . PRO A 1 384 ? 10.849 -2.500 -29.189 1.00 88.69 384 PRO A O 1
ATOM 3047 N N . PHE A 1 385 ? 9.777 -3.383 -27.416 1.00 86.75 385 PHE A N 1
ATOM 3048 C CA . PHE A 1 385 ? 8.836 -4.223 -28.160 1.00 86.75 385 PHE A CA 1
ATOM 3049 C C . PHE A 1 385 ? 7.495 -3.541 -28.463 1.00 86.75 385 PHE A C 1
ATOM 3051 O O . PHE A 1 385 ? 6.791 -3.993 -29.364 1.00 86.75 385 PHE A O 1
ATOM 3058 N N . LEU A 1 386 ? 7.183 -2.424 -27.794 1.00 83.75 386 LEU A N 1
ATOM 3059 C CA . LEU A 1 386 ? 5.943 -1.691 -28.038 1.00 83.75 386 LEU A CA 1
ATOM 3060 C C . LEU A 1 386 ? 5.873 -1.155 -29.474 1.00 83.75 386 LEU A C 1
ATOM 3062 O O . LEU A 1 386 ? 6.894 -0.816 -30.085 1.00 83.75 386 LEU A O 1
ATOM 3066 N N . ALA A 1 387 ? 4.642 -1.012 -29.975 1.00 83.06 387 ALA A N 1
ATOM 3067 C CA . ALA A 1 387 ? 4.343 -0.418 -31.279 1.00 83.06 387 ALA A CA 1
ATOM 3068 C C . ALA A 1 387 ? 5.156 -1.069 -32.416 1.00 83.06 387 ALA A C 1
ATOM 3070 O O . ALA A 1 387 ? 5.832 -0.383 -33.184 1.00 83.06 387 ALA A O 1
ATOM 3071 N N . HIS A 1 388 ? 5.110 -2.405 -32.490 1.00 80.00 388 HIS A N 1
ATOM 3072 C CA . HIS A 1 388 ? 5.848 -3.208 -33.475 1.00 80.00 388 HIS A CA 1
ATOM 3073 C C . HIS A 1 388 ? 7.369 -2.981 -33.422 1.00 80.00 388 HIS A C 1
ATOM 3075 O O . HIS A 1 388 ? 8.065 -2.919 -34.439 1.00 80.00 388 HIS A O 1
ATOM 3081 N N . GLY A 1 389 ? 7.912 -2.826 -32.214 1.00 83.69 389 GLY A N 1
ATOM 3082 C CA . GLY A 1 389 ? 9.347 -2.693 -32.009 1.00 83.69 389 GLY A CA 1
ATOM 3083 C C . GLY A 1 389 ? 9.915 -1.320 -32.379 1.00 83.69 389 GLY A C 1
ATOM 3084 O O . GLY A 1 389 ? 11.031 -1.236 -32.903 1.00 83.69 389 GLY A O 1
ATOM 3085 N N . GLN A 1 390 ? 9.169 -0.229 -32.180 1.00 87.75 390 GLN A N 1
ATOM 3086 C CA . GLN A 1 390 ? 9.617 1.113 -32.583 1.00 87.75 390 GLN A CA 1
ATOM 3087 C C . GLN A 1 390 ? 10.936 1.524 -31.898 1.00 87.75 390 GLN A C 1
ATOM 3089 O O . GLN A 1 390 ? 11.782 2.163 -32.520 1.00 87.75 390 GLN A O 1
ATOM 3094 N N . GLN A 1 391 ? 11.130 1.132 -30.634 1.00 89.12 391 GLN A N 1
ATOM 3095 C CA . GLN A 1 391 ? 12.328 1.447 -29.840 1.00 89.12 391 GLN A CA 1
ATOM 3096 C C . GLN A 1 391 ? 13.405 0.347 -29.883 1.00 89.12 391 GLN A C 1
ATOM 3098 O O . GLN A 1 391 ? 14.477 0.512 -29.300 1.00 89.12 391 GLN A O 1
ATOM 3103 N N . LEU A 1 392 ? 13.157 -0.758 -30.598 1.00 88.88 392 LEU A N 1
ATOM 3104 C CA . LEU A 1 392 ? 14.026 -1.937 -30.621 1.00 88.88 392 LEU A CA 1
ATOM 3105 C C . LEU A 1 392 ? 15.452 -1.610 -31.078 1.00 88.88 392 LEU A C 1
ATOM 3107 O O . LEU A 1 392 ? 16.407 -1.908 -30.367 1.00 88.88 392 LEU A O 1
ATOM 3111 N N . SER A 1 393 ? 15.598 -0.947 -32.228 1.00 93.31 393 SER A N 1
ATOM 3112 C CA . SER A 1 393 ? 16.911 -0.607 -32.796 1.00 93.31 393 SER A CA 1
ATOM 3113 C C . SER A 1 393 ? 17.730 0.295 -31.867 1.00 93.31 393 SER A C 1
ATOM 3115 O O . SER A 1 393 ? 18.932 0.095 -31.655 1.00 93.31 393 SER A O 1
ATOM 3117 N N . HIS A 1 394 ? 17.058 1.281 -31.260 1.00 92.62 394 HIS A N 1
ATOM 3118 C CA . HIS A 1 394 ? 17.678 2.217 -30.324 1.00 92.62 394 HIS A CA 1
ATOM 3119 C C . HIS A 1 394 ? 18.173 1.485 -29.077 1.00 92.62 394 HIS A C 1
ATOM 3121 O O . HIS A 1 394 ? 19.321 1.676 -28.677 1.00 92.62 394 HIS A O 1
ATOM 3127 N N . TRP A 1 395 ? 17.351 0.605 -28.512 1.00 91.94 395 TRP A N 1
ATOM 3128 C CA . TRP A 1 395 ? 17.715 -0.203 -27.356 1.00 91.94 395 TRP A CA 1
ATOM 3129 C C . TRP A 1 395 ? 18.855 -1.187 -27.655 1.00 91.94 395 TRP A C 1
ATOM 3131 O O . TRP A 1 395 ? 19.860 -1.147 -26.945 1.00 91.94 395 TRP A O 1
ATOM 3141 N N . LEU A 1 396 ? 18.777 -1.974 -28.739 1.00 88.25 396 LEU A N 1
ATOM 3142 C CA . LEU A 1 396 ? 19.834 -2.917 -29.141 1.00 88.25 396 LEU A CA 1
ATOM 3143 C C . LEU A 1 396 ? 21.185 -2.208 -29.295 1.00 88.25 396 LEU A C 1
ATOM 3145 O O . LEU A 1 396 ? 22.201 -2.650 -28.757 1.00 88.25 396 LEU A O 1
ATOM 3149 N N . THR A 1 397 ? 21.187 -1.054 -29.968 1.00 91.44 397 THR A N 1
ATOM 3150 C CA . THR A 1 397 ? 22.400 -0.259 -30.192 1.00 91.44 397 THR A CA 1
ATOM 3151 C C . THR A 1 397 ? 22.953 0.312 -28.887 1.00 91.44 397 THR A C 1
ATOM 3153 O O . THR A 1 397 ? 24.155 0.231 -28.628 1.00 91.44 397 THR A O 1
ATOM 3156 N N . ARG A 1 398 ? 22.095 0.904 -28.045 1.00 89.44 398 ARG A N 1
ATOM 3157 C CA . ARG A 1 398 ? 22.528 1.573 -26.806 1.00 89.44 398 ARG A CA 1
ATOM 3158 C C . ARG A 1 398 ? 23.002 0.598 -25.746 1.00 89.44 398 ARG A C 1
ATOM 3160 O O . ARG A 1 398 ? 23.995 0.886 -25.084 1.00 89.44 398 ARG A O 1
ATOM 3167 N N . GLN A 1 399 ? 22.323 -0.535 -25.616 1.00 88.12 399 GLN A N 1
ATOM 3168 C CA . GLN A 1 399 ? 22.675 -1.589 -24.667 1.00 88.12 399 GLN A CA 1
ATOM 3169 C C . GLN A 1 399 ? 23.702 -2.577 -25.241 1.00 88.12 399 GLN A C 1
ATOM 3171 O O . GLN A 1 399 ? 24.147 -3.476 -24.537 1.00 88.12 399 GLN A O 1
ATOM 3176 N N . ARG A 1 400 ? 24.129 -2.385 -26.501 1.00 87.25 400 ARG A N 1
ATOM 3177 C CA . ARG A 1 400 ? 25.113 -3.226 -27.209 1.00 87.25 400 ARG A CA 1
ATOM 3178 C C . ARG A 1 400 ? 24.713 -4.705 -27.221 1.00 87.25 400 ARG A C 1
ATOM 3180 O O . ARG A 1 400 ? 25.549 -5.590 -27.044 1.00 87.25 400 ARG A O 1
ATOM 3187 N N . ILE A 1 401 ? 23.427 -4.959 -27.436 1.00 84.50 401 ILE A N 1
ATOM 3188 C CA . ILE A 1 401 ? 22.849 -6.299 -27.472 1.00 84.50 401 ILE A CA 1
ATOM 3189 C C . ILE A 1 401 ? 22.990 -6.847 -28.891 1.00 84.50 401 ILE A C 1
ATOM 3191 O O . ILE A 1 401 ? 22.472 -6.279 -29.851 1.00 84.50 401 ILE A O 1
ATOM 3195 N N . ALA A 1 402 ? 23.705 -7.962 -29.024 1.00 84.88 402 ALA A N 1
ATOM 3196 C CA . ALA A 1 402 ? 23.977 -8.610 -30.304 1.00 84.88 402 ALA A CA 1
ATOM 3197 C C . ALA A 1 402 ? 22.864 -9.605 -30.680 1.00 84.88 402 ALA A C 1
ATOM 3199 O O . ALA A 1 402 ? 23.096 -10.812 -30.745 1.00 84.88 402 ALA A O 1
ATOM 3200 N N . LEU A 1 403 ? 21.649 -9.096 -30.896 1.00 83.19 403 LEU A N 1
ATOM 3201 C CA . LEU A 1 403 ? 20.523 -9.859 -31.441 1.00 83.19 403 LEU A CA 1
ATOM 3202 C C . LEU A 1 403 ? 20.142 -9.325 -32.824 1.00 83.19 403 LEU A C 1
ATOM 3204 O O . LEU A 1 403 ? 20.300 -8.137 -33.104 1.00 83.19 403 LEU A O 1
ATOM 3208 N N . ASP A 1 404 ? 19.639 -10.209 -33.684 1.00 86.00 404 ASP A N 1
ATOM 3209 C CA . ASP A 1 404 ? 19.171 -9.829 -35.015 1.00 86.00 404 ASP A CA 1
ATOM 3210 C C . ASP A 1 404 ? 17.831 -9.084 -34.920 1.00 86.00 404 ASP A C 1
ATOM 3212 O O . ASP A 1 404 ? 16.794 -9.664 -34.593 1.00 86.00 404 ASP A O 1
ATOM 3216 N N . GLU A 1 405 ? 17.865 -7.781 -35.211 1.00 88.50 405 GLU A N 1
ATOM 3217 C CA . GLU A 1 405 ? 16.686 -6.917 -35.199 1.00 88.50 405 GLU A CA 1
ATOM 3218 C C . GLU A 1 405 ? 15.600 -7.418 -36.161 1.00 88.50 405 GLU A C 1
ATOM 3220 O O . GLU A 1 405 ? 14.421 -7.395 -35.806 1.00 88.50 405 GLU A O 1
ATOM 3225 N N . ALA A 1 406 ? 15.976 -7.894 -37.354 1.00 88.88 406 ALA A N 1
ATOM 3226 C CA . ALA A 1 406 ? 15.013 -8.355 -38.350 1.00 88.88 406 ALA A CA 1
ATOM 3227 C C . ALA A 1 406 ? 14.267 -9.597 -37.850 1.00 88.88 406 ALA A C 1
ATOM 3229 O O . ALA A 1 406 ? 13.039 -9.640 -37.892 1.00 88.88 406 ALA A O 1
ATOM 3230 N N . ALA A 1 407 ? 14.998 -10.552 -37.272 1.00 85.69 407 ALA A N 1
ATOM 3231 C CA . ALA A 1 407 ? 14.408 -11.758 -36.707 1.00 85.69 407 ALA A CA 1
ATOM 3232 C C . ALA A 1 407 ? 13.464 -11.457 -35.525 1.00 85.69 407 ALA A C 1
ATOM 3234 O O . ALA A 1 407 ? 12.410 -12.081 -35.400 1.00 85.69 407 ALA A O 1
ATOM 3235 N N . ILE A 1 408 ? 13.790 -10.471 -34.677 1.00 84.06 408 ILE A N 1
ATOM 3236 C CA . ILE A 1 408 ? 12.892 -10.036 -33.593 1.00 84.06 408 ILE A CA 1
ATOM 3237 C C . ILE A 1 408 ? 11.625 -9.386 -34.162 1.00 84.06 408 ILE A C 1
ATOM 3239 O O . ILE A 1 408 ? 10.528 -9.680 -33.691 1.00 84.06 408 ILE A O 1
ATOM 3243 N N . ARG A 1 409 ? 11.744 -8.526 -35.181 1.00 85.31 409 ARG A N 1
ATOM 3244 C CA . ARG A 1 409 ? 10.579 -7.907 -35.837 1.00 85.31 409 ARG A CA 1
ATOM 3245 C C . ARG A 1 409 ? 9.677 -8.949 -36.487 1.00 85.31 409 ARG A C 1
ATOM 3247 O O . ARG A 1 409 ? 8.464 -8.876 -36.337 1.00 85.31 409 ARG A O 1
ATOM 3254 N N . ASP A 1 410 ? 10.256 -9.958 -37.128 1.00 85.25 410 ASP A N 1
ATOM 3255 C CA . ASP A 1 410 ? 9.488 -11.053 -37.719 1.00 85.25 410 ASP A CA 1
ATOM 3256 C C . ASP A 1 410 ? 8.748 -11.888 -36.667 1.00 85.25 410 ASP A C 1
ATOM 3258 O O . ASP A 1 410 ? 7.633 -12.336 -36.931 1.00 85.25 410 ASP A O 1
ATOM 3262 N N . LEU A 1 411 ? 9.311 -12.052 -35.464 1.00 81.62 411 LEU A N 1
ATOM 3263 C CA . LEU A 1 411 ? 8.598 -12.654 -34.334 1.00 81.62 411 LEU A CA 1
ATOM 3264 C C . LEU A 1 411 ? 7.451 -11.770 -33.822 1.00 81.62 411 LEU A C 1
ATOM 3266 O O . LEU A 1 411 ? 6.367 -12.289 -33.563 1.00 81.62 411 LEU A O 1
ATOM 3270 N N . LEU A 1 412 ? 7.668 -10.458 -33.671 1.00 79.31 412 LEU A N 1
ATOM 3271 C CA . LEU A 1 412 ? 6.634 -9.519 -33.206 1.00 79.31 412 LEU A CA 1
ATOM 3272 C C . LEU A 1 412 ? 5.456 -9.431 -34.188 1.00 79.31 412 LEU A C 1
ATOM 3274 O O . LEU A 1 412 ? 4.305 -9.388 -33.764 1.00 79.31 412 LEU A O 1
ATOM 3278 N N . ASP A 1 413 ? 5.743 -9.471 -35.489 1.00 81.94 413 ASP A N 1
ATOM 3279 C CA . ASP A 1 413 ? 4.738 -9.450 -36.557 1.00 81.94 413 ASP A CA 1
ATOM 3280 C C . ASP A 1 413 ? 4.120 -10.833 -36.834 1.00 81.94 413 ASP A C 1
ATOM 3282 O O . ASP A 1 413 ? 3.353 -10.982 -37.784 1.00 81.94 413 ASP A O 1
ATOM 3286 N N . GLN A 1 414 ? 4.477 -11.862 -36.053 1.00 79.69 414 GLN A N 1
ATOM 3287 C CA . GLN A 1 414 ? 4.030 -13.252 -36.237 1.00 79.69 414 GLN A CA 1
ATOM 3288 C C . GLN A 1 414 ? 4.333 -13.820 -37.640 1.00 79.69 414 GLN A C 1
ATOM 3290 O O . GLN A 1 414 ? 3.659 -14.727 -38.125 1.00 79.69 414 GLN A O 1
ATOM 3295 N N . ARG A 1 415 ? 5.375 -13.303 -38.304 1.00 81.56 415 ARG A N 1
ATOM 3296 C CA . ARG A 1 415 ? 5.871 -13.781 -39.608 1.00 81.56 415 ARG A CA 1
ATOM 3297 C C . ARG A 1 415 ? 6.857 -14.940 -39.476 1.00 81.56 415 ARG A C 1
ATOM 3299 O O . ARG A 1 415 ? 7.166 -15.597 -40.468 1.00 81.56 415 ARG A O 1
ATOM 3306 N N . SER A 1 416 ? 7.346 -15.189 -38.264 1.00 77.62 416 SER A N 1
ATOM 3307 C CA . SER A 1 416 ? 8.261 -16.276 -37.929 1.00 77.62 416 SER A CA 1
ATOM 3308 C C . SER A 1 416 ? 7.770 -17.028 -36.695 1.00 77.62 416 SER A C 1
ATOM 3310 O O . SER A 1 416 ? 7.320 -16.425 -35.723 1.00 77.62 416 SER A O 1
ATOM 3312 N N . GLU A 1 417 ? 7.906 -18.354 -36.715 1.00 73.44 417 GLU A N 1
ATOM 3313 C CA . GLU A 1 417 ? 7.734 -19.216 -35.543 1.00 73.44 417 GLU A CA 1
ATOM 3314 C C . GLU A 1 417 ? 9.087 -19.641 -34.959 1.00 73.44 417 GLU A C 1
ATOM 3316 O O . GLU A 1 417 ? 9.167 -20.725 -34.382 1.00 73.44 417 GLU A O 1
ATOM 3321 N N . ASP A 1 418 ? 10.165 -18.854 -35.138 1.00 73.06 418 ASP A N 1
ATOM 3322 C CA . ASP A 1 418 ? 11.502 -19.192 -34.630 1.00 73.06 418 ASP A CA 1
ATOM 3323 C C . ASP A 1 418 ? 11.447 -19.445 -33.123 1.00 73.06 418 ASP A C 1
ATOM 3325 O O . ASP A 1 418 ? 11.591 -18.558 -32.282 1.00 73.06 418 ASP A O 1
ATOM 3329 N N . SER A 1 419 ? 11.213 -20.709 -32.787 1.00 65.56 419 SER A N 1
ATOM 3330 C CA . SER A 1 419 ? 10.923 -21.120 -31.433 1.00 65.56 419 SER A CA 1
ATOM 3331 C C . SER A 1 419 ? 12.169 -21.038 -30.578 1.00 65.56 419 SER A C 1
ATOM 3333 O O . SER A 1 419 ? 12.011 -20.999 -29.367 1.00 65.56 419 SER A O 1
ATOM 3335 N N . ALA A 1 420 ? 13.368 -20.992 -31.178 1.00 64.62 420 ALA A N 1
ATOM 3336 C CA . ALA A 1 420 ? 14.653 -20.873 -30.510 1.00 64.62 420 ALA A CA 1
ATOM 3337 C C . ALA A 1 420 ? 14.984 -19.412 -30.207 1.00 64.62 420 ALA A C 1
ATOM 3339 O O . ALA A 1 420 ? 15.340 -19.129 -29.070 1.00 64.62 420 ALA A O 1
ATOM 3340 N N . LEU A 1 421 ? 14.785 -18.475 -31.139 1.00 66.12 421 LEU A N 1
ATOM 3341 C CA . LEU A 1 421 ? 14.872 -17.041 -30.844 1.00 66.12 421 LEU A CA 1
ATOM 3342 C C . LEU A 1 421 ? 13.751 -16.620 -29.895 1.00 66.12 421 LEU A C 1
ATOM 3344 O O . LEU A 1 421 ? 14.007 -15.968 -28.885 1.00 66.12 421 LEU A O 1
ATOM 3348 N N . ALA A 1 422 ? 12.529 -17.100 -30.126 1.00 60.34 422 ALA A N 1
ATOM 3349 C CA . ALA A 1 422 ? 11.451 -16.967 -29.165 1.00 60.34 422 ALA A CA 1
ATOM 3350 C C . ALA A 1 422 ? 11.844 -17.607 -27.833 1.00 60.34 422 ALA A C 1
ATOM 3352 O O . ALA A 1 422 ? 11.483 -17.046 -26.815 1.00 60.34 422 ALA A O 1
ATOM 3353 N N . ARG A 1 423 ? 12.610 -18.713 -27.794 1.00 56.03 423 ARG A N 1
ATOM 3354 C CA . ARG A 1 423 ? 13.166 -19.312 -26.562 1.00 56.03 423 ARG A CA 1
ATOM 3355 C C . ARG A 1 423 ? 14.229 -18.446 -25.911 1.00 56.03 423 ARG A C 1
ATOM 3357 O O . ARG A 1 423 ? 14.210 -18.339 -24.702 1.00 56.03 423 ARG A O 1
ATOM 3364 N N . VAL A 1 424 ? 15.127 -17.832 -26.668 1.00 59.53 424 VAL A N 1
ATOM 3365 C CA . VAL A 1 424 ? 16.156 -16.917 -26.156 1.00 59.53 424 VAL A CA 1
ATOM 3366 C C . VAL A 1 424 ? 15.494 -15.687 -25.548 1.00 59.53 424 VAL A C 1
ATOM 3368 O O . VAL A 1 424 ? 15.856 -15.282 -24.450 1.00 59.53 424 VAL A O 1
ATOM 3371 N N . LEU A 1 425 ? 14.439 -15.188 -26.191 1.00 57.41 425 LEU A N 1
ATOM 3372 C CA . LEU A 1 425 ? 13.572 -14.168 -25.623 1.00 57.41 425 LEU A CA 1
ATOM 3373 C C . LEU A 1 425 ? 12.727 -14.743 -24.459 1.00 57.41 425 LEU A C 1
ATOM 3375 O O . LEU A 1 425 ? 12.410 -14.006 -23.535 1.00 57.41 425 LEU A O 1
ATOM 3379 N N . ARG A 1 426 ? 12.286 -16.025 -24.480 1.00 46.28 426 ARG A N 1
ATOM 3380 C CA . ARG A 1 426 ? 11.366 -16.727 -23.519 1.00 46.28 426 ARG A CA 1
ATOM 3381 C C . ARG A 1 426 ? 11.999 -17.349 -22.272 1.00 46.28 426 ARG A C 1
ATOM 3383 O O . ARG A 1 426 ? 11.289 -17.439 -21.282 1.00 46.28 426 ARG A O 1
ATOM 3390 N N . PHE A 1 427 ? 13.259 -17.755 -22.287 1.00 38.81 427 PHE A N 1
ATOM 3391 C CA . PHE A 1 427 ? 13.953 -18.449 -21.194 1.00 38.81 427 PHE A CA 1
ATOM 3392 C C . PHE A 1 427 ? 14.973 -17.554 -20.489 1.00 38.81 427 PHE A C 1
ATOM 3394 O O . PHE A 1 427 ? 15.935 -18.039 -19.896 1.00 38.81 427 PHE A O 1
ATOM 3401 N N . ASP A 1 428 ? 14.732 -16.247 -20.477 1.00 45.31 428 ASP A N 1
ATOM 3402 C CA . ASP A 1 428 ? 15.140 -15.466 -19.318 1.00 45.31 428 ASP A CA 1
ATOM 3403 C C . ASP A 1 428 ? 14.321 -15.990 -18.112 1.00 45.31 428 ASP A C 1
ATOM 3405 O O . ASP A 1 428 ? 13.090 -16.005 -18.215 1.00 45.31 428 ASP A O 1
ATOM 3409 N N . PRO A 1 429 ? 14.924 -16.491 -17.011 1.00 35.38 429 PRO A N 1
ATOM 3410 C CA . PRO A 1 429 ? 14.231 -17.102 -15.854 1.00 35.38 429 PRO A CA 1
ATOM 3411 C C . PRO A 1 429 ? 13.311 -16.148 -15.053 1.00 35.38 429 PRO A C 1
ATOM 3413 O O . PRO A 1 429 ? 13.023 -16.353 -13.875 1.00 35.38 429 PRO A O 1
ATOM 3416 N N . HIS A 1 430 ? 12.845 -15.085 -15.695 1.00 41.97 430 HIS A N 1
ATOM 3417 C CA . HIS A 1 430 ? 12.484 -13.812 -15.108 1.00 41.97 430 HIS A CA 1
ATOM 3418 C C . HIS A 1 430 ? 11.385 -13.089 -15.929 1.00 41.97 430 HIS A C 1
ATOM 3420 O O . HIS A 1 430 ? 11.287 -11.861 -15.894 1.00 41.97 430 HIS A O 1
ATOM 3426 N N . LYS A 1 431 ? 10.552 -13.831 -16.669 1.00 44.56 431 LYS A N 1
ATOM 3427 C CA . LYS A 1 431 ? 9.706 -13.314 -17.758 1.00 44.56 431 LYS A CA 1
ATOM 3428 C C . LYS A 1 431 ? 8.209 -13.128 -17.441 1.00 44.56 431 LYS A C 1
ATOM 3430 O O . LYS A 1 431 ? 7.654 -13.925 -16.693 1.00 44.56 431 LYS A O 1
ATOM 3435 N N . ALA A 1 432 ? 7.561 -12.169 -18.125 1.00 42.16 432 ALA A N 1
ATOM 3436 C CA . ALA A 1 432 ? 6.103 -12.023 -18.271 1.00 42.16 432 ALA A CA 1
ATOM 3437 C C . ALA A 1 432 ? 5.676 -12.053 -19.767 1.00 42.16 432 ALA A C 1
ATOM 3439 O O . ALA A 1 432 ? 6.436 -11.635 -20.644 1.00 42.16 432 ALA A O 1
ATOM 3440 N N . VAL A 1 433 ? 4.486 -12.583 -20.080 1.00 40.69 433 VAL A N 1
ATOM 3441 C CA . VAL A 1 433 ? 3.886 -12.611 -21.437 1.00 40.69 433 VAL A CA 1
ATOM 3442 C C . VAL A 1 433 ? 2.703 -11.652 -21.457 1.00 40.69 433 VAL A C 1
ATOM 3444 O O . VAL A 1 433 ? 1.951 -11.612 -20.486 1.00 40.69 433 VAL A O 1
ATOM 3447 N N . ILE A 1 434 ? 2.553 -10.884 -22.536 1.00 40.00 434 ILE A N 1
ATOM 3448 C CA . ILE A 1 434 ? 1.561 -9.813 -22.622 1.00 40.00 434 ILE A CA 1
ATOM 3449 C C . ILE A 1 434 ? 0.715 -10.006 -23.860 1.00 40.00 434 ILE A C 1
ATOM 3451 O O . ILE A 1 434 ? 1.200 -10.474 -24.887 1.00 40.00 434 ILE A O 1
ATOM 3455 N N . GLN A 1 435 ? -0.543 -9.610 -23.778 1.00 40.56 435 GLN A N 1
ATOM 3456 C CA . GLN A 1 435 ? -1.341 -9.375 -24.963 1.00 40.56 435 GLN A CA 1
ATOM 3457 C C . GLN A 1 435 ? -1.794 -7.923 -24.922 1.00 40.56 435 GLN A C 1
ATOM 3459 O O . GLN A 1 435 ? -2.503 -7.512 -24.007 1.00 40.56 435 GLN A O 1
ATOM 3464 N N . VAL A 1 436 ? -1.343 -7.139 -25.894 1.00 39.16 436 VAL A N 1
ATOM 3465 C CA . VAL A 1 436 ? -1.730 -5.741 -26.053 1.00 39.16 436 VAL A CA 1
ATOM 3466 C C . VAL A 1 436 ? -2.882 -5.684 -27.034 1.00 39.16 436 VAL A C 1
ATOM 3468 O O . VAL A 1 436 ? -2.769 -6.153 -28.167 1.00 39.16 436 VAL A O 1
ATOM 3471 N N . ASN A 1 437 ? -3.986 -5.070 -26.623 1.00 37.88 437 ASN A N 1
ATOM 3472 C CA . ASN A 1 437 ? -5.040 -4.703 -27.554 1.00 37.88 437 ASN A CA 1
ATOM 3473 C C . ASN A 1 437 ? -4.683 -3.365 -28.213 1.00 37.88 437 ASN A C 1
ATOM 3475 O O . ASN A 1 437 ? -4.537 -2.336 -27.543 1.00 37.88 437 ASN A O 1
ATOM 3479 N N . ASN A 1 438 ? -4.523 -3.363 -29.534 1.00 39.41 438 ASN A N 1
ATOM 3480 C CA . ASN A 1 438 ? -4.375 -2.126 -30.281 1.00 39.41 438 ASN A CA 1
ATOM 3481 C C . ASN A 1 438 ? -5.765 -1.502 -30.458 1.00 39.41 438 ASN A C 1
ATOM 3483 O O . ASN A 1 438 ? -6.459 -1.788 -31.430 1.00 39.41 438 ASN A O 1
ATOM 3487 N N . GLY A 1 439 ? -6.170 -0.631 -29.529 1.00 33.12 439 GLY A N 1
ATOM 3488 C CA . GLY A 1 439 ? -7.496 0.008 -29.521 1.00 33.12 439 GLY A CA 1
ATOM 3489 C C . GLY A 1 439 ? -7.841 0.852 -30.761 1.00 33.12 439 GLY A C 1
ATOM 3490 O O . GLY A 1 439 ? -8.967 1.325 -30.877 1.00 33.12 439 GLY A O 1
ATOM 3491 N N . VAL A 1 440 ? -6.902 1.044 -31.695 1.00 35.25 440 VAL A N 1
ATOM 3492 C CA . VAL A 1 440 ? -7.152 1.670 -33.006 1.00 35.25 440 VAL A CA 1
ATOM 3493 C C . VAL A 1 440 ? -7.522 0.634 -34.077 1.00 35.25 440 VAL A C 1
ATOM 3495 O O . VAL A 1 440 ? -8.255 0.960 -35.007 1.00 35.25 440 VAL A O 1
ATOM 3498 N N . LEU A 1 441 ? -7.038 -0.606 -33.952 1.00 32.41 441 LEU A N 1
ATOM 3499 C CA . LEU A 1 441 ? -7.209 -1.676 -34.943 1.00 32.41 441 LEU A CA 1
ATOM 3500 C C . LEU A 1 441 ? -8.094 -2.841 -34.462 1.00 32.41 441 LEU A C 1
ATOM 3502 O O . LEU A 1 441 ? -8.478 -3.661 -35.285 1.00 32.41 441 LEU A O 1
ATOM 3506 N N . ASN A 1 442 ? -8.463 -2.899 -33.173 1.00 38.47 442 ASN A N 1
ATOM 3507 C CA . ASN A 1 442 ? -9.158 -4.039 -32.546 1.00 38.47 442 ASN A CA 1
ATOM 3508 C C . ASN A 1 442 ? -8.414 -5.384 -32.689 1.00 38.47 442 ASN A C 1
ATOM 3510 O O . ASN A 1 442 ? -9.027 -6.446 -32.583 1.00 38.47 442 ASN A O 1
ATOM 3514 N N . ASP A 1 443 ? -7.094 -5.342 -32.880 1.00 37.28 443 ASP A N 1
ATOM 3515 C CA . ASP A 1 443 ? -6.248 -6.531 -32.945 1.00 37.28 443 ASP A CA 1
ATOM 3516 C C . ASP A 1 443 ? -5.589 -6.800 -31.586 1.00 37.28 443 ASP A C 1
ATOM 3518 O O . ASP A 1 443 ? -5.067 -5.893 -30.930 1.00 37.28 443 ASP A O 1
ATOM 3522 N N . THR A 1 444 ? -5.594 -8.068 -31.169 1.00 37.00 444 THR A N 1
ATOM 3523 C CA . THR A 1 444 ? -4.870 -8.551 -29.984 1.00 37.00 444 THR A CA 1
ATOM 3524 C C . THR A 1 444 ? -3.482 -9.031 -30.399 1.00 37.00 444 THR A C 1
ATOM 3526 O O . THR A 1 444 ? -3.341 -10.048 -31.077 1.00 37.00 444 THR A O 1
ATOM 3529 N N . VAL A 1 445 ? -2.441 -8.306 -29.991 1.00 37.75 445 VAL A N 1
ATOM 3530 C CA . VAL A 1 445 ? -1.041 -8.650 -30.262 1.00 37.75 445 VAL A CA 1
ATOM 3531 C C . VAL A 1 445 ? -0.457 -9.325 -29.030 1.00 37.75 445 VAL A C 1
ATOM 3533 O O . VAL A 1 445 ? -0.392 -8.716 -27.971 1.00 37.75 445 VAL A O 1
ATOM 3536 N N . THR A 1 446 ? -0.000 -10.573 -29.147 1.00 37.38 446 THR A N 1
ATOM 3537 C CA . THR A 1 446 ? 0.788 -11.206 -28.076 1.00 37.38 446 THR A CA 1
ATOM 3538 C C . THR A 1 446 ? 2.211 -10.654 -28.122 1.00 37.38 446 THR A C 1
ATOM 3540 O O . THR A 1 446 ? 2.992 -11.061 -28.982 1.00 37.38 446 THR A O 1
ATOM 3543 N N . GLU A 1 447 ? 2.564 -9.740 -27.217 1.00 41.47 447 GLU A N 1
ATOM 3544 C CA . GLU A 1 447 ? 3.943 -9.278 -27.077 1.00 41.47 447 GLU A CA 1
ATOM 3545 C C . GLU A 1 447 ? 4.674 -10.028 -25.961 1.00 41.47 447 GLU A C 1
ATOM 3547 O O . GLU A 1 447 ? 4.134 -10.569 -24.992 1.00 41.47 447 GLU A O 1
ATOM 3552 N N . VAL A 1 448 ? 5.978 -10.108 -26.145 1.00 40.78 448 VAL A N 1
ATOM 3553 C CA . VAL A 1 448 ? 6.828 -11.038 -25.435 1.00 40.78 448 VAL A CA 1
ATOM 3554 C C . VAL A 1 448 ? 7.893 -10.205 -24.724 1.00 40.78 448 VAL A C 1
ATOM 3556 O O . VAL A 1 448 ? 8.918 -9.886 -25.316 1.00 40.78 448 VAL A O 1
ATOM 3559 N N . ILE A 1 449 ? 7.657 -9.840 -23.457 1.00 44.06 449 ILE A N 1
ATOM 3560 C CA . ILE A 1 449 ? 8.614 -9.051 -22.664 1.00 44.06 449 ILE A CA 1
ATOM 3561 C C . ILE A 1 449 ? 9.794 -9.939 -22.275 1.00 44.06 449 ILE A C 1
ATOM 3563 O O . ILE A 1 449 ? 9.661 -10.799 -21.413 1.00 44.06 449 ILE A O 1
ATOM 3567 N N . SER A 1 450 ? 10.942 -9.757 -22.925 1.00 33.59 450 SER A N 1
ATOM 3568 C CA . SER A 1 450 ? 12.226 -10.366 -22.552 1.00 33.59 450 SER A CA 1
ATOM 3569 C C . SER A 1 450 ? 13.030 -9.392 -21.692 1.00 33.59 450 SER A C 1
ATOM 3571 O O . SER A 1 450 ? 13.137 -8.215 -22.031 1.00 33.59 450 SER A O 1
ATOM 3573 N N . GLY A 1 451 ? 13.623 -9.879 -20.601 1.00 34.59 451 GLY A N 1
ATOM 3574 C CA . GLY A 1 451 ? 14.585 -9.134 -19.789 1.00 34.59 451 GLY A CA 1
ATOM 3575 C C . GLY A 1 451 ? 16.023 -9.183 -20.312 1.00 34.59 451 GLY A C 1
ATOM 3576 O O . GLY A 1 451 ? 16.962 -8.907 -19.568 1.00 34.59 451 GLY A O 1
ATOM 3577 N N . ARG A 1 452 ? 16.186 -9.528 -21.588 1.00 30.06 452 ARG A N 1
ATOM 3578 C CA . ARG A 1 452 ? 17.414 -9.379 -22.359 1.00 30.06 452 ARG A CA 1
ATOM 3579 C C . ARG A 1 452 ? 17.139 -8.755 -23.686 1.00 30.06 452 ARG A C 1
ATOM 3581 O O . ARG A 1 452 ? 16.096 -9.128 -24.286 1.00 30.06 452 ARG A O 1
#

Radius of gyration: 23.77 Å; Cα contacts (8 Å, |Δi|>4): 717; chains: 1; bounding box: 57×42×71 Å

Mean predicted aligned error: 7.25 Å

Foldseek 3Di:
DACLVVLLVVLVVQADPLLVVLLVVLLVVVCVVFPDNPAQQVAEEEEEAALDLVSLVVVLSVLNSQSVCCVVPVHHYAYEYEHEDALLCDLLSLVLVVLSCVLSVQPPHRSYFYWYDQLLDIDGRDSPDDRPVVSLQVRLQQLLLQLLVVLCQPCSNFPPLVVLSVQLRCLSSQQPPLGHAEYEDQDDPVRVVVLQVVLVVLCVVQVFDQFDPVLASLRSQNSSQRSLLSVVCQRANNVPDDSSSGHNRPHSDHYHYDHSCVRHPDDQVSCCCVSCPSSVRDQDPQNDCFDPPSTSHVLLSLLLQLLCCVQVVVHHSLVSNVVVLVVRLVVCVVVVHDVVVSVVSCVCNVDPVSVVVSNVVNQVSCCSSNNAHSLSSNCSNQSQPPPLRPSVVVCCVRVVPPDDPVVVSCVQVVVDPPVVVVVVQVPPVSWDWTWHQPVVPRDTGTDTRRSD

Secondary structure (DSSP, 8-state):
--THHHHHHHHHTTS-HHHHHHHHHHHHHHHHH-S-SS-GGG-EEEEE--SSHHHHHHHHHHHHHHHHHHHHHS--PEEEEEEE--TT--HHHHHHHHHHHHHTT-TT-TTEEEEEEETTEEEE--TTPPPPHHHHHHHHHHHHHHHHHTTT-HHHHHHHHHHHHHHHHHHHHHHTTT--SEEEE---HHHHHHHHHHHHHHHHHTTPPPPPGGGHHHHHHHHHHHHHHHHHHHHH-GGG--GGGS-----SSPPEEEESTTS----GGGGHHIIIIIS-----SS-----SS--S-HHHHHHHHHHHHHHTS-S-HHHHHHHHHHHHHHHHHHTT--HHHHHHHHHTTSSHHHHHHHHHHHHHHIIIII---HHHHHHHHH-TTHHHHTTHHHHHHHHT----HHHHHHHHTT----HHHHHHHH-STT-EEEEEEETTTTEEEEEEE---

pLDDT: mean 85.65, std 15.26, range [30.06, 98.19]

Nearest PDB structures (foldseek):
  5f2o-assembly1_B  TM=4.076E-01  e=5.371E-01  Mycobacterium marinum M
  5f2n-assembly1_B  TM=4.043E-01  e=1.007E+00  Mycobacterium marinum M
  6lyh-assembly3_E  TM=2.543E-01  e=3.007E-01  Camellia sinensis var. assamica
  8fo1-assembly1_A  TM=2.796E-01  e=3.059E+00  Cryptococcus neoformans H99
  6wkd-assembly1_A  TM=1.599E-01  e=3.370E+00  Streptomyces sp.

Solvent-accessible surface area (backbone atoms only — not comparable to full-atom values): 24201 Å² total; per-residue (Å²): 130,84,50,53,69,58,37,48,60,57,54,52,80,44,51,49,71,68,54,52,55,20,41,51,55,44,37,56,51,47,56,72,65,45,89,45,74,86,51,34,62,78,34,30,36,36,33,74,36,78,49,44,76,67,38,47,50,51,53,53,51,53,52,47,28,45,37,52,42,25,73,76,66,78,48,36,54,30,38,36,38,39,22,64,58,53,49,66,65,45,70,71,40,36,46,32,41,45,38,36,35,58,54,62,49,33,71,95,30,94,54,33,45,52,33,33,26,52,69,88,46,75,43,76,61,53,69,87,61,81,76,56,64,69,50,41,52,47,51,29,35,49,37,53,55,29,10,36,76,50,43,38,38,52,62,59,20,60,32,54,65,49,52,52,50,49,55,21,33,50,31,50,63,36,28,47,91,81,24,29,53,31,34,55,38,78,59,50,75,66,53,53,50,47,52,56,51,47,47,54,49,48,12,64,74,57,75,24,61,75,50,61,81,88,45,57,57,35,20,53,34,40,18,44,21,33,32,34,47,44,56,46,23,49,52,40,21,74,91,63,67,52,77,79,57,49,39,51,27,88,50,73,45,76,46,46,80,43,60,63,49,89,53,50,85,86,48,72,75,68,46,45,58,34,41,47,63,64,25,54,45,72,90,50,92,71,64,50,97,54,52,100,54,98,47,76,51,37,45,54,37,42,45,48,39,12,51,40,23,33,68,76,67,69,44,54,38,66,57,30,34,50,56,51,49,54,54,42,53,53,50,39,60,74,67,58,52,60,65,69,61,54,49,57,56,50,58,54,55,69,44,73,68,36,40,51,52,47,49,53,51,34,46,50,45,33,34,73,37,50,58,39,51,67,62,33,57,49,42,17,47,55,22,28,65,52,82,82,34,71,34,32,66,60,42,33,62,73,71,68,48,95,68,63,64,67,64,52,46,32,45,68,70,64,75,44,81,56,60,61,62,51,35,65,45,58,67,43,99,71,63,48,72,30,15,39,58,40,87,90,74,79,45,76,44,73,45,78,54,35,59,113